Protein AF-A0A7U7B141-F1 (afdb_monomer)

Mean predicted aligned error: 16.84 Å

Secondary structure (DSSP, 8-state):
-PPPGGGGSSSS----HHHHHHTSSSEEEEE-TTSBEEEE-HHHHHHTT--TTTSSTT-BHHHHHHHHHHTTTT-TTSTT--HHHHHHHHHTT--EEEEEE-TTS-EEEEEEEE-TTS-EEEEEEE----S-HHHHHHHHHHHHHHHHHHHHHTTSS--HHHHHHHHHHHHHHHHHHHHTT-STTT--HHHHHHHHHHHTTTTGGGGGS-HHHHT-SS---HHHHHHHHHHHHHHHHHHHHHHHHSTT-HHHHHHHHHHHHTT--TTS--SSS---GGGS-HHHHHHHHHHHHHHHHS-BTTBPPPPHHHHHHHHHHTBTTTB-HHHHHHHHHHHHHHHHS-PPPP-GGG--S-HHHHHHHHHHHHHHHHHTSHHHHT-HHHHHHHHHHHHHHHHHHHHHHHHHHHHHT-TTHHHHHHHHHHHHHHHHHHHHHHHTT-TT-HHHHHHHHHHHHHHIIIIIGGGG--

pLDDT: mean 72.58, std 17.96, range [24.34, 98.56]

Solvent-accessible surface area (backbone atoms only — not comparable to full-atom values): 25305 Å² total; per-residue (Å²): 140,82,82,67,85,74,76,76,69,83,79,80,88,68,92,40,75,47,62,72,39,50,60,35,93,40,22,35,39,32,28,38,64,84,47,23,24,64,43,64,16,65,47,32,32,60,77,66,72,48,55,61,96,62,67,38,72,71,29,53,46,66,60,56,54,50,52,39,57,77,54,57,17,68,46,89,89,54,70,86,66,48,75,63,62,78,40,42,41,65,77,69,54,40,73,44,77,48,67,35,40,45,87,88,70,50,46,29,44,36,39,33,40,57,41,94,89,52,18,36,38,38,42,34,37,73,67,68,98,61,100,53,82,61,59,63,52,49,52,51,53,50,45,52,50,52,52,48,23,35,58,20,30,67,68,44,96,54,55,68,64,53,41,52,52,29,14,51,47,28,40,51,31,54,48,43,29,50,76,70,58,45,58,72,90,72,58,50,74,65,50,64,75,25,48,23,70,15,48,37,37,33,59,37,6,42,68,78,50,54,67,74,69,66,63,46,87,75,85,72,53,73,68,56,44,55,57,60,55,44,22,23,56,46,16,17,54,54,26,47,55,51,18,73,77,39,71,92,39,62,38,34,52,51,16,16,48,19,8,36,36,33,60,35,14,28,64,27,82,29,37,84,81,34,40,42,54,87,69,44,54,66,65,9,54,43,40,34,52,26,44,53,49,48,65,39,54,39,75,47,101,89,42,79,43,43,53,69,67,59,46,50,54,50,54,63,74,30,42,63,40,54,33,48,51,69,56,46,54,22,41,53,51,50,55,48,52,58,68,73,38,92,55,77,72,88,51,80,88,58,52,56,86,40,77,69,58,41,50,45,51,51,51,51,38,54,48,36,38,47,40,53,30,77,78,35,36,78,32,66,70,54,43,53,49,46,50,52,51,45,56,46,48,49,57,52,45,51,55,54,50,53,52,50,31,62,73,74,62,46,92,57,40,74,61,52,55,48,56,54,50,53,50,55,53,50,54,50,50,52,52,54,50,54,74,76,66,53,84,79,47,37,64,59,50,23,50,49,54,42,52,48,54,53,46,40,42,62,66,54,51,48,72,76,49,129

Sequence (466 aa):
MRGSPLDRFKNTSALSIAEAFDSLDQAVLILDPNGKISFASARYRRLFDLKERVCHAGADYANIIRIFSERDMFGQDVADASLGEWMTPVRNRQKVCRQLRLPDGRMLEEVGAPLPNGGYVFSCAEVKALPAPSIQLRNAKRATVLALADLAEFRDTDTGEHVMRVARLTQEITRALDNARAFPHEIDQDFRAQIGFASILHDVGKVAIGDDLLRKPGLLDEVERLAMQEHAAAGAAILTKAHSLAPDSDYLRIAAEIARYHHERYDGTGYPEGLRMNKIPLSARIVAVADVFDALTSDRSYKRAWSEEEAINYLAQQAGRQFDPQVISATMQVLEERRQTPIIRWSQAMSVGHPVLDRDHQTLIGLVNQMSLPANRCDRTVLEFVLDELLGYTSAHFTREEEHLRRIGFDGAERHEAIHRDLVDELRAIRANFHEGNDHLGDKVAQFVADWLRNHILLEDMKYVV

Radius of gyration: 23.56 Å; Cα contacts (8 Å, |Δi|>4): 636; chains: 1; bounding box: 62×56×60 Å

Structure (mmCIF, N/CA/C/O backbone):
data_AF-A0A7U7B141-F1
#
_entry.id   AF-A0A7U7B141-F1
#
loop_
_atom_site.group_PDB
_atom_site.id
_atom_site.type_symbol
_atom_site.label_atom_id
_atom_site.label_alt_id
_atom_site.label_comp_id
_atom_site.label_asym_id
_atom_site.label_entity_id
_atom_site.label_seq_id
_atom_site.pdbx_PDB_ins_code
_atom_site.Cartn_x
_atom_site.Cartn_y
_atom_site.Cartn_z
_atom_site.occupancy
_atom_site.B_iso_or_equiv
_atom_site.auth_seq_id
_atom_site.auth_comp_id
_atom_site.auth_asym_id
_atom_site.auth_atom_id
_atom_site.pdbx_PDB_model_num
ATOM 1 N N . MET A 1 1 ? -17.119 -24.101 -39.491 1.00 33.41 1 MET A N 1
ATOM 2 C CA . MET A 1 1 ? -16.824 -24.464 -38.090 1.00 33.41 1 MET A CA 1
ATOM 3 C C . MET A 1 1 ? -16.145 -23.268 -37.441 1.00 33.41 1 MET A C 1
ATOM 5 O O . MET A 1 1 ? -15.009 -22.975 -37.781 1.00 33.41 1 MET A O 1
ATOM 9 N N . ARG A 1 2 ? -16.889 -22.488 -36.649 1.00 27.05 2 ARG A N 1
ATOM 10 C CA . ARG A 1 2 ? -16.388 -21.301 -35.939 1.00 27.05 2 ARG A CA 1
ATOM 11 C C . ARG A 1 2 ? -16.180 -21.708 -34.479 1.00 27.05 2 ARG A C 1
ATOM 13 O O . ARG A 1 2 ? -17.138 -22.151 -33.855 1.00 27.05 2 ARG A O 1
ATOM 20 N N . GLY A 1 3 ? -14.941 -21.630 -33.992 1.00 27.67 3 GLY A N 1
ATOM 21 C CA . GLY A 1 3 ? -14.598 -21.870 -32.586 1.00 27.67 3 GLY A CA 1
ATOM 22 C C . GLY A 1 3 ? -15.248 -20.831 -31.670 1.00 27.67 3 GLY A C 1
ATOM 23 O O . GLY A 1 3 ? -15.520 -19.709 -32.103 1.00 27.67 3 GLY A O 1
ATOM 24 N N . SER A 1 4 ? -15.556 -21.231 -30.436 1.00 24.34 4 SER A N 1
ATOM 25 C CA . SER A 1 4 ? -16.329 -20.414 -29.500 1.00 24.34 4 SER A CA 1
ATOM 26 C C . SER A 1 4 ? -15.507 -19.229 -28.949 1.00 24.34 4 SER A C 1
ATOM 28 O O . SER A 1 4 ? -14.291 -19.354 -28.792 1.00 24.34 4 SER A O 1
ATOM 30 N N . PRO A 1 5 ? -16.142 -18.094 -28.596 1.00 25.06 5 PRO A N 1
ATOM 31 C CA . PRO A 1 5 ? -15.471 -16.928 -28.005 1.00 25.06 5 PRO A CA 1
ATOM 32 C C . PRO A 1 5 ? -14.771 -17.188 -26.655 1.00 25.06 5 PRO A C 1
ATOM 34 O O . PRO A 1 5 ? -13.994 -16.348 -26.208 1.00 25.06 5 PRO A O 1
ATOM 37 N N . LEU A 1 6 ? -15.020 -18.338 -26.015 1.00 24.84 6 LEU A N 1
ATOM 38 C CA . LEU A 1 6 ? -14.467 -18.710 -24.706 1.00 24.84 6 LEU A CA 1
ATOM 39 C C . LEU A 1 6 ? -13.015 -19.220 -24.761 1.00 24.84 6 LEU A C 1
ATOM 41 O O . LEU A 1 6 ? -12.346 -19.240 -23.732 1.00 24.84 6 LEU A O 1
ATOM 45 N N . ASP A 1 7 ? -12.483 -19.554 -25.941 1.00 25.91 7 ASP A N 1
ATOM 46 C CA . ASP A 1 7 ? -11.090 -20.020 -26.071 1.00 25.91 7 ASP A CA 1
ATOM 47 C C . ASP A 1 7 ? -10.053 -18.881 -26.136 1.00 25.91 7 ASP A C 1
ATOM 49 O O . ASP A 1 7 ? -8.851 -19.140 -26.119 1.00 25.91 7 ASP A O 1
ATOM 53 N N . ARG A 1 8 ? -10.478 -17.606 -26.156 1.00 25.78 8 ARG A N 1
ATOM 54 C CA . ARG A 1 8 ? -9.564 -16.442 -26.144 1.00 25.78 8 ARG A CA 1
ATOM 55 C C . ARG A 1 8 ? -9.148 -15.963 -24.748 1.00 25.78 8 ARG A C 1
ATOM 57 O O . ARG A 1 8 ? -8.286 -15.098 -24.655 1.00 25.78 8 ARG A O 1
ATOM 64 N N . PHE A 1 9 ? -9.707 -16.526 -23.677 1.00 24.67 9 PHE A N 1
ATOM 65 C CA . PHE A 1 9 ? -9.508 -16.025 -22.307 1.00 24.67 9 PHE A CA 1
ATOM 66 C C . PHE A 1 9 ? -8.543 -16.850 -21.444 1.00 24.67 9 PHE A C 1
ATOM 68 O O . PHE A 1 9 ? -8.419 -16.597 -20.251 1.00 24.67 9 PHE A O 1
ATOM 75 N N . LYS A 1 10 ? -7.818 -17.816 -22.019 1.00 24.67 10 LYS A N 1
ATOM 76 C CA . LYS A 1 10 ? -6.904 -18.681 -21.249 1.00 24.67 10 LYS A CA 1
ATOM 77 C C . LYS A 1 10 ? -5.484 -18.134 -21.041 1.00 24.67 10 LYS A C 1
ATOM 79 O O . LYS A 1 10 ? -4.700 -18.820 -20.404 1.00 24.67 10 LYS A O 1
ATOM 84 N N . ASN A 1 11 ? -5.147 -16.935 -21.529 1.00 25.91 11 ASN A N 1
ATOM 85 C CA . ASN A 1 11 ? -3.754 -16.455 -21.531 1.00 25.91 11 ASN A CA 1
ATOM 86 C C . ASN A 1 11 ? -3.519 -15.025 -21.001 1.00 25.91 11 ASN A C 1
ATOM 88 O O . ASN A 1 11 ? -2.458 -14.465 -21.256 1.00 25.91 11 ASN A O 1
ATOM 92 N N . THR A 1 12 ? -4.451 -14.427 -20.252 1.00 25.75 12 THR A N 1
ATOM 93 C CA . THR A 1 12 ? -4.342 -13.003 -19.852 1.00 25.75 12 THR A CA 1
ATOM 94 C C . THR A 1 12 ? -4.143 -12.736 -18.355 1.00 25.75 12 THR A C 1
ATOM 96 O O . THR A 1 12 ? -4.228 -11.589 -17.938 1.00 25.75 12 THR A O 1
ATOM 99 N N . SER A 1 13 ? -3.843 -13.743 -17.532 1.00 29.58 13 SER A N 1
ATOM 100 C CA . SER A 1 13 ? -3.757 -13.587 -16.065 1.00 29.58 13 SER A CA 1
ATOM 101 C C . SER A 1 13 ? -2.408 -14.009 -15.466 1.00 29.58 13 SER A C 1
ATOM 103 O O . SER A 1 13 ? -2.353 -14.580 -14.380 1.00 29.58 13 SER A O 1
ATOM 105 N N . ALA A 1 14 ? -1.315 -13.751 -16.185 1.00 29.00 14 ALA A N 1
ATOM 106 C CA . ALA A 1 14 ? 0.057 -14.002 -15.738 1.00 29.00 14 ALA A CA 1
ATOM 107 C C . ALA A 1 14 ? 0.938 -12.741 -15.855 1.00 29.00 14 ALA A C 1
ATOM 109 O O . ALA A 1 14 ? 2.106 -12.846 -16.215 1.00 29.00 14 ALA A O 1
ATOM 110 N N . LEU A 1 15 ? 0.386 -11.553 -15.563 1.00 33.75 15 LEU A N 1
ATOM 111 C CA . LEU A 1 15 ? 1.189 -10.393 -15.139 1.00 33.75 15 LEU A CA 1
ATOM 112 C C . LEU A 1 15 ? 1.755 -10.773 -13.773 1.00 33.75 15 LEU A C 1
ATOM 114 O O . LEU A 1 15 ? 1.068 -10.754 -12.752 1.00 33.75 15 LEU A O 1
ATOM 118 N N . SER A 1 16 ? 2.901 -11.432 -13.852 1.00 36.38 16 SER A N 1
ATOM 119 C CA . SER A 1 16 ? 3.316 -12.423 -12.880 1.00 36.38 16 SER A CA 1
ATOM 120 C C . SER A 1 16 ? 4.045 -11.739 -11.744 1.00 36.38 16 SER A C 1
ATOM 122 O O . SER A 1 16 ? 4.805 -10.805 -11.960 1.00 36.38 16 SER A O 1
ATOM 124 N N . ILE A 1 17 ? 3.899 -12.298 -10.554 1.00 32.25 17 ILE A N 1
ATOM 125 C CA . IL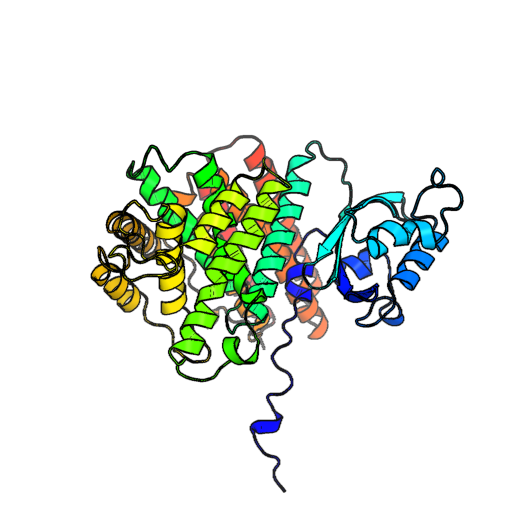E A 1 17 ? 4.772 -12.157 -9.384 1.00 32.25 17 ILE A CA 1
ATOM 126 C C . ILE A 1 17 ? 6.256 -11.857 -9.746 1.00 32.25 17 ILE A C 1
ATOM 128 O O . ILE A 1 17 ? 6.918 -11.112 -9.031 1.00 32.25 17 ILE A O 1
ATOM 132 N N . ALA A 1 18 ? 6.774 -12.351 -10.883 1.00 34.19 18 ALA A N 1
ATOM 133 C CA . ALA A 1 18 ? 8.088 -11.992 -11.430 1.00 34.19 18 ALA A CA 1
ATOM 134 C C . ALA A 1 18 ? 8.349 -10.490 -11.594 1.00 34.19 18 ALA A C 1
ATOM 136 O O . ALA A 1 18 ? 9.428 -10.031 -11.235 1.00 34.19 18 ALA A O 1
ATOM 137 N N . GLU A 1 19 ? 7.376 -9.732 -12.088 1.00 37.53 19 GLU A N 1
ATOM 138 C CA . GLU A 1 19 ? 7.526 -8.320 -12.445 1.00 37.53 19 GLU A CA 1
ATOM 139 C C . GLU A 1 19 ? 7.568 -7.417 -11.203 1.00 37.53 19 GLU A C 1
ATOM 141 O O . GLU A 1 19 ? 8.355 -6.472 -11.161 1.00 37.53 19 GLU A O 1
ATOM 146 N N . ALA A 1 20 ? 6.802 -7.757 -10.159 1.00 34.22 20 ALA A N 1
ATOM 147 C CA . ALA A 1 20 ? 6.834 -7.078 -8.861 1.00 34.22 20 ALA A CA 1
ATOM 148 C C . ALA A 1 20 ? 8.126 -7.364 -8.075 1.00 34.22 20 ALA A C 1
ATOM 150 O O . ALA A 1 20 ? 8.596 -6.520 -7.322 1.00 34.22 20 ALA A O 1
ATOM 151 N N . PHE A 1 21 ? 8.735 -8.540 -8.262 1.00 37.94 21 PHE A N 1
ATOM 152 C CA . PHE A 1 21 ? 10.033 -8.865 -7.662 1.00 37.94 21 PHE A CA 1
ATOM 153 C C . PHE A 1 21 ? 11.228 -8.329 -8.461 1.00 37.94 21 PHE A C 1
ATOM 155 O O . PHE A 1 21 ? 12.285 -8.092 -7.878 1.00 37.94 21 PHE A O 1
ATOM 162 N N . ASP A 1 22 ? 11.094 -8.141 -9.775 1.00 39.22 22 ASP A N 1
ATOM 163 C CA . ASP A 1 22 ? 12.159 -7.594 -10.625 1.00 39.22 22 ASP A CA 1
ATOM 164 C C . ASP A 1 22 ? 12.323 -6.070 -10.499 1.00 39.22 22 ASP A C 1
ATOM 166 O O . ASP A 1 22 ? 13.382 -5.551 -10.859 1.00 39.22 22 ASP A O 1
ATOM 170 N N . SER A 1 23 ? 11.330 -5.367 -9.943 1.00 37.19 23 SER A N 1
ATOM 171 C CA . SER A 1 23 ? 11.425 -3.949 -9.561 1.00 37.19 23 SER A CA 1
ATOM 172 C C . SER A 1 23 ? 12.150 -3.726 -8.225 1.00 37.19 23 SER A C 1
ATOM 174 O O . SER A 1 23 ? 12.494 -2.594 -7.885 1.00 37.19 23 SER A O 1
ATOM 176 N N . LEU A 1 24 ? 12.418 -4.795 -7.467 1.00 42.41 24 LEU A N 1
ATOM 177 C CA . LEU A 1 24 ? 13.124 -4.731 -6.194 1.00 42.41 24 LEU A CA 1
ATOM 178 C C . LEU A 1 24 ? 14.635 -4.766 -6.431 1.00 42.41 24 LEU A C 1
ATOM 180 O O . LEU A 1 24 ? 15.155 -5.510 -7.265 1.00 42.41 24 LEU A O 1
ATOM 184 N N . ASP A 1 25 ? 15.387 -4.041 -5.605 1.00 51.34 25 ASP A N 1
ATOM 185 C CA . ASP A 1 25 ? 16.855 -4.081 -5.638 1.00 51.34 25 ASP A CA 1
ATOM 186 C C . ASP A 1 25 ? 17.442 -5.416 -5.119 1.00 51.34 25 ASP A C 1
ATOM 188 O O . ASP A 1 25 ? 18.664 -5.585 -5.023 1.00 51.34 25 ASP A O 1
ATOM 192 N N . GLN A 1 26 ? 16.578 -6.392 -4.822 1.00 55.06 26 GLN A N 1
ATOM 193 C CA . GLN A 1 26 ? 16.907 -7.706 -4.284 1.00 55.06 26 GLN A CA 1
ATOM 194 C C . GLN A 1 26 ? 16.569 -8.832 -5.263 1.00 55.06 26 GLN A C 1
ATOM 196 O O . GLN A 1 26 ? 15.548 -8.828 -5.942 1.00 55.06 26 GLN A O 1
ATOM 201 N N . ALA A 1 27 ? 17.438 -9.833 -5.317 1.00 69.00 27 ALA A N 1
ATOM 202 C CA . ALA A 1 27 ? 17.195 -11.082 -6.020 1.00 69.00 27 ALA A CA 1
ATOM 203 C C . ALA A 1 27 ? 16.403 -12.034 -5.113 1.00 69.00 27 ALA A C 1
ATOM 205 O O . ALA A 1 27 ? 16.831 -12.288 -3.994 1.00 69.00 27 ALA A O 1
ATOM 206 N N . VAL A 1 28 ? 15.283 -12.591 -5.585 1.00 63.81 28 VAL A N 1
ATOM 207 C CA . VAL A 1 28 ? 14.409 -13.455 -4.772 1.00 63.81 28 VAL A CA 1
ATOM 208 C C . VAL A 1 28 ? 14.277 -14.844 -5.390 1.00 63.81 28 VAL A C 1
ATOM 210 O O . VAL A 1 28 ? 14.094 -14.981 -6.601 1.00 63.81 28 VAL A O 1
ATOM 213 N N . LEU A 1 29 ? 14.332 -15.871 -4.541 1.00 73.31 29 LEU A N 1
ATOM 214 C CA . LEU A 1 29 ? 14.075 -17.269 -4.883 1.00 73.31 29 LEU A CA 1
ATOM 215 C C . LEU A 1 29 ? 13.090 -17.865 -3.876 1.00 73.31 29 LEU A C 1
ATOM 217 O O . LEU A 1 29 ? 13.271 -17.728 -2.671 1.00 73.31 29 LEU A O 1
ATOM 221 N N . ILE A 1 30 ? 12.069 -18.564 -4.357 1.00 63.16 30 ILE A N 1
ATOM 222 C CA . ILE A 1 30 ? 11.085 -19.263 -3.533 1.00 63.16 30 ILE A CA 1
ATOM 223 C C . ILE A 1 30 ? 11.099 -20.744 -3.892 1.00 63.16 30 ILE A C 1
ATOM 225 O O . ILE A 1 30 ? 11.140 -21.127 -5.064 1.00 63.16 30 ILE A O 1
ATOM 229 N N . LEU A 1 31 ? 11.050 -21.570 -2.856 1.00 63.78 31 LEU A N 1
ATOM 230 C CA . LEU A 1 31 ? 10.976 -23.016 -2.910 1.00 63.78 31 LEU A CA 1
ATOM 231 C C . LEU A 1 31 ? 9.620 -23.501 -2.397 1.00 63.78 31 LEU A C 1
ATOM 233 O O . LEU A 1 31 ? 9.043 -22.926 -1.471 1.00 63.78 31 LEU A O 1
ATOM 237 N N . ASP A 1 32 ? 9.141 -24.592 -2.975 1.00 68.06 32 ASP A N 1
ATOM 238 C CA . ASP A 1 32 ? 8.029 -25.382 -2.468 1.00 68.06 32 ASP A CA 1
ATOM 239 C C . ASP A 1 32 ? 8.464 -26.247 -1.259 1.00 68.06 32 ASP A C 1
ATOM 241 O O . ASP A 1 32 ? 9.654 -26.310 -0.923 1.00 68.06 32 ASP A O 1
ATOM 245 N N . PRO A 1 33 ? 7.527 -26.937 -0.581 1.00 71.75 33 PRO A N 1
ATOM 246 C CA . PRO A 1 33 ? 7.847 -27.780 0.575 1.00 71.75 33 PRO A CA 1
ATOM 247 C C . PRO A 1 33 ? 8.788 -28.956 0.287 1.00 71.75 33 PRO A C 1
ATOM 249 O O . PRO A 1 33 ? 9.356 -29.528 1.215 1.00 71.75 33 PRO A O 1
ATOM 252 N N . ASN A 1 34 ? 8.955 -29.325 -0.983 1.00 79.06 34 ASN A N 1
ATOM 253 C CA . ASN A 1 34 ? 9.838 -30.400 -1.421 1.00 79.06 34 ASN A CA 1
ATOM 254 C C . ASN A 1 34 ? 11.227 -29.879 -1.826 1.00 79.06 34 ASN A C 1
ATOM 256 O O . ASN A 1 34 ? 12.051 -30.658 -2.302 1.00 79.06 34 ASN A O 1
ATOM 260 N N . GLY A 1 35 ? 11.494 -28.578 -1.660 1.00 74.06 35 GLY A N 1
ATOM 261 C CA . GLY A 1 35 ? 12.754 -27.950 -2.055 1.00 74.06 35 GLY A CA 1
ATOM 262 C C . GLY A 1 35 ? 12.882 -27.714 -3.562 1.00 74.06 35 GLY A C 1
ATOM 263 O O . GLY A 1 35 ? 13.989 -27.475 -4.048 1.00 74.06 35 GLY A O 1
ATOM 264 N N . LYS A 1 36 ? 11.777 -27.772 -4.312 1.00 80.88 36 LYS A N 1
ATOM 265 C CA . LYS A 1 36 ? 11.753 -27.397 -5.728 1.00 80.88 36 LYS A CA 1
ATOM 266 C C . LYS A 1 36 ? 11.494 -25.911 -5.868 1.00 80.88 36 LYS A C 1
ATOM 268 O O . LYS A 1 36 ? 10.737 -25.334 -5.102 1.00 80.88 36 LYS A O 1
ATOM 273 N N . ILE A 1 37 ? 12.081 -25.291 -6.877 1.00 77.81 37 ILE A N 1
ATOM 274 C CA . ILE A 1 37 ? 11.894 -23.874 -7.166 1.00 77.81 37 ILE A CA 1
ATOM 275 C C . ILE A 1 37 ? 10.435 -23.651 -7.559 1.00 77.81 37 ILE A C 1
ATOM 277 O O . ILE A 1 37 ? 9.969 -24.203 -8.551 1.00 77.81 37 ILE A O 1
ATOM 281 N N . SER A 1 38 ? 9.706 -22.849 -6.794 1.00 57.53 38 SER A N 1
ATOM 282 C CA . SER A 1 38 ? 8.369 -22.388 -7.170 1.00 57.53 38 SER A CA 1
ATOM 283 C C . SER A 1 38 ? 8.442 -21.064 -7.926 1.00 57.53 38 SER A C 1
ATOM 285 O O . SER A 1 38 ? 7.662 -20.840 -8.847 1.00 57.53 38 SER A O 1
ATOM 287 N N . PHE A 1 39 ? 9.418 -20.217 -7.591 1.00 68.69 39 PHE A N 1
ATOM 288 C CA . PHE A 1 39 ? 9.620 -18.923 -8.226 1.00 68.69 39 PHE A CA 1
ATOM 289 C C . PHE A 1 39 ? 11.078 -18.460 -8.114 1.00 68.69 39 PHE A C 1
ATOM 291 O O . PHE A 1 39 ? 11.730 -18.697 -7.105 1.00 68.69 39 PHE A O 1
ATOM 298 N N . ALA A 1 40 ? 11.580 -17.767 -9.134 1.00 63.47 40 ALA A N 1
ATOM 299 C CA . ALA A 1 40 ? 12.850 -17.046 -9.089 1.00 63.47 40 ALA A CA 1
ATOM 300 C C . ALA A 1 40 ? 12.706 -15.751 -9.893 1.00 63.47 40 ALA A C 1
ATOM 302 O O . ALA A 1 40 ? 12.226 -15.800 -11.033 1.00 63.47 40 ALA A O 1
ATOM 303 N N . SER A 1 41 ? 13.131 -14.619 -9.330 1.00 65.19 41 SER A N 1
ATOM 304 C CA . SER A 1 41 ? 13.119 -13.346 -10.058 1.00 65.19 41 SER A CA 1
ATOM 305 C C . SER A 1 41 ? 14.144 -13.362 -11.198 1.00 65.19 41 SER A C 1
ATOM 307 O O . SER A 1 41 ? 15.154 -14.080 -11.139 1.00 65.19 41 SER A O 1
ATOM 309 N N . ALA A 1 42 ? 13.923 -12.587 -12.265 1.00 72.69 42 ALA A N 1
ATOM 310 C CA . ALA A 1 42 ? 14.920 -12.453 -13.326 1.00 72.69 42 ALA A CA 1
ATOM 311 C C . ALA A 1 42 ? 16.215 -11.843 -12.779 1.00 72.69 42 ALA A C 1
ATOM 313 O O . ALA A 1 42 ? 17.306 -12.206 -13.225 1.00 72.69 42 ALA A O 1
ATOM 314 N N . ARG A 1 43 ? 16.128 -10.972 -11.766 1.00 70.81 43 ARG A N 1
ATOM 315 C CA . ARG A 1 43 ? 17.300 -10.493 -11.021 1.00 70.81 43 ARG A CA 1
ATOM 316 C C . ARG A 1 43 ? 18.064 -11.629 -10.339 1.00 70.81 43 ARG A C 1
ATOM 318 O O . ARG A 1 43 ? 19.280 -11.654 -10.476 1.00 70.81 43 ARG A O 1
ATOM 325 N N . TYR A 1 44 ? 17.402 -12.593 -9.690 1.00 78.25 44 TYR A N 1
ATOM 326 C CA . TYR A 1 44 ? 18.081 -13.763 -9.107 1.00 78.25 44 TYR A CA 1
ATOM 327 C C . TYR A 1 44 ? 18.822 -14.577 -10.171 1.00 78.25 44 TYR A C 1
ATOM 329 O O . TYR A 1 44 ? 20.003 -14.883 -10.012 1.00 78.25 44 TYR A O 1
ATOM 337 N N . ARG A 1 45 ? 18.179 -14.854 -11.313 1.00 84.12 45 ARG A N 1
ATOM 338 C CA . ARG A 1 45 ? 18.828 -15.575 -12.422 1.00 84.12 45 ARG A CA 1
ATOM 339 C C . ARG A 1 45 ? 20.031 -14.822 -12.989 1.00 84.12 45 ARG A C 1
ATOM 341 O O . ARG A 1 45 ? 21.066 -15.439 -13.214 1.00 84.12 45 ARG A O 1
ATOM 348 N N . ARG A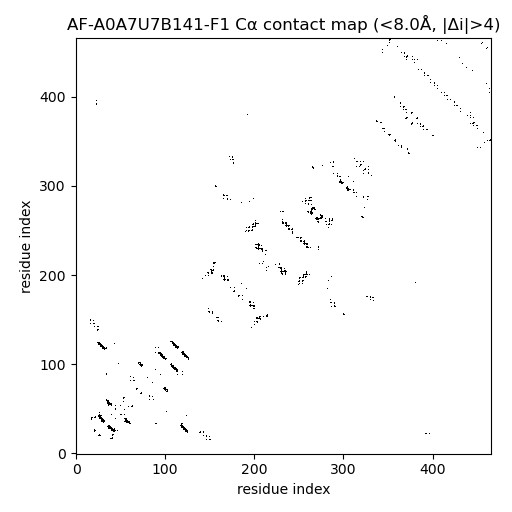 1 46 ? 19.911 -13.506 -13.192 1.00 81.69 46 ARG A N 1
ATOM 349 C CA . ARG A 1 46 ? 20.998 -12.652 -13.702 1.00 81.69 46 ARG A CA 1
ATOM 350 C C . ARG A 1 46 ? 22.148 -12.526 -12.707 1.00 81.69 46 ARG A C 1
ATOM 352 O O . ARG A 1 46 ? 23.298 -12.649 -13.107 1.00 81.69 46 ARG A O 1
ATOM 359 N N . LEU A 1 47 ? 21.842 -12.319 -11.425 1.00 78.75 47 LEU A N 1
ATOM 360 C CA . LEU A 1 47 ? 22.838 -12.133 -10.367 1.00 78.75 47 LEU A CA 1
ATOM 361 C C . LEU A 1 47 ? 23.774 -13.337 -10.254 1.00 78.75 47 LEU A C 1
ATOM 363 O O . LEU A 1 47 ? 24.976 -13.175 -10.078 1.00 78.75 47 LEU A O 1
ATOM 367 N N . PHE A 1 48 ? 23.211 -14.533 -10.402 1.00 83.31 48 PHE A N 1
ATOM 368 C CA . PHE A 1 48 ? 23.938 -15.789 -10.312 1.00 83.31 48 PHE A CA 1
ATOM 369 C C . PHE A 1 48 ? 24.289 -16.397 -11.676 1.00 83.31 48 PHE A C 1
ATOM 371 O O . PHE A 1 48 ? 24.730 -17.541 -11.713 1.00 83.31 48 PHE A O 1
ATOM 378 N N . ASP A 1 49 ? 24.089 -15.690 -12.794 1.00 85.88 49 ASP A N 1
ATOM 379 C CA . ASP A 1 49 ? 24.287 -16.208 -14.160 1.00 85.88 49 ASP A CA 1
ATOM 380 C C . ASP A 1 49 ? 23.743 -17.646 -14.341 1.00 85.88 49 ASP A C 1
ATOM 382 O O . ASP A 1 49 ? 24.450 -18.598 -14.703 1.00 85.88 49 ASP A O 1
ATOM 386 N N . LEU A 1 50 ? 22.475 -17.835 -13.957 1.00 85.81 50 LEU A N 1
ATOM 387 C CA . LEU A 1 50 ? 21.778 -19.118 -14.005 1.00 85.81 50 LEU A CA 1
ATOM 388 C C . LEU A 1 50 ? 20.935 -19.204 -15.275 1.00 85.81 50 LEU A C 1
ATOM 390 O O . LEU A 1 50 ? 19.991 -18.441 -15.477 1.00 85.81 50 LEU A O 1
ATOM 394 N N . LYS A 1 51 ? 21.234 -20.201 -16.111 1.00 84.12 51 LYS A N 1
ATOM 395 C CA . LYS A 1 51 ? 20.440 -20.499 -17.310 1.00 84.12 51 LYS A CA 1
ATOM 396 C C . LYS A 1 51 ? 19.035 -20.960 -16.922 1.00 84.12 51 LYS A C 1
ATOM 398 O O . LYS A 1 51 ? 18.868 -21.695 -15.950 1.00 84.12 51 LYS A O 1
ATOM 403 N N . GLU A 1 52 ? 18.044 -20.634 -17.746 1.00 73.88 52 GLU A N 1
ATOM 404 C CA . GLU A 1 52 ? 16.640 -20.996 -17.505 1.00 73.88 52 GLU A CA 1
ATOM 405 C C . GLU A 1 52 ? 16.434 -22.507 -17.326 1.00 73.88 52 GLU A C 1
ATOM 407 O O . GLU A 1 52 ? 15.718 -22.925 -16.428 1.00 73.88 52 GLU A O 1
ATOM 412 N N . ARG A 1 53 ? 17.188 -23.339 -18.059 1.00 79.06 53 ARG A N 1
ATOM 413 C CA . ARG A 1 53 ? 17.211 -24.809 -17.895 1.00 79.06 53 ARG A CA 1
ATOM 414 C C . ARG A 1 53 ? 17.609 -25.309 -16.493 1.00 79.06 53 ARG A C 1
ATOM 416 O O . ARG A 1 53 ? 17.457 -26.489 -16.212 1.00 79.06 53 ARG A O 1
ATOM 423 N N . VAL A 1 54 ? 18.215 -24.453 -15.671 1.00 78.56 54 VAL A N 1
ATOM 424 C CA . VAL A 1 54 ? 18.666 -24.758 -14.304 1.00 78.56 54 VAL A CA 1
ATOM 425 C C . VAL A 1 54 ? 17.735 -24.120 -13.276 1.00 78.56 54 VAL A C 1
ATOM 427 O O . VAL A 1 54 ? 17.418 -24.743 -12.268 1.00 78.56 54 VAL A O 1
ATOM 430 N N . CYS A 1 55 ? 17.306 -22.881 -13.522 1.00 83.44 55 CYS A N 1
ATOM 431 C CA . CYS A 1 55 ? 16.508 -22.083 -12.596 1.00 83.44 55 CYS A CA 1
ATOM 432 C C . CYS A 1 55 ? 15.122 -21.793 -13.192 1.00 83.44 55 CYS A C 1
ATOM 434 O O . CYS A 1 55 ? 14.829 -20.677 -13.632 1.00 83.44 55 CYS A O 1
ATOM 436 N N . HIS A 1 56 ? 14.269 -22.817 -13.208 1.00 77.19 56 HIS A N 1
ATOM 437 C CA . HIS A 1 56 ? 12.871 -22.744 -13.637 1.00 77.19 56 HIS A CA 1
ATOM 438 C C . HIS A 1 56 ? 11.944 -23.343 -12.575 1.00 77.19 56 HIS A C 1
ATOM 440 O O . HIS A 1 56 ? 12.380 -24.103 -11.708 1.00 77.19 56 HIS A O 1
ATOM 446 N N . ALA A 1 57 ? 10.648 -23.041 -12.666 1.00 66.88 57 ALA A N 1
ATOM 447 C CA . ALA A 1 57 ? 9.652 -23.641 -11.786 1.00 66.88 57 ALA A CA 1
ATOM 448 C C . ALA A 1 57 ? 9.696 -25.182 -11.878 1.00 66.88 57 ALA A C 1
ATOM 450 O O . ALA A 1 57 ? 9.732 -25.751 -12.971 1.00 66.88 57 ALA A O 1
ATOM 451 N N . GLY A 1 58 ? 9.737 -25.859 -10.734 1.00 67.88 58 GLY A N 1
ATOM 452 C CA . GLY A 1 58 ? 9.851 -27.312 -10.604 1.00 67.88 58 GLY A CA 1
ATOM 453 C C . GLY A 1 58 ? 11.280 -27.872 -10.609 1.00 67.88 58 GLY A C 1
ATOM 454 O O . GLY A 1 58 ? 11.437 -29.067 -10.345 1.00 67.88 58 GLY A O 1
ATOM 455 N N . ALA A 1 59 ? 12.311 -27.060 -10.877 1.00 82.56 59 ALA A N 1
ATOM 456 C CA . ALA A 1 59 ? 13.706 -27.495 -10.779 1.00 82.56 59 ALA A CA 1
ATOM 457 C C . ALA A 1 59 ? 14.133 -27.698 -9.316 1.00 82.56 59 ALA A C 1
ATOM 459 O O . ALA A 1 59 ? 13.632 -27.033 -8.414 1.00 82.56 59 ALA A O 1
ATOM 460 N N . ASP A 1 60 ? 15.065 -28.620 -9.072 1.00 88.19 60 ASP A N 1
ATOM 461 C CA . ASP A 1 60 ? 15.575 -28.902 -7.727 1.00 88.19 60 ASP A CA 1
ATOM 462 C C . ASP A 1 60 ? 16.584 -27.828 -7.288 1.00 88.19 60 ASP A C 1
ATOM 464 O O . ASP A 1 60 ? 17.576 -27.582 -7.985 1.00 88.19 60 ASP A O 1
ATOM 468 N N . TYR A 1 61 ? 16.357 -27.214 -6.123 1.00 88.25 61 TYR A N 1
ATOM 469 C CA . TYR A 1 61 ? 17.267 -26.218 -5.554 1.00 88.25 61 TYR A CA 1
ATOM 470 C C . TYR A 1 61 ? 18.684 -26.762 -5.332 1.00 88.25 61 TYR A C 1
ATOM 472 O O . TYR A 1 61 ? 19.658 -26.016 -5.453 1.00 88.25 61 TYR A O 1
ATOM 480 N N . ALA A 1 62 ? 18.835 -28.070 -5.096 1.00 85.62 62 ALA A N 1
ATOM 481 C CA . ALA A 1 62 ? 20.139 -28.714 -4.974 1.00 85.62 62 ALA A CA 1
ATOM 482 C C . ALA A 1 62 ? 21.035 -28.466 -6.199 1.00 85.62 62 ALA A C 1
ATOM 484 O O . ALA A 1 62 ? 22.255 -28.391 -6.062 1.00 85.62 62 ALA A O 1
ATOM 485 N N . ASN A 1 63 ? 20.460 -28.288 -7.393 1.00 86.56 63 ASN A N 1
ATOM 486 C CA . ASN A 1 63 ? 21.234 -27.987 -8.598 1.00 86.56 63 ASN A CA 1
ATOM 487 C C . ASN A 1 63 ? 21.855 -26.584 -8.557 1.00 86.56 63 ASN A C 1
ATOM 489 O O . ASN A 1 63 ? 22.976 -26.410 -9.028 1.00 86.56 63 ASN A O 1
ATOM 493 N N . ILE A 1 64 ? 21.171 -25.604 -7.958 1.00 88.00 64 ILE A N 1
ATOM 494 C CA . ILE A 1 64 ? 21.718 -24.254 -7.755 1.00 88.00 64 ILE A CA 1
ATOM 495 C C . ILE A 1 64 ? 22.862 -24.305 -6.739 1.00 88.00 64 ILE A C 1
ATOM 497 O O . ILE A 1 64 ? 23.932 -23.760 -6.997 1.00 88.00 64 ILE A O 1
ATOM 501 N N . ILE A 1 65 ? 22.683 -25.035 -5.634 1.00 86.12 65 ILE A N 1
ATOM 502 C CA . ILE A 1 65 ? 23.727 -25.200 -4.612 1.00 86.12 65 ILE A CA 1
ATOM 503 C C . ILE A 1 65 ? 24.986 -25.871 -5.179 1.00 86.12 65 ILE A C 1
ATOM 505 O O . ILE A 1 65 ? 26.092 -25.445 -4.855 1.00 86.12 65 ILE A O 1
ATOM 509 N N . ARG A 1 66 ? 24.847 -26.871 -6.065 1.00 84.50 66 ARG A N 1
ATOM 510 C CA . ARG A 1 66 ? 26.002 -27.465 -6.769 1.00 84.50 66 ARG A CA 1
ATOM 511 C C . ARG A 1 66 ? 26.759 -26.433 -7.593 1.00 84.50 66 ARG A C 1
ATOM 513 O O . ARG A 1 66 ? 27.976 -26.377 -7.500 1.00 84.50 66 ARG A O 1
ATOM 520 N N . ILE A 1 67 ? 26.048 -25.591 -8.340 1.00 85.88 67 ILE A N 1
ATOM 521 C CA . ILE A 1 67 ? 26.672 -24.541 -9.156 1.00 85.88 67 ILE A CA 1
ATOM 522 C C . ILE A 1 67 ? 27.395 -23.521 -8.276 1.00 85.88 67 ILE A C 1
ATOM 524 O O . ILE A 1 67 ? 28.491 -23.092 -8.621 1.00 85.88 67 ILE A O 1
ATOM 528 N N . PHE A 1 68 ? 26.813 -23.140 -7.138 1.00 87.69 68 PHE A N 1
ATOM 529 C CA . PHE A 1 68 ? 27.471 -22.229 -6.198 1.00 87.69 68 PHE A CA 1
ATOM 530 C C . PHE A 1 68 ? 28.752 -22.851 -5.627 1.00 87.69 68 PHE A C 1
ATOM 532 O O . PHE A 1 68 ? 29.770 -22.168 -5.542 1.00 87.69 68 PHE A O 1
ATOM 539 N N . SER A 1 69 ? 28.727 -24.153 -5.327 1.00 82.81 69 SER A N 1
ATOM 540 C CA . SER A 1 69 ? 29.907 -24.909 -4.896 1.00 82.81 69 SER A CA 1
ATOM 541 C C . SER A 1 69 ? 30.982 -24.986 -5.985 1.00 82.81 69 SER A C 1
ATOM 543 O O . SER A 1 69 ? 32.142 -24.713 -5.706 1.00 82.81 69 SER A O 1
ATOM 545 N N . GLU A 1 70 ? 30.613 -25.318 -7.227 1.00 83.50 70 GLU A N 1
ATOM 546 C CA . GLU A 1 70 ? 31.535 -25.394 -8.377 1.00 83.50 70 GLU A CA 1
ATOM 547 C C . GLU A 1 70 ? 32.192 -24.044 -8.698 1.00 83.50 70 GLU A C 1
ATOM 549 O O . GLU A 1 70 ? 33.286 -23.998 -9.257 1.00 83.50 70 GLU A O 1
ATOM 554 N N . ARG A 1 71 ? 31.520 -22.942 -8.349 1.00 85.44 71 ARG A N 1
ATOM 555 C CA . ARG A 1 71 ? 31.986 -21.566 -8.549 1.00 85.44 71 ARG A CA 1
ATOM 556 C C . ARG A 1 71 ? 32.681 -20.966 -7.319 1.00 85.44 71 ARG A C 1
ATOM 558 O O . ARG A 1 71 ? 32.927 -19.764 -7.319 1.00 85.44 71 ARG A O 1
ATOM 565 N N . ASP A 1 72 ? 32.967 -21.774 -6.296 1.00 80.00 72 ASP A N 1
ATOM 566 C CA . ASP A 1 72 ? 33.618 -21.365 -5.040 1.00 80.00 72 ASP A CA 1
ATOM 567 C C . ASP A 1 72 ? 32.919 -20.179 -4.338 1.00 80.00 72 ASP A C 1
ATOM 569 O O . ASP A 1 72 ? 33.533 -19.317 -3.708 1.00 80.00 72 ASP A O 1
ATOM 573 N N . MET A 1 73 ? 31.588 -20.108 -4.452 1.00 81.69 73 MET A N 1
ATOM 574 C CA . MET A 1 73 ? 30.820 -18.953 -3.973 1.00 81.69 73 MET A CA 1
ATOM 575 C C . MET A 1 73 ? 30.627 -18.913 -2.455 1.00 81.69 73 MET A C 1
ATOM 577 O O . MET A 1 73 ? 30.144 -17.919 -1.909 1.00 81.69 73 MET A O 1
ATOM 581 N N . PHE A 1 74 ? 30.984 -19.997 -1.774 1.00 74.00 74 PHE A N 1
ATOM 582 C CA . PHE A 1 74 ? 30.846 -20.160 -0.330 1.00 74.00 74 PHE A CA 1
ATOM 583 C C . PHE A 1 74 ? 32.069 -19.660 0.455 1.00 74.00 74 PHE A C 1
ATOM 585 O O . PHE A 1 74 ? 31.967 -19.468 1.664 1.00 74.00 74 PHE A O 1
ATOM 592 N N . GLY A 1 75 ? 33.179 -19.366 -0.234 1.00 64.56 75 GLY A N 1
ATOM 593 C CA . GLY A 1 75 ? 34.411 -18.842 0.354 1.00 64.56 75 GLY A CA 1
ATOM 594 C C . GLY A 1 75 ? 35.347 -19.924 0.907 1.00 64.56 75 GLY A C 1
ATOM 595 O O . GLY A 1 75 ? 34.910 -20.957 1.406 1.00 64.56 75 GLY A O 1
ATOM 596 N N . GLN A 1 76 ? 36.655 -19.645 0.861 1.00 52.31 76 GLN A N 1
ATOM 597 C CA . GLN A 1 76 ? 37.728 -20.593 1.208 1.00 52.31 76 GLN A CA 1
ATOM 598 C C . GLN A 1 76 ? 37.781 -21.006 2.693 1.00 52.31 76 GLN A C 1
ATOM 600 O O . GLN A 1 76 ? 38.404 -22.015 3.013 1.00 52.31 76 GLN A O 1
ATOM 605 N N . ASP A 1 77 ? 37.113 -20.270 3.589 1.00 47.12 77 ASP A N 1
ATOM 606 C CA . ASP A 1 77 ? 37.024 -20.599 5.022 1.00 47.12 77 ASP A CA 1
ATOM 607 C C . ASP A 1 77 ? 35.905 -21.610 5.344 1.00 47.12 77 ASP A C 1
ATOM 609 O O . ASP A 1 77 ? 35.801 -22.095 6.472 1.00 47.12 77 ASP A O 1
ATOM 613 N N . VAL A 1 78 ? 35.071 -21.961 4.359 1.00 49.25 78 VAL A N 1
ATOM 614 C CA . VAL A 1 78 ? 34.049 -23.005 4.481 1.00 49.25 78 VAL A CA 1
ATOM 615 C C . VAL A 1 78 ? 34.614 -24.294 3.880 1.00 49.25 78 VAL A C 1
ATOM 617 O O . VAL A 1 78 ? 34.294 -24.674 2.757 1.00 49.25 78 VAL A O 1
ATOM 620 N N . ALA A 1 79 ? 35.517 -24.942 4.619 1.00 39.91 79 ALA A N 1
ATOM 621 C CA . ALA A 1 79 ? 36.139 -26.205 4.224 1.00 39.91 79 ALA A CA 1
ATOM 622 C C . ALA A 1 79 ? 35.080 -27.252 3.841 1.00 39.91 79 ALA A C 1
ATOM 624 O O . ALA A 1 79 ? 34.257 -27.591 4.685 1.00 39.91 79 ALA A O 1
ATOM 625 N N . ASP A 1 80 ? 35.109 -27.742 2.593 1.00 48.03 80 ASP A N 1
ATOM 626 C CA . ASP A 1 80 ? 34.365 -28.907 2.076 1.00 48.03 80 ASP A CA 1
ATOM 627 C C . ASP A 1 80 ? 32.964 -29.127 2.685 1.00 48.03 80 ASP A C 1
ATOM 629 O O . ASP A 1 80 ? 32.560 -30.255 2.986 1.00 48.03 80 ASP A O 1
ATOM 633 N N . ALA A 1 81 ? 32.190 -28.053 2.872 1.00 53.06 81 ALA A N 1
ATOM 634 C CA . ALA A 1 81 ? 30.836 -28.180 3.385 1.00 53.06 81 ALA A CA 1
ATOM 635 C C . ALA A 1 81 ? 29.997 -28.896 2.328 1.00 53.06 81 ALA A C 1
ATOM 637 O O . ALA A 1 81 ? 29.661 -28.339 1.278 1.00 53.06 81 ALA A O 1
ATOM 638 N N . SER A 1 82 ? 29.686 -30.167 2.588 1.00 59.38 82 SER A N 1
ATOM 639 C CA . SER A 1 82 ? 28.917 -30.989 1.660 1.00 59.38 82 SER A CA 1
ATOM 640 C C . SER A 1 82 ? 27.590 -30.302 1.318 1.00 59.38 82 SER A C 1
ATOM 642 O O . SER A 1 82 ? 27.004 -29.596 2.139 1.00 59.38 82 SER A O 1
ATOM 644 N N . LEU A 1 83 ? 27.051 -30.558 0.124 1.00 65.94 83 LEU A N 1
ATOM 645 C CA . LEU A 1 83 ? 25.718 -30.093 -0.293 1.00 65.94 83 LEU A CA 1
ATOM 646 C C . LEU A 1 83 ? 24.630 -30.341 0.778 1.00 65.94 83 LEU A C 1
ATOM 648 O O . LEU A 1 83 ? 23.659 -29.594 0.872 1.00 65.94 83 LEU A O 1
ATOM 652 N N . GLY A 1 84 ? 24.815 -31.368 1.616 1.00 66.44 84 GLY A N 1
ATOM 653 C CA . GLY A 1 84 ? 23.980 -31.637 2.781 1.00 66.44 84 GLY A CA 1
ATOM 654 C C . GLY A 1 84 ? 23.977 -30.508 3.813 1.00 66.44 84 GLY A C 1
ATOM 655 O O . GLY A 1 84 ? 22.900 -30.111 4.239 1.00 66.44 84 GLY A O 1
ATOM 656 N N . GLU A 1 85 ? 25.131 -29.950 4.174 1.00 72.56 85 GLU A N 1
ATOM 657 C CA . GLU A 1 85 ? 25.259 -28.891 5.186 1.00 72.56 85 GLU A CA 1
ATOM 658 C C . GLU A 1 85 ? 24.589 -27.589 4.745 1.00 72.56 85 GLU A C 1
ATOM 660 O O . GLU A 1 85 ? 23.824 -27.000 5.508 1.00 72.56 85 GLU A O 1
ATOM 665 N N . TRP A 1 86 ? 24.765 -27.201 3.480 1.00 73.56 86 TRP A N 1
ATOM 666 C CA . TRP A 1 86 ? 24.132 -26.007 2.906 1.00 73.56 86 TRP A CA 1
ATOM 667 C C . TRP A 1 86 ? 22.611 -26.123 2.782 1.00 73.56 86 TRP A C 1
ATOM 669 O O . TRP A 1 86 ? 21.901 -25.113 2.827 1.00 73.56 86 TRP A O 1
ATOM 679 N N . MET A 1 87 ? 22.109 -27.351 2.644 1.00 77.94 87 MET A N 1
ATOM 680 C CA . MET A 1 87 ? 20.681 -27.649 2.593 1.00 77.94 87 MET A CA 1
ATOM 681 C C . MET A 1 87 ? 20.065 -27.918 3.970 1.00 77.94 87 MET A C 1
ATOM 683 O O . MET A 1 87 ? 18.840 -27.868 4.086 1.00 77.94 87 MET A O 1
ATOM 687 N N . THR A 1 88 ? 20.864 -28.193 5.007 1.00 78.62 88 THR A N 1
ATOM 688 C CA . THR A 1 88 ? 20.378 -28.516 6.360 1.00 78.62 88 THR A CA 1
ATOM 689 C C . THR A 1 88 ? 19.428 -27.451 6.908 1.00 78.62 88 THR A C 1
ATOM 691 O O . THR A 1 88 ? 18.337 -27.829 7.334 1.00 78.62 88 THR A O 1
ATOM 694 N N . PRO A 1 89 ? 19.731 -26.139 6.840 1.00 71.75 89 PRO A N 1
ATOM 695 C CA . PRO A 1 89 ? 18.801 -25.124 7.327 1.00 71.75 89 PRO A CA 1
ATOM 696 C C . PRO A 1 89 ? 17.476 -25.108 6.559 1.00 71.75 89 PRO A C 1
ATOM 698 O O . PRO A 1 89 ? 16.421 -24.951 7.163 1.00 71.75 89 PRO A O 1
ATOM 701 N N . VAL A 1 90 ? 17.504 -25.343 5.244 1.00 76.88 90 VAL A N 1
ATOM 702 C CA . VAL A 1 90 ? 16.295 -25.394 4.405 1.00 76.88 90 VAL A CA 1
ATOM 703 C C . VAL A 1 90 ? 15.442 -26.606 4.771 1.00 76.88 90 VAL A C 1
ATOM 705 O O . VAL A 1 90 ? 14.249 -26.468 5.031 1.00 76.88 90 VAL A O 1
ATOM 708 N N . ARG A 1 91 ? 16.067 -27.787 4.874 1.00 79.94 91 ARG A N 1
ATOM 709 C CA . ARG A 1 91 ? 15.412 -29.046 5.270 1.00 79.94 91 ARG A CA 1
ATOM 710 C C . ARG A 1 91 ? 14.824 -28.968 6.676 1.00 79.94 91 ARG A C 1
ATOM 712 O O . ARG A 1 91 ? 13.709 -29.425 6.902 1.00 79.94 91 ARG A O 1
ATOM 719 N N . ASN A 1 92 ? 15.553 -28.345 7.598 1.00 77.12 92 ASN A N 1
ATOM 720 C CA . ASN A 1 92 ? 15.138 -28.161 8.986 1.00 77.12 92 ASN A CA 1
ATOM 721 C C . ASN A 1 92 ? 14.262 -26.919 9.189 1.00 77.12 92 ASN A C 1
ATOM 723 O O . ASN A 1 92 ? 13.872 -26.633 10.320 1.00 77.12 92 ASN A O 1
ATOM 727 N N . ARG A 1 93 ? 13.950 -26.178 8.115 1.00 67.12 93 ARG A N 1
ATOM 728 C CA . ARG A 1 93 ? 13.119 -24.966 8.136 1.00 67.12 93 ARG A CA 1
ATOM 729 C C . ARG A 1 93 ? 13.623 -23.912 9.130 1.00 67.12 93 ARG A C 1
ATOM 731 O O . ARG A 1 93 ? 12.843 -23.262 9.823 1.00 67.12 93 ARG A O 1
ATOM 738 N N . GLN A 1 94 ? 14.935 -23.747 9.204 1.00 60.72 94 GLN A N 1
ATOM 739 C CA . GLN A 1 94 ? 15.619 -22.758 10.031 1.00 60.72 94 GLN A CA 1
ATOM 740 C C . GLN A 1 94 ? 15.882 -21.490 9.226 1.00 60.72 94 GLN A C 1
ATOM 742 O O . GLN A 1 94 ? 16.042 -21.564 8.017 1.00 60.72 94 GLN A O 1
ATOM 747 N N . LYS A 1 95 ? 15.943 -20.328 9.884 1.00 51.19 95 LYS A N 1
ATOM 748 C CA . LYS A 1 95 ? 16.363 -19.084 9.224 1.00 51.19 95 LYS A CA 1
ATOM 749 C C . LYS A 1 95 ? 17.842 -19.161 8.846 1.00 51.19 95 LYS A C 1
ATOM 751 O O . LYS A 1 95 ? 18.639 -19.740 9.581 1.00 51.19 95 LYS A O 1
ATOM 756 N N . VAL A 1 96 ? 18.200 -18.524 7.738 1.00 56.00 96 VAL A N 1
ATOM 757 C CA . VAL A 1 96 ? 19.574 -18.438 7.237 1.00 56.00 96 VAL A CA 1
ATOM 758 C C . VAL A 1 96 ? 19.944 -16.976 7.044 1.00 56.00 96 VAL A C 1
ATOM 760 O O . VAL A 1 96 ? 19.150 -16.205 6.518 1.00 56.00 96 VAL A O 1
ATOM 763 N N . CYS A 1 97 ? 21.151 -16.606 7.450 1.00 58.31 97 CYS A N 1
ATOM 764 C CA . CYS A 1 97 ? 21.816 -15.384 7.019 1.00 58.31 97 CYS A CA 1
ATOM 765 C C . CYS A 1 97 ? 23.264 -1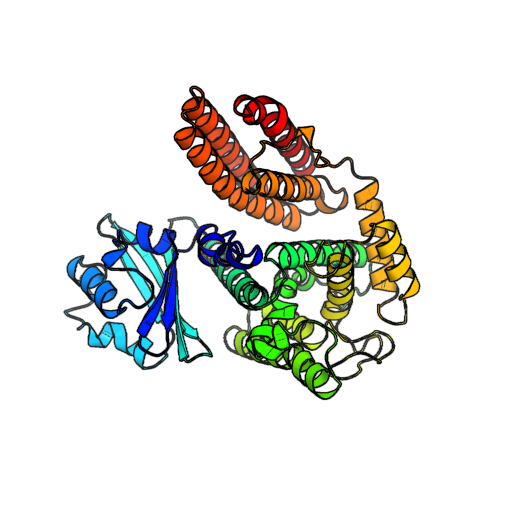5.754 6.724 1.00 58.31 97 CYS A C 1
ATOM 767 O O . CYS A 1 97 ? 23.931 -16.343 7.578 1.00 58.31 97 CYS A O 1
ATOM 769 N N . ARG A 1 98 ? 23.720 -15.498 5.501 1.00 68.56 98 ARG A N 1
ATOM 770 C CA . ARG A 1 98 ? 25.061 -15.875 5.057 1.00 68.56 98 ARG A CA 1
ATOM 771 C C . ARG A 1 98 ? 25.543 -14.963 3.949 1.00 68.56 98 ARG A C 1
ATOM 773 O O . ARG A 1 98 ? 24.746 -14.335 3.260 1.00 68.56 98 ARG A O 1
ATOM 780 N N . GLN A 1 99 ? 26.854 -14.917 3.774 1.00 73.06 99 GLN A N 1
ATOM 781 C CA . GLN A 1 99 ? 27.467 -14.171 2.689 1.00 73.06 99 GLN A CA 1
ATOM 782 C C . GLN A 1 99 ? 27.883 -15.115 1.565 1.00 73.06 99 GLN A C 1
ATOM 784 O O . GLN A 1 99 ? 28.374 -16.212 1.822 1.00 73.06 99 GLN A O 1
ATOM 789 N N . LEU A 1 100 ? 27.674 -14.679 0.327 1.00 77.31 100 LEU A N 1
ATOM 790 C CA . LEU A 1 100 ? 28.123 -15.367 -0.879 1.00 77.31 100 LEU A CA 1
ATOM 791 C C . LEU A 1 100 ? 29.113 -14.466 -1.608 1.00 77.31 100 LEU A C 1
ATOM 793 O O . LEU A 1 100 ? 28.885 -13.262 -1.735 1.00 77.31 100 LEU A O 1
ATOM 797 N N . ARG A 1 101 ? 30.199 -15.042 -2.114 1.00 82.38 101 ARG A N 1
ATOM 798 C CA . ARG A 1 101 ? 31.153 -14.333 -2.965 1.00 82.38 101 ARG A CA 1
ATOM 799 C C . ARG A 1 101 ? 30.886 -14.701 -4.417 1.00 82.38 101 ARG A C 1
ATOM 801 O O . ARG A 1 101 ? 30.960 -15.866 -4.784 1.00 82.38 101 ARG A O 1
ATOM 808 N N . LEU A 1 102 ? 30.556 -13.724 -5.250 1.00 82.88 102 LEU A N 1
ATOM 809 C CA . LEU A 1 102 ? 30.423 -13.947 -6.685 1.00 82.88 102 LEU A CA 1
ATOM 810 C C . LEU A 1 102 ? 31.808 -14.141 -7.334 1.00 82.88 102 LEU A C 1
ATOM 812 O O . LEU A 1 102 ? 32.794 -13.595 -6.831 1.00 82.88 102 LEU A O 1
ATOM 816 N N . PRO A 1 103 ? 31.905 -14.858 -8.474 1.00 79.38 103 PRO A N 1
ATOM 817 C CA . PRO A 1 103 ? 33.174 -15.058 -9.187 1.00 79.38 103 PRO A CA 1
ATOM 818 C C . PRO A 1 103 ? 33.872 -13.762 -9.624 1.00 79.38 103 PRO A C 1
ATOM 820 O O . PRO A 1 103 ? 35.083 -13.741 -9.813 1.00 79.38 103 PRO A O 1
ATOM 823 N N . ASP A 1 104 ? 33.110 -12.678 -9.780 1.00 79.81 104 ASP A N 1
ATOM 824 C CA . ASP A 1 104 ? 33.613 -11.342 -10.113 1.00 79.81 104 ASP A CA 1
ATOM 825 C C . ASP A 1 104 ? 34.127 -10.552 -8.890 1.00 79.81 104 ASP A C 1
ATOM 827 O O . ASP A 1 104 ? 34.557 -9.408 -9.026 1.00 79.81 104 ASP A O 1
ATOM 831 N N . GLY A 1 105 ? 34.108 -11.158 -7.698 1.00 75.69 105 GLY A N 1
ATOM 832 C CA . GLY A 1 105 ? 34.603 -10.578 -6.450 1.00 75.69 105 GLY A CA 1
ATOM 833 C C . GLY A 1 105 ? 33.563 -9.792 -5.649 1.00 75.69 105 GLY A C 1
ATOM 834 O O . GLY A 1 105 ? 33.869 -9.368 -4.533 1.00 75.69 105 GLY A O 1
ATOM 835 N N . ARG A 1 106 ? 32.336 -9.617 -6.158 1.00 81.38 106 ARG A N 1
ATOM 836 C CA . ARG A 1 106 ? 31.255 -8.968 -5.403 1.00 81.38 106 ARG A CA 1
ATOM 837 C C . ARG A 1 106 ? 30.809 -9.833 -4.225 1.00 81.38 106 ARG A C 1
ATOM 839 O O . ARG A 1 106 ? 30.736 -11.057 -4.325 1.00 81.38 106 ARG A O 1
ATOM 846 N N . MET A 1 107 ? 30.470 -9.187 -3.112 1.00 75.31 107 MET A N 1
ATOM 847 C CA . MET A 1 107 ? 29.913 -9.850 -1.932 1.00 75.31 107 MET A CA 1
ATOM 848 C C . MET A 1 107 ? 28.400 -9.668 -1.908 1.00 75.31 107 MET A C 1
ATOM 850 O O . MET A 1 107 ? 27.900 -8.557 -2.076 1.00 75.31 107 MET A O 1
ATOM 854 N N . LEU A 1 108 ? 27.673 -10.753 -1.680 1.00 74.69 108 LEU A N 1
ATOM 855 C CA . LEU A 1 108 ? 26.230 -10.760 -1.501 1.00 74.69 108 LEU A CA 1
ATOM 856 C C . LEU A 1 108 ? 25.892 -11.173 -0.076 1.00 74.69 108 LEU A C 1
ATOM 858 O O . LEU A 1 108 ? 26.538 -12.055 0.484 1.00 74.69 108 LEU A O 1
ATOM 862 N N . GLU A 1 109 ? 24.840 -10.588 0.476 1.00 69.75 109 GLU A N 1
ATOM 863 C CA . GLU A 1 109 ? 24.164 -11.106 1.658 1.00 69.75 109 GLU A CA 1
ATOM 864 C C . GLU A 1 109 ? 22.920 -11.875 1.206 1.00 69.75 109 GLU A C 1
ATOM 866 O O . GLU A 1 109 ? 22.077 -11.338 0.486 1.00 69.75 109 GLU A O 1
ATOM 871 N N . GLU A 1 110 ? 22.825 -13.144 1.598 1.00 70.44 110 GLU A N 1
ATOM 872 C CA . GLU A 1 110 ? 21.666 -14.001 1.379 1.00 70.44 110 GLU A CA 1
ATOM 873 C C . GLU A 1 110 ? 20.969 -14.271 2.712 1.00 70.44 110 GLU A C 1
ATOM 875 O O . GLU A 1 110 ? 21.548 -14.827 3.651 1.00 70.44 110 GLU A O 1
ATOM 880 N N . VAL A 1 111 ? 19.689 -13.917 2.766 1.00 55.59 111 VAL A N 1
ATOM 881 C CA . VAL A 1 111 ? 18.807 -14.175 3.900 1.00 55.59 111 VAL A CA 1
ATOM 882 C C . VAL A 1 111 ? 17.728 -15.153 3.463 1.00 55.59 111 VAL A C 1
ATOM 884 O O . VAL A 1 111 ? 17.113 -14.984 2.414 1.00 55.59 111 VAL A O 1
ATOM 887 N N . GLY A 1 112 ? 17.485 -16.178 4.274 1.00 54.09 112 GLY A N 1
ATOM 888 C CA . GLY A 1 112 ? 16.504 -17.219 4.008 1.00 54.09 112 GLY A CA 1
ATOM 889 C C . GLY A 1 112 ? 15.549 -17.447 5.175 1.00 54.09 112 GLY A C 1
ATOM 890 O O . GLY A 1 112 ? 15.961 -17.393 6.337 1.00 54.09 112 GLY A O 1
ATOM 891 N N . ALA A 1 113 ? 14.283 -17.739 4.882 1.00 49.00 113 ALA A N 1
ATOM 892 C CA . ALA A 1 113 ? 13.279 -18.052 5.895 1.00 49.00 113 ALA A CA 1
ATOM 893 C C . ALA A 1 113 ? 12.237 -19.078 5.406 1.00 49.00 113 ALA A C 1
ATOM 895 O O . ALA A 1 113 ? 11.884 -19.092 4.225 1.00 49.00 113 ALA A O 1
ATOM 896 N N . PRO A 1 114 ? 11.689 -19.915 6.308 1.00 46.28 114 PRO A N 1
ATOM 897 C CA . PRO A 1 114 ? 10.607 -20.837 5.972 1.00 46.28 114 PRO A CA 1
ATOM 898 C C . PRO A 1 114 ? 9.278 -20.101 5.745 1.00 46.28 114 PRO A C 1
ATOM 900 O O . PRO A 1 114 ? 8.938 -19.168 6.473 1.00 46.28 114 PRO A O 1
ATOM 903 N N . LEU A 1 115 ? 8.484 -20.583 4.790 1.00 43.56 115 LEU A N 1
ATOM 904 C CA . LEU A 1 115 ? 7.137 -20.094 4.495 1.00 43.56 115 LEU A CA 1
ATOM 905 C C . LEU A 1 115 ? 6.058 -20.908 5.239 1.00 43.56 115 LEU A C 1
ATOM 907 O O . LEU A 1 115 ? 6.273 -22.092 5.538 1.00 43.56 115 LEU A O 1
ATOM 911 N N . PRO A 1 116 ? 4.875 -20.323 5.526 1.00 39.03 116 PRO A N 1
ATOM 912 C CA . PRO A 1 116 ? 3.780 -21.015 6.215 1.00 39.03 116 PRO A CA 1
ATOM 913 C C . PRO A 1 116 ? 3.295 -22.279 5.495 1.00 39.03 116 PRO A C 1
ATOM 915 O O . PRO A 1 116 ? 3.022 -23.286 6.142 1.00 39.03 116 PRO A O 1
ATOM 918 N N . ASN A 1 117 ? 3.277 -22.259 4.159 1.00 46.38 117 ASN A N 1
ATOM 919 C CA . ASN A 1 117 ? 2.839 -23.372 3.310 1.00 46.38 117 ASN A CA 1
ATOM 920 C C . ASN A 1 117 ? 3.808 -24.571 3.279 1.00 46.38 117 ASN A C 1
ATOM 922 O O . ASN A 1 117 ? 3.548 -25.542 2.577 1.00 46.38 117 ASN A O 1
ATOM 926 N N . GLY A 1 118 ? 4.931 -24.511 4.000 1.00 48.75 118 GLY A N 1
ATOM 927 C CA . GLY A 1 118 ? 5.963 -25.547 3.968 1.00 48.75 118 GLY A CA 1
ATOM 928 C C . GLY A 1 118 ? 7.171 -25.204 3.105 1.00 48.75 118 GLY A C 1
ATOM 929 O O . GLY A 1 118 ? 8.208 -25.829 3.290 1.00 48.75 118 GLY A O 1
ATOM 930 N N . GLY A 1 119 ? 7.048 -24.211 2.221 1.00 56.66 119 GLY A N 1
ATOM 931 C CA . GLY A 1 119 ? 8.114 -23.745 1.344 1.00 56.66 119 GLY A CA 1
ATOM 932 C C . GLY A 1 119 ? 9.178 -22.910 2.052 1.00 56.66 119 GLY A C 1
ATOM 933 O O . GLY A 1 119 ? 9.228 -22.823 3.282 1.00 56.66 119 GLY A O 1
ATOM 934 N N . TYR A 1 120 ? 10.035 -22.267 1.267 1.00 58.03 120 TYR A N 1
ATOM 935 C CA . TYR A 1 120 ? 11.175 -21.508 1.776 1.00 58.03 120 TYR A CA 1
ATOM 936 C C . TYR A 1 120 ? 11.496 -20.340 0.841 1.00 58.03 120 TYR A C 1
ATOM 938 O O . TYR A 1 120 ? 11.434 -20.510 -0.369 1.00 58.03 120 TYR A O 1
ATOM 946 N N . VAL A 1 121 ? 11.831 -19.163 1.362 1.00 58.97 121 VAL A N 1
ATOM 947 C CA . VAL A 1 121 ? 12.195 -17.987 0.554 1.00 58.97 121 VAL A CA 1
ATOM 948 C C . VAL A 1 121 ? 13.625 -17.561 0.846 1.00 58.97 121 VAL A C 1
ATOM 950 O O . VAL A 1 121 ? 14.056 -17.595 1.996 1.00 58.97 121 VAL A O 1
ATOM 953 N N . PHE A 1 122 ? 14.336 -17.150 -0.197 1.00 65.19 122 PHE A N 1
ATOM 954 C CA . PHE A 1 122 ? 15.637 -16.504 -0.153 1.00 65.19 122 PHE A CA 1
ATOM 955 C C . PHE A 1 122 ? 15.545 -15.113 -0.769 1.00 65.19 122 PHE A C 1
ATOM 957 O O . PHE A 1 122 ? 14.914 -14.930 -1.811 1.00 65.19 122 PHE A O 1
ATOM 964 N N . SER A 1 123 ? 16.218 -14.158 -0.140 1.00 61.25 123 SER A N 1
ATOM 965 C CA . SER A 1 123 ? 16.493 -12.836 -0.687 1.00 61.25 123 SER A CA 1
ATOM 966 C C . SER A 1 123 ? 17.999 -12.594 -0.678 1.00 61.25 123 SER A C 1
ATOM 968 O O . SER A 1 123 ? 18.659 -12.833 0.333 1.00 61.25 123 SER A O 1
ATOM 970 N N . CYS A 1 124 ? 18.536 -12.131 -1.804 1.00 68.00 124 CYS A N 1
ATOM 971 C CA . CYS A 1 124 ? 19.944 -11.810 -1.987 1.00 68.00 124 CYS A CA 1
ATOM 972 C C . CYS A 1 124 ? 20.105 -10.337 -2.371 1.00 68.00 124 CYS A C 1
ATOM 974 O O . CYS A 1 124 ? 19.445 -9.851 -3.295 1.00 68.00 124 CYS A O 1
ATOM 976 N N . ALA A 1 125 ? 21.032 -9.641 -1.719 1.00 63.25 125 ALA A N 1
ATOM 977 C CA . ALA A 1 125 ? 21.400 -8.271 -2.062 1.00 63.25 125 ALA A CA 1
ATOM 978 C C . ALA A 1 125 ? 22.919 -8.097 -2.109 1.00 63.25 125 ALA A C 1
ATOM 980 O O . ALA A 1 125 ? 23.654 -8.739 -1.364 1.00 63.25 125 ALA A O 1
ATOM 981 N N . GLU A 1 126 ? 23.390 -7.222 -2.997 1.00 70.00 126 GLU A N 1
ATOM 982 C CA . GLU A 1 126 ? 24.811 -6.899 -3.119 1.00 70.00 126 GLU A CA 1
ATOM 983 C C . GLU A 1 126 ? 25.261 -5.948 -2.008 1.00 70.00 126 GLU A C 1
ATOM 985 O O . GLU A 1 126 ? 24.642 -4.908 -1.769 1.00 70.00 126 GLU A O 1
ATOM 990 N N . VAL A 1 127 ? 26.367 -6.289 -1.348 1.00 63.84 127 VAL A N 1
ATOM 991 C CA . VAL A 1 127 ? 26.981 -5.483 -0.292 1.00 63.84 127 VAL A CA 1
ATOM 992 C C . VAL A 1 127 ? 27.751 -4.333 -0.946 1.00 63.84 127 VAL A C 1
ATOM 994 O O . VAL A 1 127 ? 28.935 -4.450 -1.257 1.00 63.84 127 VAL A O 1
ATOM 997 N N . LYS A 1 128 ? 27.080 -3.200 -1.186 1.00 54.72 128 LYS A N 1
ATOM 998 C CA . LYS A 1 128 ? 27.743 -1.972 -1.659 1.00 54.72 128 LYS A CA 1
ATOM 999 C C . LYS A 1 128 ? 28.400 -1.247 -0.485 1.00 54.72 128 LYS A C 1
ATOM 1001 O O . LYS A 1 128 ? 27.739 -0.987 0.520 1.00 54.72 128 LYS A O 1
ATOM 1006 N N . ALA A 1 129 ? 29.674 -0.880 -0.637 1.00 43.66 129 ALA A N 1
ATOM 1007 C CA . ALA A 1 129 ? 30.425 -0.067 0.318 1.00 43.66 129 ALA A CA 1
ATOM 1008 C C . ALA A 1 129 ? 29.873 1.372 0.368 1.00 43.66 129 ALA A C 1
ATOM 1010 O O . ALA A 1 129 ? 30.377 2.277 -0.288 1.00 43.66 129 ALA A O 1
ATOM 1011 N N . LEU A 1 130 ? 28.806 1.576 1.136 1.00 35.81 130 LEU A N 1
ATOM 1012 C CA . LEU A 1 130 ? 28.284 2.880 1.540 1.00 35.81 130 LEU A CA 1
ATOM 1013 C C . LEU A 1 130 ? 28.052 2.843 3.057 1.00 35.81 130 LEU A C 1
ATOM 1015 O O . LEU A 1 130 ? 27.610 1.813 3.578 1.00 35.81 130 LEU A O 1
ATOM 1019 N N . PRO A 1 131 ? 28.313 3.932 3.797 1.00 42.12 131 PRO A N 1
ATOM 1020 C CA . PRO A 1 131 ? 28.019 3.973 5.217 1.00 42.12 131 PRO A CA 1
ATOM 1021 C C . PRO A 1 131 ? 26.510 4.175 5.407 1.00 42.12 131 PRO A C 1
ATOM 1023 O O . PRO A 1 131 ? 26.034 5.300 5.424 1.00 42.12 131 PRO A O 1
ATOM 1026 N N . ALA A 1 132 ? 25.757 3.079 5.512 1.00 37.19 132 ALA A N 1
ATOM 1027 C CA . ALA A 1 132 ? 24.603 2.919 6.404 1.00 37.19 132 ALA A CA 1
ATOM 1028 C C . ALA A 1 132 ? 23.945 1.546 6.145 1.00 37.19 132 ALA A C 1
ATOM 1030 O O . ALA A 1 132 ? 23.116 1.428 5.238 1.00 37.19 132 ALA A O 1
ATOM 1031 N N . PRO A 1 133 ? 24.210 0.530 6.988 1.00 43.34 133 PRO A N 1
ATOM 1032 C CA . PRO A 1 133 ? 23.488 -0.753 7.002 1.00 43.34 133 PRO A CA 1
ATOM 1033 C C . PRO A 1 133 ? 21.948 -0.631 7.059 1.00 43.34 133 PRO A C 1
ATOM 1035 O O . PRO A 1 133 ? 21.225 -1.605 6.876 1.00 43.34 133 PRO A O 1
ATOM 1038 N N . SER A 1 134 ? 21.417 0.568 7.319 1.00 49.34 134 SER A N 1
ATOM 1039 C CA . SER A 1 134 ? 20.001 0.829 7.552 1.00 49.34 134 SER A CA 1
ATOM 1040 C C . SER A 1 134 ? 19.171 1.068 6.282 1.00 49.34 134 SER A C 1
ATOM 1042 O O . SER A 1 134 ? 18.008 0.681 6.272 1.00 49.34 134 SER A O 1
ATOM 1044 N N . ILE A 1 135 ? 19.714 1.644 5.198 1.00 38.44 135 ILE A N 1
ATOM 1045 C CA . ILE A 1 135 ? 18.927 1.923 3.972 1.00 38.44 135 ILE A CA 1
ATOM 1046 C C . ILE A 1 135 ? 18.672 0.638 3.176 1.00 38.44 135 ILE A C 1
ATOM 1048 O O . ILE A 1 135 ? 17.537 0.359 2.801 1.00 38.44 135 ILE A O 1
ATOM 1052 N N . GLN A 1 136 ? 19.709 -0.176 2.969 1.00 43.34 136 GLN A N 1
ATOM 1053 C CA . GLN A 1 136 ? 19.603 -1.444 2.236 1.00 43.34 136 GLN A CA 1
ATOM 1054 C C . GLN A 1 136 ? 18.656 -2.416 2.951 1.00 43.34 136 GLN A C 1
ATOM 1056 O O . GLN A 1 136 ? 17.767 -2.986 2.322 1.00 43.34 136 GLN A O 1
ATOM 1061 N N . LEU A 1 137 ? 18.764 -2.522 4.280 1.00 51.06 137 LEU A N 1
ATOM 1062 C CA . LEU A 1 137 ? 17.850 -3.314 5.100 1.00 51.06 137 LEU A CA 1
ATOM 1063 C C . LEU A 1 137 ? 16.411 -2.769 5.072 1.00 51.06 137 LEU A C 1
ATOM 1065 O O . LEU A 1 137 ? 15.461 -3.550 5.060 1.00 51.06 137 LEU A O 1
ATOM 1069 N N . ARG A 1 138 ? 16.217 -1.443 5.050 1.00 49.78 138 ARG A N 1
ATOM 1070 C CA . ARG A 1 138 ? 14.881 -0.839 4.898 1.00 49.78 138 ARG A CA 1
ATOM 1071 C C . ARG A 1 138 ? 14.264 -1.177 3.544 1.00 49.78 138 ARG A C 1
ATOM 1073 O O . ARG A 1 138 ? 13.114 -1.606 3.505 1.00 49.78 138 ARG A O 1
ATOM 1080 N N . ASN A 1 139 ? 15.026 -1.057 2.462 1.00 44.69 139 ASN A N 1
ATOM 1081 C CA . ASN A 1 139 ? 14.553 -1.377 1.116 1.00 44.69 139 ASN A CA 1
ATOM 1082 C C . ASN A 1 139 ? 14.263 -2.875 0.964 1.00 44.69 139 ASN A C 1
ATOM 1084 O O . ASN A 1 139 ? 13.252 -3.237 0.379 1.00 44.69 139 ASN A O 1
ATOM 1088 N N . ALA A 1 140 ? 15.077 -3.740 1.575 1.00 49.19 140 ALA A N 1
ATOM 1089 C CA . ALA A 1 140 ? 14.854 -5.184 1.648 1.00 49.19 140 ALA A CA 1
ATOM 1090 C C . ALA A 1 140 ? 13.544 -5.564 2.347 1.00 49.19 140 ALA A C 1
ATOM 1092 O O . ALA A 1 140 ? 12.759 -6.390 1.875 1.00 49.19 140 ALA A O 1
ATOM 1093 N N . LYS A 1 141 ? 13.297 -4.932 3.498 1.00 54.38 141 LYS A N 1
ATOM 1094 C CA . LYS A 1 141 ? 12.060 -5.107 4.260 1.00 54.38 141 LYS A CA 1
ATOM 1095 C C . LYS A 1 141 ? 10.857 -4.622 3.452 1.00 54.38 141 LYS A C 1
ATOM 1097 O O . LYS A 1 141 ? 9.870 -5.344 3.371 1.00 54.38 141 LYS A O 1
ATOM 1102 N N . ARG A 1 142 ? 10.962 -3.453 2.808 1.00 52.00 142 ARG A N 1
ATOM 1103 C CA . ARG A 1 142 ? 9.923 -2.897 1.921 1.00 52.00 142 ARG A CA 1
ATOM 1104 C C . ARG A 1 142 ? 9.594 -3.821 0.762 1.00 52.00 142 ARG A C 1
ATOM 1106 O O . ARG A 1 142 ? 8.439 -4.188 0.593 1.00 52.00 142 ARG A O 1
ATOM 1113 N N . ALA A 1 143 ? 10.624 -4.261 0.055 1.00 45.94 143 ALA A N 1
ATOM 1114 C CA . ALA A 1 143 ? 10.545 -5.226 -1.025 1.00 45.94 143 ALA A CA 1
ATOM 1115 C C . ALA A 1 143 ? 9.786 -6.496 -0.608 1.00 45.94 143 ALA A C 1
ATOM 1117 O O . ALA A 1 143 ? 8.830 -6.905 -1.259 1.00 45.94 143 ALA A O 1
ATOM 1118 N N . THR A 1 144 ? 10.172 -7.085 0.524 1.00 53.53 144 THR A N 1
ATOM 1119 C CA . THR A 1 144 ? 9.549 -8.314 1.037 1.00 53.53 144 THR A CA 1
ATOM 1120 C C . THR A 1 144 ? 8.082 -8.104 1.410 1.00 53.53 144 THR A C 1
ATOM 1122 O O . THR A 1 144 ? 7.247 -8.956 1.129 1.00 53.53 144 THR A O 1
ATOM 1125 N N . VAL A 1 145 ? 7.756 -6.974 2.037 1.00 56.12 145 VAL A N 1
ATOM 1126 C CA . VAL A 1 145 ? 6.382 -6.637 2.433 1.00 56.12 145 VAL A CA 1
ATOM 1127 C C . VAL A 1 145 ? 5.485 -6.413 1.221 1.00 56.12 145 VAL A C 1
ATOM 1129 O O . VAL A 1 145 ? 4.401 -6.986 1.182 1.00 56.12 145 VAL A O 1
ATOM 1132 N N . LEU A 1 146 ? 5.948 -5.647 0.229 1.00 49.28 146 LEU A N 1
ATOM 1133 C CA . LEU A 1 146 ? 5.220 -5.421 -1.022 1.00 49.28 146 LEU A CA 1
ATOM 1134 C C . LEU A 1 146 ? 4.932 -6.741 -1.730 1.00 49.28 146 LEU A C 1
ATOM 1136 O O . LEU A 1 146 ? 3.798 -7.021 -2.085 1.00 49.28 146 LEU A O 1
ATOM 1140 N N . ALA A 1 147 ? 5.934 -7.607 -1.828 1.00 48.84 147 ALA A N 1
ATOM 1141 C CA . ALA A 1 147 ? 5.769 -8.925 -2.416 1.00 48.84 147 ALA A CA 1
ATOM 1142 C C . ALA A 1 147 ? 4.797 -9.843 -1.657 1.00 48.84 147 ALA A C 1
ATOM 1144 O O . ALA A 1 147 ? 4.102 -10.647 -2.273 1.00 48.84 147 ALA A O 1
ATOM 1145 N N . LEU A 1 148 ? 4.762 -9.770 -0.324 1.00 60.38 148 LEU A N 1
ATOM 1146 C CA . LEU A 1 148 ? 3.810 -10.539 0.480 1.00 60.38 148 LEU A CA 1
ATOM 1147 C C . LEU A 1 148 ? 2.380 -10.014 0.323 1.00 60.38 148 LEU A C 1
ATOM 1149 O O . LEU A 1 148 ? 1.453 -10.820 0.281 1.00 60.38 148 LEU A O 1
ATOM 1153 N N . ALA A 1 149 ? 2.213 -8.695 0.223 1.00 53.03 149 ALA A N 1
ATOM 1154 C CA . ALA A 1 149 ? 0.924 -8.069 -0.049 1.00 53.03 149 ALA A CA 1
ATOM 1155 C C . ALA A 1 149 ? 0.434 -8.402 -1.462 1.00 53.03 149 ALA A C 1
ATOM 1157 O O . ALA A 1 149 ? -0.661 -8.934 -1.614 1.00 53.03 149 ALA A O 1
ATOM 1158 N N . ASP A 1 150 ? 1.285 -8.239 -2.474 1.00 52.66 150 ASP A N 1
ATOM 1159 C CA . ASP A 1 150 ? 0.977 -8.616 -3.855 1.00 52.66 150 ASP A CA 1
ATOM 1160 C C . ASP A 1 150 ? 0.649 -10.107 -3.983 1.00 52.66 150 ASP A C 1
ATOM 1162 O O . ASP A 1 150 ? -0.231 -10.480 -4.750 1.00 52.66 150 ASP A O 1
ATOM 1166 N N . LEU A 1 151 ? 1.312 -10.988 -3.224 1.00 57.66 151 LEU A N 1
ATOM 1167 C CA . LEU A 1 151 ? 0.985 -12.417 -3.211 1.00 57.66 151 LEU A CA 1
ATOM 1168 C C . LEU A 1 151 ? -0.414 -12.694 -2.637 1.00 57.66 151 LEU A C 1
ATOM 1170 O O . LEU A 1 151 ? -1.080 -13.629 -3.090 1.00 57.66 151 LEU A O 1
ATOM 1174 N N . ALA A 1 152 ? -0.839 -11.926 -1.632 1.00 58.56 152 ALA A N 1
ATOM 1175 C CA . ALA A 1 152 ? -2.181 -12.030 -1.072 1.00 58.56 152 ALA A CA 1
ATOM 1176 C C . ALA A 1 152 ? -3.233 -11.531 -2.075 1.00 58.56 152 ALA A C 1
ATOM 1178 O O . ALA A 1 152 ? -4.222 -12.229 -2.304 1.00 58.56 152 ALA A O 1
ATOM 1179 N N . GLU A 1 153 ? -2.960 -10.406 -2.740 1.00 60.81 153 GLU A N 1
ATOM 1180 C CA . GLU A 1 153 ? -3.855 -9.788 -3.726 1.00 60.81 153 GLU A CA 1
ATOM 1181 C C . GLU A 1 153 ? -3.904 -10.532 -5.066 1.00 60.81 153 GLU A C 1
ATOM 1183 O O . GLU A 1 153 ? -4.963 -10.630 -5.666 1.00 60.81 153 GLU A O 1
ATOM 1188 N N . PHE A 1 154 ? -2.819 -11.176 -5.515 1.00 53.91 154 PHE A N 1
ATOM 1189 C CA . PHE A 1 154 ? -2.799 -11.963 -6.763 1.00 53.91 154 PHE A CA 1
ATOM 1190 C C . PHE A 1 154 ? -3.806 -13.130 -6.760 1.00 53.91 154 PHE A C 1
ATOM 1192 O O . PHE A 1 154 ? -4.172 -13.681 -7.807 1.00 53.91 154 PHE A O 1
ATOM 1199 N N . ARG A 1 155 ? -4.245 -13.564 -5.574 1.00 57.81 155 ARG A N 1
ATOM 1200 C CA . ARG A 1 155 ? -5.310 -14.566 -5.447 1.00 57.81 155 ARG A CA 1
ATOM 1201 C C . ARG A 1 155 ? -6.709 -13.951 -5.579 1.00 57.81 155 ARG A C 1
ATOM 1203 O O . ARG A 1 155 ? -7.625 -14.681 -5.966 1.00 57.81 155 ARG A O 1
ATOM 1210 N N . ASP A 1 156 ? -6.836 -12.649 -5.349 1.00 57.50 156 ASP A N 1
ATOM 1211 C CA . ASP A 1 156 ? -8.019 -11.812 -5.549 1.00 57.50 156 ASP A CA 1
ATOM 1212 C C . ASP A 1 156 ? -8.003 -11.138 -6.946 1.00 57.50 156 ASP A C 1
ATOM 1214 O O . ASP A 1 156 ? -7.127 -11.366 -7.781 1.00 57.50 156 ASP A O 1
ATOM 1218 N N . THR A 1 157 ? -9.039 -10.361 -7.248 1.00 50.72 157 THR A N 1
ATOM 1219 C CA . THR A 1 157 ? -9.183 -9.546 -8.462 1.00 50.72 157 THR A CA 1
ATOM 1220 C C . THR A 1 157 ? -8.507 -8.176 -8.369 1.00 50.72 157 THR A C 1
ATOM 1222 O O . THR A 1 157 ? -8.498 -7.449 -9.366 1.00 50.72 157 THR A O 1
ATOM 1225 N N . ASP A 1 158 ? -7.947 -7.835 -7.208 1.00 50.44 158 ASP A N 1
ATOM 1226 C CA . ASP A 1 158 ? -7.298 -6.557 -6.928 1.00 50.44 158 ASP A CA 1
ATOM 1227 C C . ASP A 1 158 ? -5.790 -6.620 -7.281 1.00 50.44 158 ASP A C 1
ATOM 1229 O O . ASP A 1 158 ? -5.135 -7.659 -7.193 1.00 50.44 158 ASP A O 1
ATOM 1233 N N . THR A 1 159 ? -5.235 -5.520 -7.803 1.00 51.12 159 THR A N 1
ATOM 1234 C CA . THR A 1 159 ? -3.846 -5.448 -8.302 1.00 51.12 159 THR A CA 1
ATOM 1235 C C . THR A 1 159 ? -2.912 -4.815 -7.266 1.00 51.12 159 THR A C 1
ATOM 1237 O O . THR A 1 159 ? -3.361 -4.033 -6.434 1.00 51.12 159 THR A O 1
ATOM 1240 N N . GLY A 1 160 ? -1.592 -5.034 -7.362 1.00 52.47 160 GLY A N 1
ATOM 1241 C CA . GLY A 1 160 ? -0.595 -4.365 -6.498 1.00 52.47 160 GLY A CA 1
ATOM 1242 C C . GLY A 1 160 ? -0.632 -2.824 -6.535 1.00 52.47 160 GLY A C 1
ATOM 1243 O O . GLY A 1 160 ? -0.107 -2.142 -5.657 1.00 52.47 160 GLY A O 1
ATOM 1244 N N . GLU A 1 161 ? -1.321 -2.232 -7.514 1.00 58.41 161 GLU A N 1
ATOM 1245 C CA . GLU A 1 161 ? -1.580 -0.791 -7.543 1.00 58.41 161 GLU A CA 1
ATOM 1246 C C . GLU A 1 161 ? -2.558 -0.342 -6.444 1.00 58.41 161 GLU A C 1
ATOM 1248 O O . GLU A 1 161 ? -2.417 0.767 -5.929 1.00 58.41 161 GLU A O 1
ATOM 1253 N N . HIS A 1 162 ? -3.526 -1.184 -6.063 1.00 75.88 162 HIS A N 1
ATOM 1254 C CA . HIS A 1 162 ? -4.517 -0.889 -5.022 1.00 75.88 162 HIS A CA 1
ATOM 1255 C C . HIS A 1 162 ? -3.850 -0.636 -3.668 1.00 75.88 162 HIS A C 1
ATOM 1257 O O . HIS A 1 162 ? -4.022 0.438 -3.087 1.00 75.88 162 HIS A O 1
ATOM 1263 N N . VAL A 1 163 ? -3.009 -1.568 -3.207 1.00 69.25 163 VAL A N 1
ATOM 1264 C CA . VAL A 1 163 ? -2.336 -1.451 -1.902 1.00 69.25 163 VAL A CA 1
ATOM 1265 C C . VAL A 1 163 ? -1.471 -0.193 -1.819 1.00 69.25 163 VAL A C 1
ATOM 1267 O O . VAL A 1 163 ? -1.408 0.459 -0.775 1.00 69.25 163 VAL A O 1
ATOM 1270 N N . MET A 1 164 ? -0.876 0.223 -2.941 1.00 62.09 164 MET A N 1
ATOM 1271 C CA . MET A 1 164 ? -0.114 1.466 -3.015 1.00 62.09 164 MET A CA 1
ATOM 1272 C C . MET A 1 164 ? -1.012 2.703 -2.969 1.00 62.09 164 MET A C 1
ATOM 1274 O O . MET A 1 164 ? -0.673 3.666 -2.284 1.00 62.09 164 MET A O 1
ATOM 1278 N N . ARG A 1 165 ? -2.165 2.714 -3.649 1.00 71.19 165 ARG A N 1
ATOM 1279 C CA . ARG A 1 165 ? -3.112 3.841 -3.564 1.00 71.19 165 ARG A CA 1
ATOM 1280 C C . ARG A 1 165 ? -3.685 3.994 -2.152 1.00 71.19 165 ARG A C 1
ATOM 1282 O O . ARG A 1 165 ? -3.706 5.117 -1.639 1.00 71.19 165 ARG A O 1
ATOM 1289 N N . VAL A 1 166 ? -4.037 2.885 -1.496 1.00 79.38 166 VAL A N 1
ATOM 1290 C CA . VAL A 1 166 ? -4.489 2.861 -0.093 1.00 79.38 166 VAL A CA 1
ATOM 1291 C C . VAL A 1 166 ? -3.407 3.391 0.842 1.00 79.38 166 VAL A C 1
ATOM 1293 O O . VAL A 1 166 ? -3.688 4.270 1.659 1.00 79.38 166 VAL A O 1
ATOM 1296 N N . ALA A 1 167 ? -2.160 2.937 0.691 1.00 73.81 167 ALA A N 1
ATOM 1297 C CA . ALA A 1 167 ? -1.041 3.402 1.509 1.00 73.81 167 ALA A CA 1
ATOM 1298 C C . ALA A 1 167 ? -0.823 4.910 1.422 1.00 73.81 167 ALA A C 1
ATOM 1300 O O . ALA A 1 167 ? -0.631 5.581 2.440 1.00 73.81 167 ALA A O 1
ATOM 1301 N N . ARG A 1 168 ? -0.901 5.457 0.211 1.00 66.00 168 ARG A N 1
ATOM 1302 C CA . ARG A 1 168 ? -0.693 6.886 -0.031 1.00 66.00 168 ARG A CA 1
ATOM 1303 C C . ARG A 1 168 ? -1.831 7.729 0.536 1.00 66.00 168 ARG A C 1
ATOM 1305 O O . ARG A 1 168 ? -1.579 8.695 1.250 1.00 66.00 168 ARG A O 1
ATOM 1312 N N . LEU A 1 169 ? -3.082 7.340 0.285 1.00 79.25 169 LEU A N 1
ATOM 1313 C CA . LEU A 1 169 ? -4.234 8.046 0.849 1.00 79.25 169 LEU A CA 1
ATOM 1314 C C . LEU A 1 169 ? -4.242 7.972 2.385 1.00 79.25 169 LEU A C 1
ATOM 1316 O O . LEU A 1 169 ? -4.504 8.974 3.045 1.00 79.25 169 LEU A O 1
ATOM 1320 N N . THR A 1 170 ? -3.865 6.825 2.954 1.00 85.62 170 THR A N 1
ATOM 1321 C CA . THR A 1 170 ? -3.693 6.645 4.403 1.00 85.62 170 THR A CA 1
ATOM 1322 C C . THR A 1 170 ? -2.702 7.661 4.978 1.00 85.62 170 THR A C 1
ATOM 1324 O O . THR A 1 170 ? -3.034 8.345 5.944 1.00 85.62 170 THR A O 1
ATOM 1327 N N . GLN A 1 171 ? -1.519 7.822 4.369 1.00 79.12 171 GLN A N 1
ATOM 1328 C CA . GLN A 1 171 ? -0.516 8.802 4.816 1.00 79.12 171 GLN A CA 1
ATOM 1329 C C . GLN A 1 171 ? -1.040 10.239 4.773 1.00 79.12 171 GLN A C 1
ATOM 1331 O O . GLN A 1 171 ? -0.841 11.006 5.718 1.00 79.12 171 GLN A O 1
ATOM 1336 N N . GLU A 1 172 ? -1.721 10.608 3.690 1.00 78.88 172 GLU A N 1
ATOM 1337 C CA . GLU A 1 172 ? -2.262 11.956 3.531 1.00 78.88 172 GLU A CA 1
ATOM 1338 C C . GLU A 1 172 ? -3.337 12.264 4.578 1.00 78.88 172 GLU A C 1
ATOM 1340 O O . GLU A 1 172 ? -3.303 13.335 5.189 1.00 78.88 172 GLU A O 1
ATOM 1345 N N . ILE A 1 173 ? -4.234 11.308 4.850 1.00 91.75 173 ILE A N 1
ATOM 1346 C CA . ILE A 1 173 ? -5.253 11.433 5.899 1.00 91.75 173 ILE A CA 1
ATOM 1347 C C . ILE A 1 173 ? -4.591 11.562 7.275 1.00 91.75 173 ILE A C 1
ATOM 1349 O O . ILE A 1 173 ? -4.951 12.457 8.041 1.00 91.75 173 ILE A O 1
ATOM 1353 N N . THR A 1 174 ? -3.603 10.716 7.598 1.00 90.88 174 THR A N 1
ATOM 1354 C CA . THR A 1 174 ? -2.872 10.798 8.874 1.00 90.88 174 THR A CA 1
ATOM 1355 C C . THR A 1 174 ? -2.240 12.168 9.072 1.00 90.88 174 THR A C 1
ATOM 1357 O O . THR A 1 174 ? -2.328 12.734 10.160 1.00 90.88 174 THR A O 1
ATOM 1360 N N . ARG A 1 175 ? -1.630 12.737 8.031 1.00 80.94 175 ARG A N 1
ATOM 1361 C CA . ARG A 1 175 ? -1.028 14.065 8.136 1.00 80.94 175 ARG A CA 1
ATOM 1362 C C . ARG A 1 175 ? -2.070 15.165 8.296 1.00 80.94 175 ARG A C 1
ATOM 1364 O O . ARG A 1 175 ? -1.852 16.081 9.082 1.00 80.94 175 ARG A O 1
ATOM 1371 N N . ALA A 1 176 ? -3.186 15.104 7.575 1.00 86.38 176 ALA A N 1
ATOM 1372 C CA . ALA A 1 176 ? -4.261 16.078 7.755 1.00 86.38 176 ALA A CA 1
ATOM 1373 C C . ALA A 1 176 ? -4.797 16.058 9.199 1.00 86.38 176 ALA A C 1
ATOM 1375 O O . ALA A 1 176 ? -5.005 17.118 9.791 1.00 86.38 176 ALA A O 1
ATOM 1376 N N . LEU A 1 177 ? -4.919 14.869 9.803 1.00 92.81 177 LEU A N 1
ATOM 1377 C CA . LEU A 1 177 ? -5.255 14.716 11.222 1.00 92.81 177 LEU A CA 1
ATOM 1378 C C . LEU A 1 177 ? -4.196 15.343 12.142 1.00 92.81 177 LEU A C 1
ATOM 1380 O O . LEU A 1 177 ? -4.553 16.108 13.036 1.00 92.81 177 LEU A O 1
ATOM 1384 N N . ASP A 1 178 ? -2.912 15.074 11.901 1.00 89.31 178 ASP A N 1
ATOM 1385 C CA . ASP A 1 178 ? -1.806 15.637 12.690 1.00 89.31 178 ASP A CA 1
ATOM 1386 C C . ASP A 1 178 ? -1.753 17.172 12.613 1.00 89.31 178 ASP A C 1
ATOM 1388 O O . ASP A 1 178 ? -1.690 17.865 13.629 1.00 89.31 178 ASP A O 1
ATOM 1392 N N . ASN A 1 179 ? -1.883 17.729 11.406 1.00 85.44 179 ASN A N 1
ATOM 1393 C CA . ASN A 1 179 ? -1.919 19.175 11.172 1.00 85.44 179 ASN A CA 1
ATOM 1394 C C . ASN A 1 179 ? -3.099 19.842 11.893 1.00 85.44 179 ASN A C 1
ATOM 1396 O O . ASN A 1 179 ? -2.966 20.947 12.423 1.00 85.44 179 ASN A O 1
ATOM 1400 N N . ALA A 1 180 ? -4.243 19.157 11.954 1.00 90.12 180 ALA A N 1
ATOM 1401 C CA . ALA A 1 180 ? -5.409 19.584 12.720 1.00 90.12 180 ALA A CA 1
ATOM 1402 C C . ALA A 1 180 ? -5.252 19.375 14.240 1.00 90.12 180 ALA A C 1
ATOM 1404 O O . ALA A 1 180 ? -6.155 19.724 15.002 1.00 90.12 180 ALA A O 1
ATOM 1405 N N . ARG A 1 181 ? -4.119 18.819 14.698 1.00 91.56 181 ARG A N 1
ATOM 1406 C CA . ARG A 1 181 ? -3.860 18.384 16.080 1.00 91.56 181 ARG A CA 1
ATOM 1407 C C . ARG A 1 181 ? -4.915 17.406 16.601 1.00 91.56 181 ARG A C 1
ATOM 1409 O O . ARG A 1 181 ? -5.203 17.374 17.800 1.00 91.56 181 ARG A O 1
ATOM 1416 N N . ALA A 1 182 ? -5.504 16.620 15.704 1.00 91.38 182 ALA A N 1
ATOM 1417 C CA . ALA A 1 182 ? -6.392 15.529 16.063 1.00 91.38 182 ALA A CA 1
ATOM 1418 C C . ALA A 1 182 ? -5.555 14.351 16.581 1.00 91.38 182 ALA A C 1
ATOM 1420 O O . ALA A 1 182 ? -4.514 14.025 16.023 1.00 91.38 182 ALA A O 1
ATOM 1421 N N . PHE A 1 183 ? -6.020 13.705 17.651 1.00 94.69 183 PHE A N 1
ATOM 1422 C CA . PHE A 1 183 ? -5.365 12.536 18.256 1.00 94.69 183 PHE A CA 1
ATOM 1423 C C . PHE A 1 183 ? -3.867 12.729 18.610 1.00 94.69 183 PHE A C 1
ATOM 1425 O O . PHE A 1 183 ? -3.047 11.864 18.299 1.00 94.69 183 PHE A O 1
ATOM 1432 N N . PRO A 1 184 ? -3.483 13.803 19.332 1.00 90.12 184 PRO A N 1
ATOM 1433 C CA . PRO A 1 184 ? -2.074 14.145 19.590 1.00 90.12 184 PRO A CA 1
ATOM 1434 C C . PRO A 1 184 ? -1.317 13.120 20.455 1.00 90.12 184 PRO A C 1
ATOM 1436 O O . PRO A 1 184 ? -0.104 13.210 20.601 1.00 90.12 184 PRO A O 1
ATOM 1439 N N . HIS A 1 185 ? -2.032 12.174 21.070 1.00 90.69 185 HIS A N 1
ATOM 1440 C CA . HIS A 1 185 ? -1.457 11.081 21.858 1.00 90.69 185 HIS A CA 1
ATOM 1441 C C . HIS A 1 185 ? -1.360 9.758 21.086 1.00 90.69 185 HIS A C 1
ATOM 1443 O O . HIS A 1 185 ? -0.756 8.819 21.592 1.00 90.69 185 HIS A O 1
ATOM 1449 N N . GLU A 1 186 ? -1.978 9.665 19.905 1.00 91.44 186 GLU A N 1
ATOM 1450 C CA . GLU A 1 186 ? -1.956 8.468 19.050 1.00 91.44 186 GLU A CA 1
ATOM 1451 C C . GLU A 1 186 ? -1.098 8.692 17.795 1.00 91.44 186 GLU A C 1
ATOM 1453 O O . GLU A 1 186 ? -0.494 7.748 17.294 1.00 91.44 186 GLU A O 1
ATOM 1458 N N . ILE A 1 187 ? -1.030 9.932 17.291 1.00 90.00 187 ILE A N 1
ATOM 1459 C CA . ILE A 1 187 ? -0.225 10.300 16.123 1.00 90.00 187 ILE A CA 1
ATOM 1460 C C . ILE A 1 187 ? 1.108 10.888 16.590 1.00 90.00 187 ILE A C 1
ATOM 1462 O O . ILE A 1 187 ? 1.241 12.092 16.798 1.00 90.00 187 ILE A O 1
ATOM 1466 N N . ASP A 1 188 ? 2.108 10.029 16.751 1.00 84.44 188 ASP A N 1
ATOM 1467 C CA . ASP A 1 188 ? 3.495 10.436 16.972 1.00 84.44 188 ASP A CA 1
ATOM 1468 C C . ASP A 1 188 ? 4.322 10.386 15.669 1.00 84.44 188 ASP A C 1
ATOM 1470 O O . ASP A 1 188 ? 3.806 10.205 14.560 1.00 84.44 188 ASP A O 1
ATOM 1474 N N . GLN A 1 189 ? 5.629 10.637 15.770 1.00 71.88 189 GLN A N 1
ATOM 1475 C CA . GLN A 1 189 ? 6.526 10.610 14.613 1.00 71.88 189 GLN A CA 1
ATOM 1476 C C . GLN A 1 189 ? 6.632 9.210 13.986 1.00 71.88 189 GLN A C 1
ATOM 1478 O O . GLN A 1 189 ? 6.647 9.099 12.758 1.00 71.88 189 GLN A O 1
ATOM 1483 N N . ASP A 1 190 ? 6.662 8.159 14.803 1.00 72.12 190 ASP A N 1
ATOM 1484 C CA . ASP A 1 190 ? 6.843 6.786 14.336 1.00 72.12 190 ASP A CA 1
ATOM 1485 C C . ASP A 1 190 ? 5.573 6.256 13.666 1.00 72.12 190 ASP A C 1
ATOM 1487 O O . ASP A 1 190 ? 5.637 5.678 12.578 1.00 72.12 190 ASP A O 1
ATOM 1491 N N . PHE A 1 191 ? 4.404 6.544 14.239 1.00 82.56 191 PHE A N 1
ATOM 1492 C CA . PHE A 1 191 ? 3.107 6.240 13.648 1.00 82.56 191 PHE A CA 1
ATOM 1493 C C . PHE A 1 191 ? 2.973 6.858 12.253 1.00 82.56 191 PHE A C 1
ATOM 1495 O O . PHE A 1 191 ? 2.639 6.155 11.295 1.00 82.56 191 PHE A O 1
ATOM 1502 N N . ARG A 1 192 ? 3.305 8.150 12.106 1.00 76.12 192 ARG A N 1
ATOM 1503 C CA . ARG A 1 192 ? 3.279 8.848 10.807 1.00 76.12 192 ARG A CA 1
ATOM 1504 C C . ARG A 1 192 ? 4.215 8.214 9.787 1.00 76.12 192 ARG A C 1
ATOM 1506 O O . ARG A 1 192 ? 3.823 8.014 8.639 1.00 76.12 192 ARG A O 1
ATOM 1513 N N . ALA A 1 193 ? 5.433 7.875 10.205 1.00 64.31 193 ALA A N 1
ATOM 1514 C CA . ALA A 1 193 ? 6.435 7.293 9.320 1.00 64.31 193 ALA A CA 1
ATOM 151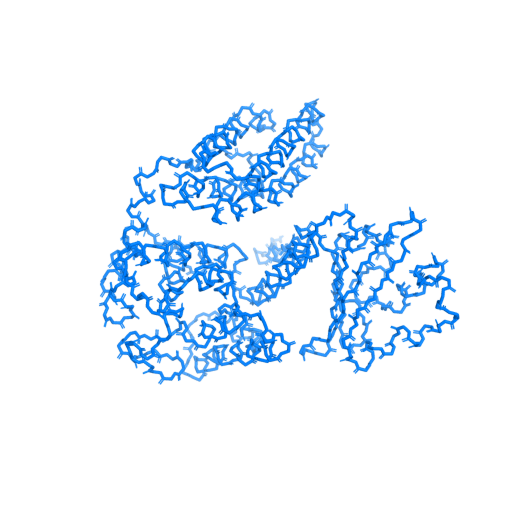5 C C . ALA A 1 193 ? 6.056 5.886 8.824 1.00 64.31 193 ALA A C 1
ATOM 1517 O O . ALA A 1 193 ? 6.535 5.451 7.774 1.00 64.31 193 ALA A O 1
ATOM 1518 N N . GLN A 1 194 ? 5.215 5.161 9.567 1.00 76.69 194 GLN A N 1
ATOM 1519 C CA . GLN A 1 194 ? 5.002 3.730 9.354 1.00 76.69 194 GLN A CA 1
ATOM 1520 C C . GLN A 1 194 ? 3.600 3.359 8.872 1.00 76.69 194 GLN A C 1
ATOM 1522 O O . GLN A 1 194 ? 3.473 2.355 8.174 1.00 76.69 194 GLN A O 1
ATOM 1527 N N . ILE A 1 195 ? 2.558 4.137 9.189 1.00 84.12 195 ILE A N 1
ATOM 1528 C CA . ILE A 1 195 ? 1.162 3.747 8.927 1.00 84.12 195 ILE A CA 1
ATOM 1529 C C . ILE A 1 195 ? 0.870 3.461 7.449 1.00 84.12 195 ILE A C 1
ATOM 1531 O O . ILE A 1 195 ? 0.210 2.471 7.142 1.00 84.12 195 ILE A O 1
ATOM 1535 N N . GLY A 1 196 ? 1.410 4.263 6.527 1.00 75.88 196 GLY A N 1
ATOM 1536 C CA . GLY A 1 196 ? 1.254 4.014 5.091 1.00 75.88 196 GLY A CA 1
ATOM 1537 C C . GLY A 1 196 ? 1.805 2.651 4.693 1.00 75.88 196 GLY A C 1
ATOM 1538 O O . GLY A 1 196 ? 1.106 1.836 4.102 1.00 75.88 196 GLY A O 1
ATOM 1539 N N . PHE A 1 197 ? 3.038 2.361 5.105 1.00 70.12 197 PHE A N 1
ATOM 1540 C CA . PHE A 1 197 ? 3.684 1.084 4.822 1.00 70.12 197 PHE A CA 1
ATOM 1541 C C . PHE A 1 197 ? 2.990 -0.096 5.519 1.00 70.12 197 PHE A C 1
ATOM 1543 O O . PHE A 1 197 ? 2.866 -1.170 4.941 1.00 70.12 197 PHE A O 1
ATOM 1550 N N . ALA A 1 198 ? 2.487 0.105 6.737 1.00 81.88 198 ALA A N 1
ATOM 1551 C CA . ALA A 1 198 ? 1.722 -0.896 7.469 1.00 81.88 198 ALA A CA 1
ATOM 1552 C C . ALA A 1 198 ? 0.383 -1.232 6.785 1.00 81.88 198 ALA A C 1
ATOM 1554 O O . ALA A 1 198 ? -0.022 -2.392 6.775 1.00 81.88 198 ALA A O 1
ATOM 1555 N N . SER A 1 199 ? -0.282 -0.242 6.178 1.00 85.69 199 SER A N 1
ATOM 1556 C CA . SER A 1 199 ? -1.580 -0.428 5.511 1.00 85.69 199 SER A CA 1
ATOM 1557 C C . SER A 1 199 ? -1.531 -1.322 4.270 1.00 85.69 199 SER A C 1
ATOM 1559 O O . SER A 1 199 ? -2.533 -1.936 3.921 1.00 85.69 199 SER A O 1
ATOM 1561 N N . ILE A 1 200 ? -0.355 -1.475 3.654 1.00 77.56 200 ILE A N 1
ATOM 1562 C CA . ILE A 1 200 ? -0.132 -2.382 2.517 1.00 77.56 200 ILE A CA 1
ATOM 1563 C C . ILE A 1 200 ? -0.494 -3.829 2.885 1.00 77.56 200 ILE A C 1
ATOM 1565 O O . ILE A 1 200 ? -0.904 -4.610 2.038 1.00 77.56 200 ILE A O 1
ATOM 1569 N N . LEU A 1 201 ? -0.368 -4.185 4.165 1.00 84.31 201 LEU A N 1
ATOM 1570 C CA . LEU A 1 201 ? -0.586 -5.535 4.674 1.00 84.31 201 LEU A CA 1
ATOM 1571 C C . LEU A 1 201 ? -2.009 -5.767 5.207 1.00 84.31 201 LEU A C 1
ATOM 1573 O O . LEU A 1 201 ? -2.230 -6.800 5.840 1.00 84.31 201 LEU A O 1
ATOM 1577 N N . HIS A 1 202 ? -2.954 -4.841 4.997 1.00 91.12 202 HIS A N 1
ATOM 1578 C CA . HIS A 1 202 ? -4.308 -4.949 5.560 1.00 91.12 202 HIS A CA 1
ATOM 1579 C C . HIS A 1 202 ? -5.004 -6.263 5.164 1.00 91.12 202 HIS A C 1
ATOM 1581 O O . HIS A 1 202 ? -5.559 -6.938 6.029 1.00 91.12 202 HIS A O 1
ATOM 1587 N N . ASP A 1 203 ? -4.838 -6.687 3.910 1.00 89.56 203 ASP A N 1
ATOM 1588 C CA . ASP A 1 203 ? -5.470 -7.883 3.349 1.00 89.56 203 ASP A CA 1
ATOM 1589 C C . ASP A 1 203 ? -4.539 -9.100 3.219 1.00 89.56 203 ASP A C 1
ATOM 1591 O O . ASP A 1 203 ? -4.900 -10.132 2.646 1.00 89.56 203 ASP A O 1
ATOM 1595 N N . VAL A 1 204 ? -3.357 -9.070 3.856 1.00 84.75 204 VAL A N 1
ATOM 1596 C CA . VAL A 1 204 ? -2.387 -10.186 3.800 1.00 84.75 204 VAL A CA 1
ATOM 1597 C C . VAL A 1 204 ? -2.983 -11.522 4.264 1.00 84.75 204 VAL A C 1
ATOM 1599 O O . VAL A 1 204 ? -2.517 -12.594 3.883 1.00 84.75 204 VAL A O 1
ATOM 1602 N N . GLY A 1 205 ? -4.032 -11.481 5.088 1.00 85.62 205 GLY A N 1
ATOM 1603 C CA . GLY A 1 205 ? -4.734 -12.658 5.580 1.00 85.62 205 GLY A CA 1
ATOM 1604 C C . GLY A 1 205 ? -5.560 -13.409 4.534 1.00 85.62 205 GLY A C 1
ATOM 1605 O O . GLY A 1 205 ? -5.891 -14.571 4.778 1.00 85.62 205 GLY A O 1
ATOM 1606 N N . LYS A 1 206 ? -5.835 -12.822 3.356 1.00 85.38 206 LYS A N 1
ATOM 1607 C CA . LYS A 1 206 ? -6.534 -13.503 2.246 1.00 85.38 206 LYS A CA 1
ATOM 1608 C C . LYS A 1 206 ? -5.822 -14.785 1.810 1.00 85.38 206 LYS A C 1
ATOM 1610 O O . LYS A 1 206 ? -6.456 -15.713 1.314 1.00 85.38 206 LYS A O 1
ATOM 1615 N N . VAL A 1 207 ? -4.520 -14.912 2.095 1.00 79.31 207 VAL A N 1
ATOM 1616 C CA . VAL A 1 207 ? -3.752 -16.151 1.880 1.00 79.31 207 VAL A CA 1
ATOM 1617 C C . VAL A 1 207 ? -4.338 -17.372 2.600 1.00 79.31 207 VAL A C 1
ATOM 1619 O O . VAL A 1 207 ? -4.113 -18.498 2.155 1.00 79.31 207 VAL A O 1
ATOM 1622 N N . ALA A 1 208 ? -5.083 -17.172 3.690 1.00 80.25 208 ALA A N 1
ATOM 1623 C CA . ALA A 1 208 ? -5.738 -18.237 4.444 1.00 80.25 208 ALA A CA 1
ATOM 1624 C C . ALA A 1 208 ? -7.120 -18.624 3.886 1.00 80.25 208 ALA A C 1
ATOM 1626 O O . ALA A 1 208 ? -7.683 -19.632 4.310 1.00 80.25 208 ALA A O 1
ATOM 1627 N N . ILE A 1 209 ? -7.660 -17.856 2.936 1.00 82.88 209 ILE A N 1
ATOM 1628 C CA . ILE A 1 209 ? -8.967 -18.103 2.325 1.00 82.88 209 ILE A CA 1
ATOM 1629 C C . ILE A 1 209 ? -8.809 -19.066 1.139 1.00 82.88 209 ILE A C 1
ATOM 1631 O O . ILE A 1 209 ? -7.842 -18.993 0.373 1.00 82.88 209 ILE A O 1
ATOM 1635 N N . GLY A 1 210 ? -9.737 -20.016 0.995 1.00 81.62 210 GLY A N 1
ATOM 1636 C CA . GLY A 1 210 ? -9.748 -20.963 -0.126 1.00 81.62 210 GLY A CA 1
ATOM 1637 C C . GLY A 1 210 ? -10.093 -20.279 -1.453 1.00 81.62 210 GLY A C 1
ATOM 1638 O O . GLY A 1 210 ? -10.947 -19.397 -1.479 1.00 81.62 210 GLY A O 1
ATOM 1639 N N . ASP A 1 211 ? -9.466 -20.702 -2.558 1.00 78.75 211 ASP A N 1
ATOM 1640 C CA . ASP A 1 211 ? -9.654 -20.077 -3.883 1.00 78.75 211 ASP A CA 1
ATOM 1641 C C . ASP A 1 211 ? -11.117 -20.089 -4.350 1.00 78.75 211 ASP A C 1
ATOM 1643 O O . ASP A 1 211 ? -11.577 -19.102 -4.922 1.00 78.75 211 ASP A O 1
ATOM 1647 N N . ASP A 1 212 ? -11.854 -21.170 -4.074 1.00 82.19 212 ASP A N 1
ATOM 1648 C CA . ASP A 1 212 ? -13.265 -21.308 -4.460 1.00 82.19 212 ASP A CA 1
ATOM 1649 C C . ASP A 1 212 ? -14.149 -20.237 -3.812 1.00 82.19 212 ASP A C 1
ATOM 1651 O O . ASP A 1 212 ? -15.099 -19.763 -4.432 1.00 82.19 212 ASP A O 1
ATOM 1655 N N . LEU A 1 213 ? -13.821 -19.843 -2.577 1.00 84.88 213 LEU A N 1
ATOM 1656 C CA . LEU A 1 213 ? -14.519 -18.790 -1.847 1.00 84.88 213 LEU A CA 1
ATOM 1657 C C . LEU A 1 213 ? -14.019 -17.404 -2.268 1.00 84.88 213 LEU A C 1
ATOM 1659 O O . LEU A 1 213 ? -14.827 -16.512 -2.515 1.00 84.88 213 LEU A O 1
ATOM 1663 N N . LEU A 1 214 ? -12.698 -17.234 -2.386 1.00 81.19 214 LEU A N 1
ATOM 1664 C CA . LEU A 1 214 ? -12.072 -15.958 -2.735 1.00 81.19 214 LEU A CA 1
ATOM 1665 C C . LEU A 1 214 ? -12.477 -15.474 -4.134 1.00 81.19 214 LEU A C 1
ATOM 1667 O O . LEU A 1 214 ? -12.687 -14.287 -4.347 1.00 81.19 214 LEU A O 1
ATOM 1671 N N . ARG A 1 215 ? -12.634 -16.403 -5.083 1.00 80.62 215 ARG A N 1
ATOM 1672 C CA . ARG A 1 215 ? -12.967 -16.114 -6.488 1.00 80.62 215 ARG A CA 1
ATOM 1673 C C . ARG A 1 215 ? -14.422 -16.411 -6.832 1.00 80.62 215 ARG A C 1
ATOM 1675 O O . ARG A 1 215 ? -14.763 -16.500 -8.016 1.00 80.62 215 ARG A O 1
ATOM 1682 N N . LYS A 1 216 ? -15.282 -16.605 -5.827 1.00 81.38 216 LYS A N 1
ATOM 1683 C CA . LYS A 1 216 ? -16.679 -16.970 -6.058 1.00 81.38 216 LYS A CA 1
ATOM 1684 C C . LYS A 1 216 ? -17.395 -15.858 -6.843 1.00 81.38 216 LYS A C 1
ATOM 1686 O O . LYS A 1 216 ? -17.461 -14.725 -6.369 1.00 81.38 216 LYS A O 1
ATOM 1691 N N . PRO A 1 217 ? -17.994 -16.155 -8.011 1.00 75.31 217 PRO A N 1
ATOM 1692 C CA . PRO A 1 217 ? -18.814 -15.179 -8.711 1.00 75.31 217 PRO A CA 1
ATOM 1693 C C . PRO A 1 217 ? -20.168 -15.017 -8.004 1.00 75.31 217 PRO A C 1
ATOM 1695 O O . PRO A 1 217 ? -20.913 -15.983 -7.839 1.00 75.31 217 PRO A O 1
ATOM 1698 N N . GLY A 1 218 ? -20.518 -13.782 -7.641 1.00 79.06 218 GLY A N 1
ATOM 1699 C CA . GLY A 1 218 ? -21.813 -13.438 -7.045 1.00 79.06 218 GLY A CA 1
ATOM 1700 C C . GLY A 1 218 ? -21.758 -13.198 -5.536 1.00 79.06 218 GLY A C 1
ATOM 1701 O O . GLY A 1 218 ? -20.701 -12.947 -4.969 1.00 79.06 218 GLY A O 1
ATOM 1702 N N . LEU A 1 219 ? -22.926 -13.207 -4.889 1.00 85.25 219 LEU A N 1
ATOM 1703 C CA . LEU A 1 219 ? -23.031 -12.949 -3.452 1.00 85.25 219 LEU A CA 1
ATOM 1704 C C . LEU A 1 219 ? -22.563 -14.164 -2.642 1.00 85.25 219 LEU A C 1
ATOM 1706 O O . LEU A 1 219 ? -22.885 -15.306 -2.980 1.00 85.25 219 LEU A O 1
ATOM 1710 N N . LEU A 1 220 ? -21.848 -13.888 -1.552 1.00 88.81 220 LEU A N 1
ATOM 1711 C CA . LEU A 1 220 ? -21.539 -14.875 -0.523 1.00 88.81 220 LEU A CA 1
ATOM 1712 C C . LEU A 1 220 ? -22.787 -15.129 0.330 1.00 88.81 220 LEU A C 1
ATOM 1714 O O . LEU A 1 220 ? -23.495 -14.183 0.694 1.00 88.81 220 LEU A O 1
ATOM 1718 N N . ASP A 1 221 ? -23.051 -16.389 0.658 1.00 92.62 221 ASP A N 1
ATOM 1719 C CA . ASP A 1 221 ? -24.018 -16.735 1.694 1.00 92.62 221 ASP A CA 1
ATOM 1720 C C . ASP A 1 221 ? -23.475 -16.408 3.099 1.00 92.62 221 ASP A C 1
ATOM 1722 O O . ASP A 1 221 ? -22.374 -15.880 3.264 1.00 92.62 221 ASP A O 1
ATOM 1726 N N . GLU A 1 222 ? -24.266 -16.659 4.142 1.00 92.12 222 GLU A N 1
ATOM 1727 C CA . GLU A 1 222 ? -23.869 -16.310 5.507 1.00 92.12 222 GLU A CA 1
ATOM 1728 C C . GLU A 1 222 ? -22.621 -17.069 5.983 1.00 92.12 222 GLU A C 1
ATOM 1730 O O . GLU A 1 222 ? -21.755 -16.466 6.618 1.00 92.12 222 GLU A O 1
ATOM 1735 N N . VAL A 1 223 ? -22.505 -18.357 5.653 1.00 92.56 223 VAL A N 1
ATOM 1736 C CA . VAL A 1 223 ? -21.381 -19.210 6.065 1.00 92.56 223 VAL A CA 1
ATOM 1737 C C . VAL A 1 223 ? -20.120 -18.811 5.310 1.00 92.56 223 VAL A C 1
ATOM 1739 O O . VAL A 1 223 ? -19.056 -18.658 5.903 1.00 92.56 223 VAL A O 1
ATOM 1742 N N . GLU A 1 224 ? -20.250 -18.584 4.010 1.00 92.56 224 GLU A N 1
ATOM 1743 C CA . GLU A 1 224 ? -19.186 -18.100 3.139 1.00 92.56 224 GLU A CA 1
ATOM 1744 C C . GLU A 1 224 ? -18.699 -16.712 3.551 1.00 92.56 224 GLU A C 1
ATOM 1746 O O . GLU A 1 224 ? -17.497 -16.459 3.580 1.00 92.56 224 GLU A O 1
ATOM 1751 N N . ARG A 1 225 ? -19.615 -15.814 3.926 1.00 91.38 225 ARG A N 1
ATOM 1752 C CA . ARG A 1 225 ? -19.267 -14.485 4.433 1.00 91.38 225 ARG A CA 1
ATOM 1753 C C . ARG A 1 225 ? -18.493 -14.586 5.745 1.00 91.38 225 ARG A C 1
ATOM 1755 O O . ARG A 1 225 ? -17.492 -13.895 5.886 1.00 91.38 225 ARG A O 1
ATOM 1762 N N . LEU A 1 226 ? -18.920 -15.437 6.681 1.00 91.56 226 LEU A N 1
ATOM 1763 C CA . LEU A 1 226 ? -18.176 -15.675 7.924 1.00 91.56 226 LEU A CA 1
ATOM 1764 C C . LEU A 1 226 ? -16.779 -16.236 7.631 1.00 91.56 226 LEU A C 1
ATOM 1766 O O . LEU A 1 226 ? -15.799 -15.740 8.173 1.00 91.56 226 LEU A O 1
ATOM 1770 N N . ALA A 1 227 ? -16.670 -17.199 6.715 1.00 91.56 227 ALA A N 1
ATOM 1771 C CA . ALA A 1 227 ? -15.382 -17.747 6.303 1.00 91.56 227 ALA A CA 1
ATOM 1772 C C . ALA A 1 227 ? -14.480 -16.696 5.631 1.00 91.56 227 ALA A C 1
ATOM 1774 O O . ALA A 1 227 ? -13.283 -16.671 5.893 1.00 91.56 227 ALA A O 1
ATOM 1775 N N . MET A 1 228 ? -15.033 -15.798 4.809 1.00 91.50 228 MET A N 1
ATOM 1776 C CA . MET A 1 228 ? -14.281 -14.697 4.197 1.00 91.50 228 MET A CA 1
ATOM 1777 C C . MET A 1 228 ? -13.751 -13.715 5.252 1.00 91.50 228 MET A C 1
ATOM 1779 O O . MET A 1 228 ? -12.624 -13.239 5.141 1.00 91.50 228 MET A O 1
ATOM 1783 N N . GLN A 1 229 ? -14.531 -13.426 6.298 1.00 94.19 229 GLN A N 1
ATOM 1784 C CA . GLN A 1 229 ? -14.145 -12.510 7.383 1.00 94.19 229 GLN A CA 1
ATOM 1785 C C . GLN A 1 229 ? -12.933 -12.993 8.190 1.00 94.19 229 GLN A C 1
ATOM 1787 O O . GLN A 1 229 ? -12.244 -12.178 8.805 1.00 94.19 229 GLN A O 1
ATOM 1792 N N . GLU A 1 230 ? -12.621 -14.290 8.145 1.00 92.19 230 GLU A N 1
ATOM 1793 C CA . GLU A 1 230 ? -11.453 -14.861 8.820 1.00 92.19 230 GLU A CA 1
ATOM 1794 C C . GLU A 1 230 ? -10.116 -14.323 8.287 1.00 92.19 230 GLU A C 1
ATOM 1796 O O . GLU A 1 230 ? -9.107 -14.426 8.989 1.00 92.19 230 GLU A O 1
ATOM 1801 N N . HIS A 1 231 ? -10.073 -13.693 7.103 1.00 92.75 231 HIS A N 1
ATOM 1802 C CA . HIS A 1 231 ? -8.838 -13.075 6.606 1.00 92.75 231 HIS A CA 1
ATOM 1803 C C . HIS A 1 231 ? -8.305 -12.031 7.602 1.00 92.75 231 HIS A C 1
ATOM 1805 O O . HIS A 1 231 ? -7.102 -11.986 7.848 1.00 92.75 231 HIS A O 1
ATOM 1811 N N . ALA A 1 232 ? -9.181 -11.265 8.259 1.00 94.19 232 ALA A N 1
ATOM 1812 C CA . ALA A 1 232 ? -8.772 -10.261 9.235 1.00 94.19 232 ALA A CA 1
ATOM 1813 C C . ALA A 1 232 ? -8.066 -10.911 10.440 1.00 94.19 232 ALA A C 1
ATOM 1815 O O . ALA A 1 232 ? -7.022 -10.451 10.909 1.00 94.19 232 ALA A O 1
ATOM 1816 N N . ALA A 1 233 ? -8.595 -12.042 10.920 1.00 91.38 233 ALA A N 1
ATOM 1817 C CA . ALA A 1 233 ? -7.986 -12.838 11.985 1.00 91.38 233 ALA A CA 1
ATOM 1818 C C . ALA A 1 233 ? -6.647 -13.452 11.566 1.00 91.38 233 ALA A C 1
ATOM 1820 O O . ALA A 1 233 ? -5.657 -13.362 12.298 1.00 91.38 233 ALA A O 1
ATOM 1821 N N . ALA A 1 234 ? -6.613 -14.060 10.381 1.00 87.69 234 ALA A N 1
ATOM 1822 C CA . ALA A 1 234 ? -5.433 -14.720 9.850 1.00 87.69 234 ALA A CA 1
ATOM 1823 C C . ALA A 1 234 ? -4.289 -13.726 9.605 1.00 87.69 234 ALA A C 1
ATOM 1825 O O . ALA A 1 234 ? -3.156 -13.980 10.018 1.00 87.69 234 ALA A O 1
ATOM 1826 N N . GLY A 1 235 ? -4.588 -12.577 8.992 1.00 88.00 235 GLY A N 1
ATOM 1827 C CA . GLY A 1 235 ? -3.626 -11.510 8.730 1.00 88.00 235 GLY A CA 1
ATOM 1828 C C . GLY A 1 235 ? -3.023 -10.970 10.022 1.00 88.00 235 GLY A C 1
ATOM 1829 O O . GLY A 1 235 ? -1.800 -10.946 10.173 1.00 88.00 235 GLY A O 1
ATOM 1830 N N . ALA A 1 236 ? -3.869 -10.656 11.006 1.00 92.25 236 ALA A N 1
ATOM 1831 C CA . ALA A 1 236 ? -3.421 -10.228 12.327 1.00 92.25 236 ALA A CA 1
ATOM 1832 C C . ALA A 1 236 ? -2.488 -11.256 12.986 1.00 92.25 236 ALA A C 1
ATOM 1834 O O . ALA A 1 236 ? -1.400 -10.903 13.434 1.00 92.25 236 ALA A O 1
ATOM 1835 N N . ALA A 1 237 ? -2.857 -12.541 12.984 1.00 83.31 237 ALA A N 1
ATOM 1836 C CA . ALA A 1 237 ? -2.042 -13.600 13.577 1.00 83.31 237 ALA A CA 1
ATOM 1837 C C . ALA A 1 237 ? -0.666 -13.743 12.898 1.00 83.31 237 ALA A C 1
ATOM 1839 O O . ALA A 1 237 ? 0.352 -13.905 13.581 1.00 83.31 237 ALA A O 1
ATOM 1840 N N . ILE A 1 238 ? -0.617 -13.655 11.563 1.00 82.31 238 ILE A N 1
ATOM 1841 C CA . ILE A 1 238 ? 0.631 -13.673 10.786 1.00 82.31 238 ILE A CA 1
ATOM 1842 C C . ILE A 1 238 ? 1.526 -12.501 11.201 1.00 82.31 238 ILE A C 1
ATOM 1844 O O . ILE A 1 238 ? 2.707 -12.697 11.503 1.00 82.31 238 ILE A O 1
ATOM 1848 N N . LEU A 1 239 ? 0.962 -11.296 11.256 1.00 85.06 239 LEU A N 1
ATOM 1849 C CA . LEU A 1 239 ? 1.701 -10.062 11.510 1.00 85.06 239 LEU A CA 1
ATOM 1850 C C . LEU A 1 239 ? 2.140 -9.933 12.971 1.00 85.06 239 LEU A C 1
ATOM 1852 O O . LEU A 1 239 ? 3.285 -9.568 13.226 1.00 85.06 239 LEU A O 1
ATOM 1856 N N . THR A 1 240 ? 1.311 -10.334 13.937 1.00 83.69 240 THR A N 1
ATOM 1857 C CA . THR A 1 240 ? 1.700 -10.411 15.354 1.00 83.69 240 THR A CA 1
ATOM 1858 C C . THR A 1 240 ? 2.853 -11.390 15.554 1.00 83.69 240 THR A C 1
ATOM 1860 O O . THR A 1 240 ? 3.817 -11.090 16.262 1.00 83.69 240 THR A O 1
ATOM 1863 N N . LYS A 1 241 ? 2.812 -12.553 14.891 1.00 74.25 241 LYS A N 1
ATOM 1864 C CA . LYS A 1 241 ? 3.919 -13.512 14.935 1.00 74.25 241 LYS A CA 1
ATOM 1865 C C . LYS A 1 241 ? 5.182 -12.930 14.301 1.00 74.25 241 LYS A C 1
ATOM 1867 O O . LYS A 1 241 ? 6.261 -13.083 14.871 1.00 74.25 241 LYS A O 1
ATOM 1872 N N . ALA A 1 242 ? 5.064 -12.239 13.169 1.00 72.25 242 ALA A N 1
ATOM 1873 C CA . ALA A 1 242 ? 6.191 -11.555 12.539 1.00 72.25 242 ALA A CA 1
ATOM 1874 C C . ALA A 1 242 ? 6.793 -10.489 13.471 1.00 72.25 242 ALA A C 1
ATOM 1876 O O . ALA A 1 242 ? 8.008 -10.470 13.661 1.00 72.25 242 ALA A O 1
ATOM 1877 N N . HIS A 1 243 ? 5.951 -9.680 14.118 1.00 75.75 243 HIS A N 1
ATOM 1878 C CA . HIS A 1 243 ? 6.369 -8.676 15.093 1.00 75.75 243 HIS A CA 1
ATOM 1879 C C . HIS A 1 243 ? 7.092 -9.308 16.290 1.00 75.75 243 HIS A C 1
ATOM 1881 O O . HIS A 1 243 ? 8.159 -8.842 16.665 1.00 75.75 243 HIS A O 1
ATOM 1887 N N . SER A 1 244 ? 6.617 -10.440 16.826 1.00 69.19 244 SER A N 1
ATOM 1888 C CA . SER A 1 244 ? 7.314 -11.130 17.930 1.00 69.19 244 SER A CA 1
ATOM 1889 C C . SER A 1 244 ? 8.730 -11.609 17.575 1.00 69.19 244 SER A C 1
ATOM 1891 O O . SER A 1 244 ? 9.569 -11.783 18.455 1.00 69.19 244 SER A O 1
ATOM 1893 N N . LEU A 1 245 ? 9.007 -11.821 16.284 1.00 64.25 245 LEU A N 1
ATOM 1894 C CA . LEU A 1 245 ? 10.321 -12.225 15.779 1.00 64.25 245 LEU A CA 1
ATOM 1895 C C . LEU A 1 245 ? 11.221 -11.025 15.451 1.00 64.25 245 LEU A C 1
ATOM 1897 O O . LEU A 1 245 ? 12.407 -11.222 15.191 1.00 64.25 245 LEU A O 1
ATOM 1901 N N . ALA A 1 246 ? 10.655 -9.819 15.416 1.00 63.25 246 ALA A N 1
ATOM 1902 C CA . ALA A 1 246 ? 11.326 -8.559 15.128 1.00 63.25 246 ALA A CA 1
ATOM 1903 C C . ALA A 1 246 ? 10.661 -7.423 15.939 1.00 63.25 246 ALA A C 1
ATOM 1905 O O . ALA A 1 246 ? 10.007 -6.559 15.347 1.00 63.25 246 ALA A O 1
ATOM 1906 N N . PRO A 1 247 ? 10.790 -7.434 17.281 1.00 61.81 247 PRO A N 1
ATOM 1907 C CA . PRO A 1 247 ? 10.038 -6.540 18.167 1.00 61.81 247 PRO A CA 1
ATOM 1908 C C . PRO A 1 247 ? 10.343 -5.057 17.928 1.00 61.81 247 PRO A C 1
ATOM 1910 O O . PRO A 1 247 ? 9.458 -4.230 18.087 1.00 61.81 247 PRO A O 1
ATOM 1913 N N . ASP A 1 248 ? 11.537 -4.727 17.427 1.00 61.34 248 ASP A N 1
ATOM 1914 C CA . ASP A 1 248 ? 11.926 -3.352 17.071 1.00 61.34 248 ASP A CA 1
ATOM 1915 C C . ASP A 1 248 ? 11.257 -2.839 15.774 1.00 61.34 248 ASP A C 1
ATOM 1917 O O . ASP A 1 248 ? 11.599 -1.777 15.257 1.00 61.34 248 ASP A O 1
ATOM 1921 N N . SER A 1 249 ? 10.361 -3.623 15.162 1.00 62.91 249 SER A N 1
ATOM 1922 C CA . SER A 1 249 ? 9.628 -3.250 13.947 1.00 62.91 249 SER A CA 1
ATOM 1923 C C . SER A 1 249 ? 8.197 -2.841 14.287 1.00 62.91 249 SER A C 1
ATOM 1925 O O . SER A 1 249 ? 7.267 -3.642 14.146 1.00 62.91 249 SER A O 1
ATOM 1927 N N . ASP A 1 250 ? 8.021 -1.583 14.689 1.00 71.44 250 ASP A N 1
ATOM 1928 C CA . ASP A 1 250 ? 6.718 -1.014 15.068 1.00 71.44 250 ASP A CA 1
ATOM 1929 C C . ASP A 1 250 ? 5.672 -1.079 13.944 1.00 71.44 250 ASP A C 1
ATOM 1931 O O . ASP A 1 250 ? 4.480 -1.256 14.209 1.00 71.44 250 ASP A O 1
ATOM 1935 N N . TYR A 1 251 ? 6.103 -1.075 12.677 1.00 77.94 251 TYR A N 1
ATOM 1936 C CA . TYR A 1 251 ? 5.174 -1.124 11.547 1.00 77.94 251 TYR A CA 1
ATOM 1937 C C . TYR A 1 251 ? 4.399 -2.448 11.505 1.00 77.94 251 TYR A C 1
ATOM 1939 O O . TYR A 1 251 ? 3.261 -2.463 11.053 1.00 77.94 251 TYR A O 1
ATOM 1947 N N . LEU A 1 252 ? 4.982 -3.556 11.991 1.00 80.06 252 LEU A N 1
ATOM 1948 C CA . LEU A 1 252 ? 4.309 -4.861 12.032 1.00 80.06 252 LEU A CA 1
ATOM 1949 C C . LEU A 1 252 ? 3.218 -4.903 13.101 1.00 80.06 252 LEU A C 1
ATOM 1951 O O . LEU A 1 252 ? 2.202 -5.567 12.906 1.00 80.06 252 LEU A O 1
ATOM 1955 N N . ARG A 1 253 ? 3.407 -4.179 14.209 1.00 89.06 253 ARG A N 1
ATOM 1956 C CA . ARG A 1 253 ? 2.368 -4.004 15.227 1.00 89.06 253 ARG A CA 1
ATOM 1957 C C . ARG A 1 253 ? 1.196 -3.214 14.647 1.00 89.06 253 ARG A C 1
ATOM 1959 O O . ARG A 1 253 ? 0.063 -3.677 14.730 1.00 89.06 253 ARG A O 1
ATOM 1966 N N . ILE A 1 254 ? 1.480 -2.078 14.005 1.00 91.69 254 ILE A N 1
ATOM 1967 C CA . ILE A 1 254 ? 0.461 -1.247 13.343 1.00 91.69 254 ILE A CA 1
ATOM 1968 C C . ILE A 1 254 ? -0.249 -2.049 12.239 1.00 91.69 254 ILE A C 1
ATOM 1970 O O . ILE A 1 254 ? -1.471 -2.022 12.144 1.00 91.69 254 ILE A O 1
ATOM 1974 N N . ALA A 1 255 ? 0.493 -2.817 11.440 1.00 88.75 255 ALA A N 1
ATOM 1975 C CA . ALA A 1 255 ? -0.071 -3.650 10.381 1.00 88.75 255 ALA A CA 1
ATOM 1976 C C . ALA A 1 255 ? -0.994 -4.742 10.941 1.00 88.75 255 ALA A C 1
ATOM 1978 O O . ALA A 1 255 ? -2.049 -4.994 10.369 1.00 88.75 255 ALA A O 1
ATOM 1979 N N . ALA A 1 256 ? -0.633 -5.370 12.067 1.00 92.94 256 ALA A N 1
ATOM 1980 C CA . ALA A 1 256 ? -1.482 -6.365 12.719 1.00 92.94 256 ALA A CA 1
ATOM 1981 C C . ALA A 1 256 ? -2.807 -5.760 13.208 1.00 92.94 256 ALA A C 1
ATOM 1983 O O . ALA A 1 256 ? -3.853 -6.386 13.050 1.00 92.94 256 ALA A O 1
ATOM 1984 N N . GLU A 1 257 ? -2.777 -4.540 13.759 1.00 96.25 257 GLU A N 1
ATOM 1985 C CA . GLU A 1 257 ? -3.989 -3.796 14.130 1.00 96.25 257 GLU A CA 1
ATOM 1986 C C . GLU A 1 257 ? -4.859 -3.496 12.905 1.00 96.25 257 GLU A C 1
ATOM 1988 O O . GLU A 1 257 ? -6.063 -3.744 12.930 1.00 96.25 257 GLU A O 1
ATOM 1993 N N . ILE A 1 258 ? -4.252 -3.000 11.824 1.00 97.62 258 ILE A N 1
ATOM 1994 C CA . ILE A 1 258 ? -4.959 -2.700 10.575 1.00 97.62 258 ILE A CA 1
ATOM 1995 C C . ILE A 1 258 ? -5.606 -3.972 10.021 1.00 97.62 258 ILE A C 1
ATOM 1997 O O . ILE A 1 258 ? -6.819 -4.002 9.828 1.00 97.62 258 ILE A O 1
ATOM 2001 N N . ALA A 1 259 ? -4.833 -5.042 9.829 1.00 95.25 259 ALA A N 1
ATOM 2002 C CA . ALA A 1 259 ? -5.343 -6.299 9.291 1.00 95.25 259 ALA A CA 1
ATOM 2003 C C . ALA A 1 259 ? -6.502 -6.847 10.131 1.00 95.25 259 ALA A C 1
ATOM 2005 O O . ALA A 1 259 ? -7.504 -7.296 9.585 1.00 95.25 259 ALA A O 1
ATOM 2006 N N . ARG A 1 260 ? -6.412 -6.740 11.463 1.00 97.94 260 ARG A N 1
ATOM 2007 C CA . ARG A 1 260 ? -7.467 -7.214 12.359 1.00 97.94 260 ARG A CA 1
ATOM 2008 C C . ARG A 1 260 ? -8.747 -6.388 12.278 1.00 97.94 260 ARG A C 1
ATOM 2010 O O . ARG A 1 260 ? -9.817 -6.977 12.368 1.00 97.94 260 ARG A O 1
ATOM 2017 N N . TYR A 1 261 ? -8.645 -5.061 12.183 1.00 98.44 261 TYR A N 1
ATOM 2018 C CA . TYR A 1 261 ? -9.763 -4.165 12.506 1.00 98.44 261 TYR A CA 1
ATOM 2019 C C . TYR A 1 261 ? -10.182 -3.205 11.386 1.00 98.44 261 TYR A C 1
ATOM 2021 O O . TYR A 1 261 ? -11.099 -2.418 11.601 1.00 98.44 261 TYR A O 1
ATOM 2029 N N . HIS A 1 262 ? -9.564 -3.220 10.200 1.00 97.44 262 HIS A N 1
ATOM 2030 C CA . HIS A 1 262 ? -9.924 -2.290 9.113 1.00 97.44 262 HIS A CA 1
ATOM 2031 C C . HIS A 1 262 ? -11.365 -2.471 8.584 1.00 97.44 262 HIS A C 1
ATOM 2033 O O . HIS A 1 262 ? -11.896 -1.581 7.925 1.00 97.44 262 HIS A O 1
ATOM 2039 N N . HIS A 1 263 ? -12.031 -3.577 8.929 1.00 97.50 263 HIS A N 1
ATOM 2040 C CA . HIS A 1 263 ? -13.454 -3.812 8.664 1.00 97.50 263 HIS A CA 1
ATOM 2041 C C . HIS A 1 263 ? -14.386 -3.549 9.857 1.00 97.50 263 HIS A C 1
ATOM 2043 O O . HIS A 1 263 ? -15.608 -3.736 9.756 1.00 97.50 263 HIS A O 1
ATOM 2049 N N . GLU A 1 264 ? -13.847 -3.086 10.984 1.00 98.25 264 GLU A N 1
ATOM 2050 C CA . GLU A 1 264 ? -14.673 -2.576 12.068 1.00 98.25 264 GLU A CA 1
ATOM 2051 C C . GLU A 1 264 ? -15.389 -1.302 11.619 1.00 98.25 264 GLU A C 1
ATOM 2053 O O . GLU A 1 264 ? -14.851 -0.462 10.897 1.00 98.25 264 GLU A O 1
ATOM 2058 N N . ARG A 1 265 ? -16.637 -1.148 12.059 1.00 98.31 265 ARG A N 1
ATOM 2059 C CA . ARG A 1 265 ? -17.472 0.010 11.722 1.00 98.31 265 ARG A CA 1
ATOM 2060 C C . ARG A 1 265 ? -17.610 0.880 12.951 1.00 98.31 265 ARG A C 1
ATOM 2062 O O . ARG A 1 265 ? -17.825 0.363 14.041 1.00 98.31 265 ARG A O 1
ATOM 2069 N N . TYR A 1 266 ? -17.545 2.196 12.781 1.00 98.00 266 TYR A N 1
ATOM 2070 C CA . TYR A 1 266 ? -17.587 3.150 13.893 1.00 98.00 266 TYR A CA 1
ATOM 2071 C C . TYR A 1 266 ? -18.806 2.967 14.826 1.00 98.00 266 TYR A C 1
ATOM 2073 O O . TYR A 1 266 ? -18.690 3.142 16.042 1.00 98.00 266 TYR A O 1
ATOM 2081 N N . ASP A 1 267 ? -19.947 2.545 14.272 1.00 97.69 267 ASP A N 1
ATOM 2082 C CA . ASP A 1 267 ? -21.199 2.216 14.971 1.00 97.69 267 ASP A CA 1
ATOM 2083 C C . ASP A 1 267 ? -21.223 0.834 15.667 1.00 97.69 267 ASP A C 1
ATOM 2085 O O . ASP A 1 267 ? -22.162 0.531 16.412 1.00 97.69 267 ASP A O 1
ATOM 2089 N N . GLY A 1 268 ? -20.194 0.006 15.476 1.00 97.44 268 GLY A N 1
ATOM 2090 C CA . GLY A 1 268 ? -20.059 -1.340 16.040 1.00 97.44 268 GLY A CA 1
ATOM 2091 C C . GLY A 1 268 ? -20.804 -2.433 15.296 1.00 97.44 268 GLY A C 1
ATOM 2092 O O . GLY A 1 268 ? -21.072 -3.478 15.881 1.00 97.44 268 GLY A O 1
ATOM 2093 N N . THR A 1 269 ? -21.193 -2.193 14.044 1.00 96.50 269 THR A N 1
ATOM 2094 C CA . THR A 1 269 ? -21.811 -3.211 13.176 1.00 96.50 269 THR A CA 1
ATOM 2095 C C . THR A 1 269 ? -20.801 -3.928 12.272 1.00 96.50 269 THR A C 1
ATOM 2097 O O . THR A 1 269 ? -21.196 -4.681 11.383 1.00 96.50 269 THR A O 1
ATOM 2100 N N . GLY A 1 270 ? -19.505 -3.657 12.464 1.00 95.94 270 GLY A N 1
ATOM 2101 C CA . GLY A 1 270 ? -18.406 -4.275 11.726 1.00 95.94 270 GLY A CA 1
ATOM 2102 C C . GLY A 1 270 ? -17.981 -5.627 12.290 1.00 95.94 270 GLY A C 1
ATOM 2103 O O . GLY A 1 270 ? -18.676 -6.227 13.109 1.00 95.94 270 GLY A O 1
ATOM 2104 N N . TYR A 1 271 ? -16.839 -6.105 11.809 1.00 96.31 271 TYR A N 1
ATOM 2105 C CA . TYR A 1 271 ? -16.221 -7.366 12.213 1.00 96.31 271 TYR A CA 1
ATOM 2106 C C . TYR A 1 271 ? -14.703 -7.165 12.351 1.00 96.31 271 TYR A C 1
ATOM 2108 O O . TYR A 1 271 ? -14.174 -6.211 11.773 1.00 96.31 271 TYR A O 1
ATOM 2116 N N . PRO A 1 272 ? -13.980 -8.050 13.064 1.00 94.31 272 PRO A N 1
ATOM 2117 C CA . PRO A 1 272 ? -14.414 -9.316 13.672 1.00 94.31 272 PRO A CA 1
ATOM 2118 C C . PRO A 1 272 ? -15.054 -9.213 15.065 1.00 94.31 272 PRO A C 1
ATOM 2120 O O . PRO A 1 272 ? -15.688 -10.168 15.503 1.00 94.31 272 PRO A O 1
ATOM 2123 N N . GLU A 1 273 ? -14.896 -8.101 15.776 1.00 95.06 273 GLU A N 1
ATOM 2124 C CA . GLU A 1 273 ? -15.237 -7.981 17.201 1.00 95.06 273 GLU A CA 1
ATOM 2125 C C . GLU A 1 273 ? -16.384 -6.997 17.476 1.00 95.06 273 GLU A C 1
ATOM 2127 O O . GLU A 1 273 ? -16.912 -6.961 18.591 1.00 95.06 273 GLU A O 1
ATOM 2132 N N . GLY A 1 274 ? -16.817 -6.228 16.473 1.00 96.44 274 GLY A N 1
ATOM 2133 C CA . GLY A 1 274 ? -17.912 -5.265 16.615 1.00 96.44 274 GLY A CA 1
ATOM 2134 C C . GLY A 1 274 ? -17.513 -4.080 17.495 1.00 96.44 274 GLY A C 1
ATOM 2135 O O . GLY A 1 274 ? -18.322 -3.555 18.271 1.00 96.44 274 GLY A O 1
ATOM 2136 N N . LEU A 1 275 ? -16.241 -3.684 17.411 1.00 97.50 275 LEU A N 1
ATOM 2137 C CA . LEU A 1 275 ? -15.678 -2.581 18.178 1.00 97.50 275 LEU A CA 1
ATOM 2138 C C . LEU A 1 275 ? -16.366 -1.265 17.803 1.00 97.50 275 LEU A C 1
ATOM 2140 O O . LEU A 1 275 ? -16.732 -1.026 16.658 1.00 97.50 275 LEU A O 1
ATOM 2144 N N . ARG A 1 276 ? -16.541 -0.384 18.793 1.00 97.12 276 ARG A N 1
ATOM 2145 C CA . ARG A 1 276 ? -17.245 0.897 18.631 1.00 97.12 276 ARG A CA 1
ATOM 2146 C C . ARG A 1 276 ? -16.318 2.075 18.846 1.00 97.12 276 ARG A C 1
ATOM 2148 O O . ARG A 1 276 ? -15.577 2.108 19.830 1.00 97.12 276 ARG A O 1
ATOM 2155 N N . MET A 1 277 ? -16.459 3.087 17.996 1.00 96.25 277 MET A N 1
ATOM 2156 C CA . MET A 1 277 ? -15.818 4.391 18.152 1.00 96.25 277 MET A CA 1
ATOM 2157 C C . MET A 1 277 ? -14.303 4.275 18.428 1.00 96.25 277 MET A C 1
ATOM 2159 O O . MET A 1 277 ? -13.564 3.691 17.642 1.00 96.25 277 MET A O 1
ATOM 2163 N N . ASN A 1 278 ? -13.842 4.793 19.570 1.00 92.31 278 ASN A N 1
ATOM 2164 C CA . ASN A 1 278 ? -12.442 4.816 19.993 1.00 92.31 278 ASN A CA 1
ATOM 2165 C C . ASN A 1 278 ? -11.886 3.460 20.457 1.00 92.31 278 ASN A C 1
ATOM 2167 O O . ASN A 1 278 ? -10.716 3.384 20.822 1.00 92.31 278 ASN A O 1
ATOM 2171 N N . LYS A 1 279 ? -12.701 2.399 20.488 1.00 97.44 279 LYS A N 1
ATOM 2172 C CA . LYS A 1 279 ? -12.193 1.036 20.688 1.00 97.44 279 LYS A CA 1
ATOM 2173 C C . LYS A 1 279 ? -11.535 0.483 19.431 1.00 97.44 279 LYS A C 1
ATOM 2175 O O . LYS A 1 279 ? -10.704 -0.406 19.551 1.00 97.44 279 LYS A O 1
ATOM 2180 N N . ILE A 1 280 ? -11.871 1.028 18.263 1.00 98.19 280 ILE A N 1
ATOM 2181 C CA . ILE A 1 280 ? -11.206 0.708 17.004 1.00 98.19 280 ILE A CA 1
ATOM 2182 C C . ILE A 1 280 ? -9.871 1.472 16.973 1.00 98.19 280 ILE A C 1
ATOM 2184 O O . ILE A 1 280 ? -9.889 2.704 17.112 1.00 98.19 280 ILE A O 1
ATOM 2188 N N . PRO A 1 281 ? -8.722 0.801 16.776 1.00 97.81 281 PRO A N 1
ATOM 2189 C CA . PRO A 1 281 ? -7.436 1.483 16.651 1.00 97.81 281 PRO A CA 1
ATOM 2190 C C . PRO A 1 281 ? -7.473 2.578 15.581 1.00 97.81 281 PRO A C 1
ATOM 2192 O O . PRO A 1 281 ? -8.104 2.414 14.534 1.00 97.81 281 PRO A O 1
ATOM 2195 N N . LEU A 1 282 ? -6.814 3.714 15.832 1.00 98.19 282 LEU A N 1
ATOM 2196 C CA . LEU A 1 282 ? -6.782 4.826 14.874 1.00 98.19 282 LEU A CA 1
ATOM 2197 C C . LEU A 1 282 ? -6.227 4.397 13.510 1.00 98.19 282 LEU A C 1
ATOM 2199 O O . LEU A 1 282 ? -6.763 4.798 12.481 1.00 98.19 282 LEU A O 1
ATOM 2203 N N . SER A 1 283 ? -5.208 3.537 13.512 1.00 97.50 283 SER A N 1
ATOM 2204 C CA . SER A 1 283 ? -4.624 2.930 12.314 1.00 97.50 283 SER A CA 1
ATOM 2205 C C . SE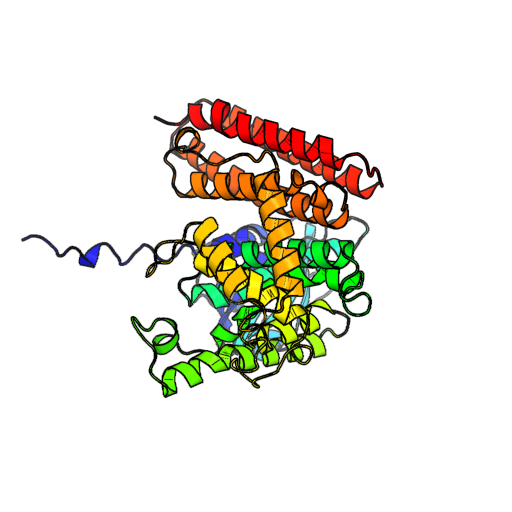R A 1 283 ? -5.689 2.275 11.427 1.00 97.50 283 SER A C 1
ATOM 2207 O O . SER A 1 283 ? -5.810 2.612 10.251 1.00 97.50 283 SER A O 1
ATOM 2209 N N . ALA A 1 284 ? -6.534 1.425 12.010 1.00 98.12 284 ALA A N 1
ATOM 2210 C CA . ALA A 1 284 ? -7.641 0.776 11.316 1.00 98.12 284 ALA A CA 1
ATOM 2211 C C . ALA A 1 284 ? -8.740 1.760 10.881 1.00 98.12 284 ALA A C 1
ATOM 2213 O O . ALA A 1 284 ? -9.235 1.653 9.762 1.00 98.12 284 ALA A O 1
ATOM 2214 N N . ARG A 1 285 ? -9.088 2.758 11.713 1.00 98.56 285 ARG A N 1
ATOM 2215 C CA . ARG A 1 285 ? -10.080 3.795 11.356 1.00 98.56 285 ARG A CA 1
ATOM 2216 C C . ARG A 1 285 ? -9.668 4.597 10.117 1.00 98.56 285 ARG A C 1
ATOM 2218 O O . ARG A 1 285 ? -10.529 4.938 9.311 1.00 98.56 285 ARG A O 1
ATOM 2225 N N . ILE A 1 286 ? -8.376 4.902 9.973 1.00 98.38 286 ILE A N 1
ATOM 2226 C CA . ILE A 1 286 ? -7.829 5.623 8.814 1.00 98.38 286 ILE A CA 1
ATOM 2227 C C . ILE A 1 286 ? -7.849 4.728 7.572 1.00 98.38 286 ILE A C 1
ATOM 2229 O O . ILE A 1 286 ? -8.389 5.129 6.540 1.00 98.38 286 ILE A O 1
ATOM 2233 N N . VAL A 1 287 ? -7.311 3.508 7.680 1.00 97.75 287 VAL A N 1
ATOM 2234 C CA . VAL A 1 287 ? -7.212 2.587 6.537 1.00 97.75 287 VAL A CA 1
ATOM 2235 C C . VAL A 1 287 ? -8.588 2.178 6.016 1.00 97.75 287 VAL A C 1
ATOM 2237 O O . VAL A 1 287 ? -8.768 2.135 4.807 1.00 97.75 287 VAL A O 1
ATOM 2240 N N . ALA A 1 288 ? -9.585 1.991 6.886 1.00 97.88 288 ALA A N 1
ATOM 2241 C CA . ALA A 1 288 ? -10.955 1.674 6.477 1.00 97.88 288 ALA A CA 1
ATOM 2242 C C . ALA A 1 288 ? -11.548 2.711 5.503 1.00 97.88 288 ALA A C 1
ATOM 2244 O O . ALA A 1 288 ? -12.280 2.361 4.579 1.00 97.88 288 ALA A O 1
ATOM 2245 N N . VAL A 1 289 ? -11.248 4.000 5.704 1.00 98.19 289 VAL A N 1
ATOM 2246 C CA . VAL A 1 289 ? -11.703 5.067 4.799 1.00 98.19 289 VAL A CA 1
ATOM 2247 C C . VAL A 1 289 ? -10.926 5.024 3.487 1.00 98.19 289 VAL A C 1
ATOM 2249 O O . VAL A 1 289 ? -11.532 5.129 2.421 1.00 98.19 289 VAL A O 1
ATOM 2252 N N . ALA A 1 290 ? -9.601 4.866 3.563 1.00 94.62 290 ALA A N 1
ATOM 2253 C CA . ALA A 1 290 ? -8.734 4.840 2.391 1.00 94.62 290 ALA A CA 1
ATOM 2254 C C . ALA A 1 290 ? -9.046 3.654 1.463 1.00 94.62 290 ALA A C 1
ATOM 2256 O O . ALA A 1 290 ? -9.176 3.847 0.255 1.00 94.62 290 ALA A O 1
ATOM 2257 N N . ASP A 1 291 ? -9.225 2.465 2.036 1.00 94.25 291 ASP A N 1
ATOM 2258 C CA . ASP A 1 291 ? -9.586 1.239 1.327 1.00 94.25 291 ASP A CA 1
ATOM 2259 C C . ASP A 1 291 ? -10.946 1.368 0.627 1.00 94.25 291 ASP A C 1
ATOM 2261 O O . ASP A 1 291 ? -11.049 1.222 -0.591 1.00 94.25 291 ASP A O 1
ATOM 2265 N N . VAL A 1 292 ? -11.991 1.782 1.356 1.00 94.81 292 VAL A N 1
ATOM 2266 C CA . VAL A 1 292 ? -13.326 1.936 0.757 1.00 94.81 292 VAL A CA 1
ATOM 2267 C C . VAL A 1 292 ? -13.344 3.015 -0.325 1.00 94.81 292 VAL A C 1
ATOM 2269 O O . VAL A 1 292 ? -14.016 2.845 -1.344 1.00 94.81 292 VAL A O 1
ATOM 2272 N N . PHE A 1 293 ? -12.621 4.121 -0.140 1.00 93.75 293 PHE A N 1
ATOM 2273 C CA . PHE A 1 293 ? -12.511 5.143 -1.178 1.00 93.75 293 PHE A CA 1
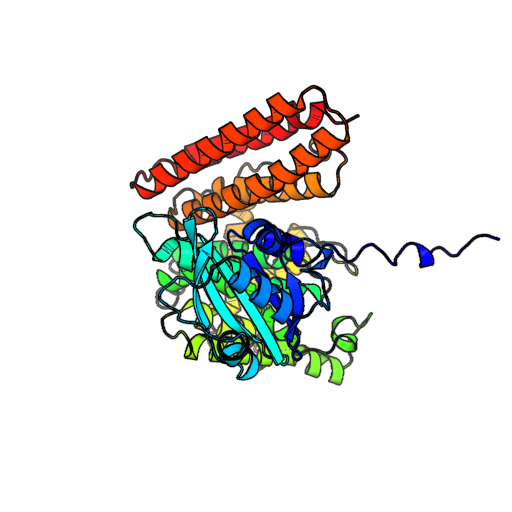ATOM 2274 C C . PHE A 1 293 ? -11.860 4.587 -2.449 1.00 93.75 293 PHE A C 1
ATOM 2276 O O . PHE A 1 293 ? -12.395 4.785 -3.544 1.00 93.75 293 PHE A O 1
ATOM 2283 N N . ASP A 1 294 ? -10.747 3.861 -2.313 1.00 87.00 294 ASP A N 1
ATOM 2284 C CA . ASP A 1 294 ? -10.065 3.247 -3.452 1.00 87.00 294 ASP A CA 1
ATOM 2285 C C . ASP A 1 294 ? -10.958 2.214 -4.148 1.00 87.00 294 ASP A C 1
ATOM 2287 O O . ASP A 1 294 ? -11.107 2.239 -5.369 1.00 87.00 294 ASP A O 1
ATOM 2291 N N . ALA A 1 295 ? -11.641 1.368 -3.374 1.00 86.19 295 ALA A N 1
ATOM 2292 C CA . ALA A 1 295 ? -12.561 0.360 -3.885 1.00 86.19 295 ALA A CA 1
ATOM 2293 C C . ALA A 1 295 ? -13.767 0.957 -4.633 1.00 86.19 295 ALA A C 1
ATOM 2295 O O . ALA A 1 295 ? -14.303 0.325 -5.546 1.00 86.19 295 ALA A O 1
ATOM 2296 N N . LEU A 1 296 ? -14.224 2.157 -4.256 1.00 88.69 296 LEU A N 1
ATOM 2297 C CA . LEU A 1 296 ? -15.313 2.854 -4.948 1.00 88.69 296 LEU A CA 1
ATOM 2298 C C . LEU A 1 296 ? -14.847 3.552 -6.226 1.00 88.69 296 LEU A C 1
ATOM 2300 O O . LEU A 1 296 ? -15.608 3.596 -7.191 1.00 88.69 296 LEU A O 1
ATOM 2304 N N . THR A 1 297 ? -13.630 4.092 -6.232 1.00 83.81 297 THR A N 1
ATOM 2305 C CA . THR A 1 297 ? -13.102 4.927 -7.325 1.00 83.81 297 THR A CA 1
ATOM 2306 C C . THR A 1 297 ? -12.245 4.163 -8.335 1.00 83.81 297 THR A C 1
ATOM 2308 O O . THR A 1 297 ? -11.894 4.715 -9.376 1.00 83.81 297 THR A O 1
ATOM 2311 N N . SER A 1 298 ? -11.954 2.888 -8.073 1.00 73.25 298 SER A N 1
ATOM 2312 C CA . SER A 1 298 ? -11.210 2.008 -8.979 1.00 73.25 298 SER A CA 1
ATOM 2313 C C . SER A 1 298 ? -12.142 1.117 -9.801 1.00 73.25 298 SER A C 1
ATOM 2315 O O . SER A 1 298 ? -13.136 0.594 -9.294 1.00 73.25 298 SER A O 1
ATOM 2317 N N . ASP A 1 299 ? -11.810 0.911 -11.078 1.00 64.06 299 ASP A N 1
ATOM 2318 C CA . ASP A 1 299 ? -12.526 -0.040 -11.932 1.00 64.06 299 ASP A CA 1
ATOM 2319 C C . ASP A 1 299 ? -12.213 -1.473 -11.486 1.00 64.06 299 ASP A C 1
ATOM 2321 O O . ASP A 1 299 ? -11.053 -1.884 -11.444 1.00 64.06 299 ASP A O 1
ATOM 2325 N N . ARG A 1 300 ? -13.254 -2.255 -11.185 1.00 65.75 300 ARG A N 1
ATOM 2326 C CA . ARG A 1 300 ? -13.140 -3.680 -10.853 1.00 65.75 300 ARG A CA 1
ATOM 2327 C C . ARG A 1 300 ? -13.841 -4.523 -11.911 1.00 65.75 300 ARG A C 1
ATOM 2329 O O . ARG A 1 300 ? -14.804 -4.091 -12.544 1.00 65.75 300 ARG A O 1
ATOM 2336 N N . SER A 1 301 ? -13.404 -5.770 -12.074 1.00 51.28 301 SER A N 1
ATOM 2337 C CA . SER A 1 301 ? -13.935 -6.716 -13.076 1.00 51.28 301 SER A CA 1
ATOM 2338 C C . SER A 1 301 ? -15.461 -6.907 -13.015 1.00 51.28 301 SER A C 1
ATOM 2340 O O . SER A 1 301 ? -16.088 -7.224 -14.026 1.00 51.28 301 SER A O 1
ATOM 2342 N N . TYR A 1 302 ? -16.066 -6.667 -11.849 1.00 58.19 302 TYR A N 1
ATOM 2343 C CA . TYR A 1 302 ? -17.500 -6.790 -11.582 1.00 58.19 302 TYR A CA 1
ATOM 2344 C C . TYR A 1 302 ? -18.221 -5.450 -11.339 1.00 58.19 302 TYR A C 1
ATOM 2346 O O . TYR A 1 302 ? -19.442 -5.447 -11.168 1.00 58.19 302 TYR A O 1
ATOM 2354 N N . LYS A 1 303 ? -17.512 -4.311 -11.299 1.00 57.97 303 LYS A N 1
ATOM 2355 C CA . LYS A 1 303 ? -18.095 -3.008 -10.941 1.00 57.97 303 LYS A CA 1
ATOM 2356 C C . LYS A 1 303 ? -17.352 -1.851 -11.611 1.00 57.97 303 LYS A C 1
ATOM 2358 O O . LYS A 1 303 ? -16.147 -1.703 -11.446 1.00 57.97 303 LYS A O 1
ATOM 2363 N N . ARG A 1 304 ? -18.102 -0.996 -12.312 1.00 71.12 304 ARG A N 1
ATOM 2364 C CA . ARG A 1 304 ? -17.582 0.269 -12.849 1.00 71.12 304 ARG A CA 1
ATOM 2365 C C . ARG A 1 304 ? -17.242 1.226 -11.703 1.00 71.12 304 ARG A C 1
ATOM 2367 O O . ARG A 1 304 ? -18.047 1.349 -10.772 1.00 71.12 304 ARG A O 1
ATOM 2374 N N . ALA A 1 305 ? -16.103 1.904 -11.808 1.00 80.19 305 ALA A N 1
ATOM 2375 C CA . ALA A 1 305 ? -15.696 2.953 -10.884 1.00 80.19 305 ALA A CA 1
ATOM 2376 C C . ALA A 1 305 ? -16.794 4.014 -10.737 1.00 80.19 305 ALA A C 1
ATOM 2378 O O . ALA A 1 305 ? -17.432 4.421 -11.716 1.00 80.19 305 ALA A O 1
ATOM 2379 N N . TRP A 1 306 ? -17.018 4.453 -9.503 1.00 84.31 306 TRP A N 1
ATOM 2380 C CA . TRP A 1 306 ? -17.841 5.620 -9.214 1.00 84.31 306 TRP A CA 1
ATOM 2381 C C . TRP A 1 306 ? -17.091 6.886 -9.607 1.00 84.31 306 TRP A C 1
ATOM 2383 O O . TRP A 1 306 ? -15.858 6.918 -9.630 1.00 84.31 306 TRP A O 1
ATOM 2393 N N . SER A 1 307 ? -17.835 7.956 -9.877 1.00 86.62 307 SER A N 1
ATOM 2394 C CA . SER A 1 307 ? -17.217 9.275 -9.906 1.00 86.62 307 SER A CA 1
ATOM 2395 C C . SER A 1 307 ? -16.681 9.632 -8.518 1.00 86.62 307 SER A C 1
ATOM 2397 O O . SER A 1 307 ? -17.206 9.205 -7.485 1.00 86.62 307 SER A O 1
ATOM 2399 N N . GLU A 1 308 ? -15.633 10.452 -8.489 1.00 82.00 308 GLU A N 1
ATOM 2400 C CA . GLU A 1 308 ? -15.059 10.948 -7.237 1.00 82.00 308 GLU A CA 1
ATOM 2401 C C . GLU A 1 308 ? -16.118 11.656 -6.373 1.00 82.00 308 GLU A C 1
ATOM 2403 O O . GLU A 1 308 ? -16.165 11.459 -5.162 1.00 82.00 308 GLU A O 1
ATOM 2408 N N . GLU A 1 309 ? -17.023 12.417 -6.997 1.00 88.12 309 GLU A N 1
ATOM 2409 C CA . GLU A 1 309 ? -18.112 13.121 -6.312 1.00 88.12 309 GLU A CA 1
ATOM 2410 C C . GLU A 1 309 ? -19.101 12.153 -5.641 1.00 88.12 309 GLU A C 1
ATOM 2412 O O . GLU A 1 309 ? -19.486 12.355 -4.488 1.00 88.12 309 GLU A O 1
ATOM 2417 N N . GLU A 1 310 ? -19.477 11.062 -6.315 1.00 91.75 310 GLU A N 1
ATOM 2418 C CA . GLU A 1 310 ? -20.328 10.016 -5.733 1.00 91.75 310 GLU A CA 1
ATOM 2419 C C . GLU A 1 310 ? -19.646 9.329 -4.543 1.00 91.75 310 GLU A C 1
ATOM 2421 O O . GLU A 1 310 ? -20.277 9.134 -3.500 1.00 91.75 310 GLU A O 1
ATOM 2426 N N . ALA A 1 311 ? -18.357 8.996 -4.671 1.00 91.88 311 ALA A N 1
ATOM 2427 C CA . ALA A 1 311 ? -17.585 8.383 -3.594 1.00 91.88 311 ALA A CA 1
ATOM 2428 C C . ALA A 1 311 ? -17.475 9.316 -2.377 1.00 91.88 311 ALA A C 1
ATOM 2430 O O . ALA A 1 311 ? -17.711 8.892 -1.245 1.00 91.88 311 ALA A O 1
ATOM 2431 N N . ILE A 1 312 ? -17.205 10.603 -2.602 1.00 92.44 312 ILE A N 1
ATOM 2432 C CA . ILE A 1 312 ? -17.146 11.635 -1.559 1.00 92.44 312 ILE A CA 1
ATOM 2433 C C . ILE A 1 312 ? -18.482 11.783 -0.839 1.00 92.44 312 ILE A C 1
ATOM 2435 O O . ILE A 1 312 ? -18.530 11.757 0.393 1.00 92.44 312 ILE A O 1
ATOM 2439 N N . ASN A 1 313 ? -19.575 11.888 -1.595 1.00 95.06 313 ASN A N 1
ATOM 2440 C CA . ASN A 1 313 ? -20.915 12.000 -1.031 1.00 95.06 313 ASN A CA 1
ATOM 2441 C C . ASN A 1 313 ? -21.264 10.777 -0.174 1.00 95.06 313 ASN A C 1
ATOM 2443 O O . ASN A 1 313 ? -21.825 10.922 0.914 1.00 95.06 313 ASN A O 1
ATOM 2447 N N . TYR A 1 314 ? -20.890 9.578 -0.621 1.00 96.62 314 TYR A N 1
ATOM 2448 C CA . TYR A 1 314 ? -21.068 8.356 0.156 1.00 96.62 314 TYR A CA 1
ATOM 2449 C C . TYR A 1 314 ? -20.253 8.362 1.452 1.00 96.62 314 TYR A C 1
ATOM 2451 O O . TYR A 1 314 ? -20.814 8.118 2.521 1.00 96.62 314 TYR A O 1
ATOM 2459 N N . LEU A 1 315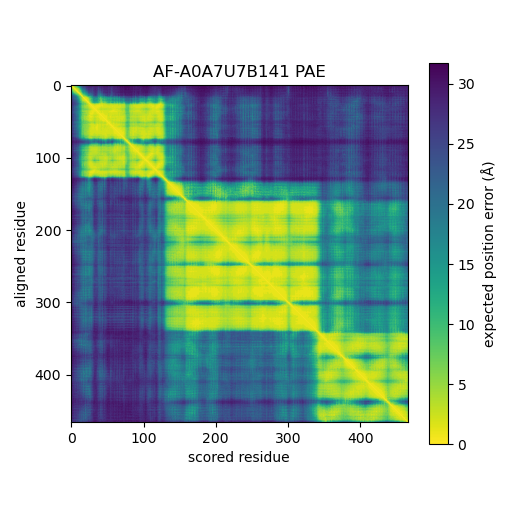 ? -18.957 8.681 1.387 1.00 96.44 315 LEU A N 1
ATOM 2460 C CA . LEU A 1 315 ? -18.102 8.755 2.573 1.00 96.44 315 LEU A CA 1
ATOM 2461 C C . LEU A 1 315 ? -18.653 9.752 3.604 1.00 96.44 315 LEU A C 1
ATOM 2463 O O . LEU A 1 315 ? -18.736 9.427 4.789 1.00 96.44 315 LEU A O 1
ATOM 2467 N N . ALA A 1 316 ? -19.099 10.929 3.152 1.00 95.94 316 ALA A N 1
ATOM 2468 C CA . ALA A 1 316 ? -19.707 11.943 4.009 1.00 95.94 316 ALA A CA 1
ATOM 2469 C C . ALA A 1 316 ? -20.991 11.438 4.695 1.00 95.94 316 ALA A C 1
ATOM 2471 O O . ALA A 1 316 ? -21.172 11.643 5.895 1.00 95.94 316 ALA A O 1
ATOM 2472 N N . GLN A 1 317 ? -21.859 10.722 3.972 1.00 97.56 317 GLN A N 1
ATOM 2473 C CA . GLN A 1 317 ? -23.086 10.128 4.527 1.00 97.56 317 GLN A CA 1
ATOM 2474 C C . GLN A 1 317 ? -22.818 8.997 5.533 1.00 97.56 317 GLN A C 1
ATOM 2476 O O . GLN A 1 317 ? -23.668 8.706 6.377 1.00 97.56 317 GLN A O 1
ATOM 2481 N N . GLN A 1 318 ? -21.664 8.335 5.438 1.00 97.75 318 GLN A N 1
ATOM 2482 C CA . GLN A 1 318 ? -21.270 7.243 6.330 1.00 97.75 318 GLN A CA 1
ATOM 2483 C C . GLN A 1 318 ? -20.486 7.708 7.571 1.00 97.75 318 GLN A C 1
ATOM 2485 O O . GLN A 1 318 ? -20.149 6.873 8.421 1.00 97.75 318 GLN A O 1
ATOM 2490 N N . ALA A 1 319 ? -20.227 9.011 7.716 1.00 97.88 319 ALA A N 1
ATOM 2491 C CA . ALA A 1 319 ? -19.596 9.582 8.902 1.00 97.88 319 ALA A CA 1
ATOM 2492 C C . ALA A 1 319 ? -20.426 9.299 10.168 1.00 97.88 319 ALA A C 1
ATOM 2494 O O . ALA A 1 319 ? -21.639 9.505 10.206 1.00 97.88 319 ALA A O 1
ATOM 2495 N N . GLY A 1 320 ? -19.775 8.787 11.213 1.00 96.12 320 GLY A N 1
ATOM 2496 C CA . GLY A 1 320 ? -20.413 8.384 12.470 1.00 96.12 320 GLY A CA 1
ATOM 2497 C C . GLY A 1 320 ? -21.143 7.038 12.409 1.00 96.12 320 GLY A C 1
ATOM 2498 O O . GLY A 1 320 ? -21.605 6.562 13.444 1.00 96.12 320 GLY A O 1
ATOM 2499 N N . ARG A 1 321 ? -21.233 6.412 11.226 1.00 96.88 321 ARG A N 1
ATOM 2500 C CA . ARG A 1 321 ? -21.794 5.068 11.027 1.00 96.88 321 ARG A CA 1
ATOM 2501 C C . ARG A 1 321 ? -20.688 4.076 10.706 1.00 96.88 321 ARG A C 1
ATOM 2503 O O . ARG A 1 321 ? -20.215 3.364 11.581 1.00 96.88 321 ARG A O 1
ATOM 2510 N N . GLN A 1 322 ? -20.231 4.063 9.458 1.00 97.69 322 GLN A N 1
ATOM 2511 C CA . GLN A 1 322 ? -19.105 3.225 9.061 1.00 97.69 322 GLN A CA 1
ATOM 2512 C C . GLN A 1 322 ? -17.783 3.833 9.523 1.00 97.69 322 GLN A C 1
ATOM 2514 O O . GLN A 1 322 ? -16.930 3.112 10.028 1.00 97.69 322 GLN A O 1
ATOM 2519 N N . PHE A 1 323 ? -17.637 5.151 9.387 1.00 98.38 323 PHE A N 1
ATOM 2520 C CA . PHE A 1 323 ? -16.349 5.826 9.518 1.00 98.38 323 PHE A CA 1
ATOM 2521 C C . PHE A 1 323 ? -16.322 6.816 10.675 1.00 98.38 323 PHE A C 1
ATOM 2523 O O . PHE A 1 323 ? -17.342 7.410 11.029 1.00 98.38 323 PHE A O 1
ATOM 2530 N N . ASP A 1 324 ? -15.132 7.032 11.230 1.00 98.25 324 ASP A N 1
ATOM 2531 C CA . ASP A 1 324 ? -14.904 8.071 12.230 1.00 98.25 324 ASP A CA 1
ATOM 2532 C C . ASP A 1 324 ? -15.114 9.468 11.609 1.00 98.25 324 ASP A C 1
ATOM 2534 O O . ASP A 1 324 ? -14.462 9.789 10.610 1.00 98.25 324 ASP A O 1
ATOM 2538 N N . PRO A 1 325 ? -15.987 10.324 12.177 1.00 97.88 325 PRO A N 1
ATOM 2539 C CA . PRO A 1 325 ? -16.230 11.669 11.658 1.00 97.88 325 PRO A CA 1
ATOM 2540 C C . PRO A 1 325 ? -14.974 12.541 11.523 1.00 97.88 325 PRO A C 1
ATOM 2542 O O . PRO A 1 325 ? -14.889 13.330 10.583 1.00 97.88 325 PRO A O 1
ATOM 2545 N N . GLN A 1 326 ? -13.993 12.410 12.424 1.00 97.62 326 GLN A N 1
ATOM 2546 C CA . GLN A 1 326 ? -12.752 13.191 12.351 1.00 97.62 326 GLN A CA 1
ATOM 2547 C C . GLN A 1 326 ? -11.873 12.727 11.188 1.00 97.62 326 GLN A C 1
ATOM 2549 O O . GLN A 1 326 ? -11.317 13.553 10.467 1.00 97.62 326 GLN A O 1
ATOM 2554 N N . VAL A 1 327 ? -11.804 11.412 10.958 1.00 98.12 327 VAL A N 1
ATOM 2555 C CA . VAL A 1 327 ? -11.081 10.830 9.816 1.00 98.12 327 VAL A CA 1
ATOM 2556 C C . VAL A 1 327 ? -11.754 11.229 8.502 1.00 98.12 327 VAL A C 1
ATOM 2558 O O . VAL A 1 327 ? -11.064 11.603 7.555 1.00 98.12 327 VAL A O 1
ATOM 2561 N N . ILE A 1 328 ? -13.091 11.239 8.445 1.00 98.19 328 ILE A N 1
ATOM 2562 C CA . ILE A 1 328 ? -13.827 11.750 7.280 1.00 98.19 328 ILE A CA 1
ATOM 2563 C C . ILE A 1 328 ? -13.520 13.226 7.045 1.00 98.19 328 ILE A C 1
ATOM 2565 O O . ILE A 1 328 ? -13.197 13.591 5.921 1.00 98.19 328 ILE A O 1
ATOM 2569 N N . SER A 1 329 ? -13.556 14.068 8.082 1.00 97.31 329 SER A N 1
ATOM 2570 C CA . SER A 1 329 ? -13.226 15.491 7.945 1.00 97.31 329 SER A CA 1
ATOM 2571 C C . SER A 1 329 ? -11.828 15.699 7.352 1.00 97.31 329 SER A C 1
ATOM 2573 O O . SER A 1 329 ? -11.671 16.490 6.423 1.00 97.31 329 SER A O 1
ATOM 2575 N N . ALA A 1 330 ? -10.829 14.957 7.840 1.00 95.81 330 ALA A N 1
ATOM 2576 C CA . ALA A 1 330 ? -9.472 14.988 7.296 1.00 95.81 330 ALA A CA 1
ATOM 2577 C C . ALA A 1 330 ? -9.413 14.477 5.847 1.00 95.81 330 ALA A C 1
ATOM 2579 O O . ALA A 1 330 ? -8.754 15.077 5.004 1.00 95.81 330 ALA A O 1
ATOM 2580 N N . THR A 1 331 ? -10.155 13.416 5.527 1.00 95.44 331 THR A N 1
ATOM 2581 C CA . THR A 1 331 ? -10.245 12.878 4.160 1.00 95.44 331 THR A CA 1
ATOM 2582 C C . THR A 1 331 ? -10.835 13.905 3.195 1.00 95.44 331 THR A C 1
ATOM 2584 O O . THR A 1 331 ? -10.301 14.101 2.109 1.00 95.44 331 THR A O 1
ATOM 2587 N N . MET A 1 332 ? -11.894 14.616 3.589 1.00 94.62 332 MET A N 1
ATOM 2588 C CA . MET A 1 332 ? -12.503 15.659 2.756 1.00 94.62 332 MET A CA 1
ATOM 2589 C C . MET A 1 332 ? -11.538 16.811 2.488 1.00 94.62 332 MET A C 1
ATOM 2591 O O . MET A 1 332 ? -11.471 17.293 1.359 1.00 94.62 332 MET A O 1
ATOM 2595 N N . GLN A 1 333 ? -10.761 17.213 3.498 1.00 91.00 333 GLN A N 1
ATOM 2596 C CA . GLN A 1 333 ? -9.700 18.201 3.328 1.00 91.00 333 GLN A CA 1
ATOM 2597 C C . GLN A 1 333 ? -8.654 17.719 2.314 1.00 91.00 333 GLN A C 1
ATOM 2599 O O . GLN A 1 333 ? -8.353 18.440 1.368 1.00 91.00 333 GLN A O 1
ATOM 2604 N N . VAL A 1 334 ? -8.151 16.490 2.467 1.00 86.69 334 VAL A N 1
ATOM 2605 C CA . VAL A 1 334 ? -7.166 15.896 1.547 1.00 86.69 334 VAL A CA 1
ATOM 2606 C C . VAL A 1 334 ? -7.688 15.868 0.108 1.00 86.69 334 VAL A C 1
ATOM 2608 O O . VAL A 1 334 ? -6.980 16.258 -0.818 1.00 86.69 334 VAL A O 1
ATOM 2611 N N . LEU A 1 335 ? -8.933 15.435 -0.101 1.00 87.31 335 LEU A N 1
ATOM 2612 C CA . LEU A 1 335 ? -9.525 15.352 -1.438 1.00 87.31 335 LEU A CA 1
ATOM 2613 C C . LEU A 1 335 ? -9.756 16.739 -2.060 1.00 87.31 335 LEU A C 1
ATOM 2615 O O . LEU A 1 335 ? -9.557 16.915 -3.261 1.00 87.31 335 LEU A O 1
ATOM 2619 N N . GLU A 1 336 ? -10.120 17.742 -1.262 1.00 85.88 336 GLU A N 1
ATOM 2620 C CA . GLU A 1 336 ? -10.232 19.123 -1.739 1.00 85.88 336 GLU A CA 1
ATOM 2621 C C . GLU A 1 336 ? -8.865 19.720 -2.109 1.00 85.88 336 GLU A C 1
ATOM 2623 O O . GLU A 1 336 ? -8.718 20.324 -3.172 1.00 85.88 336 GLU A O 1
ATOM 2628 N N . GLU A 1 337 ? -7.834 19.482 -1.295 1.00 75.62 337 GLU A N 1
ATOM 2629 C CA . GLU A 1 337 ? -6.456 19.886 -1.602 1.00 75.62 337 GLU A CA 1
ATOM 2630 C C . GLU A 1 337 ? -5.954 19.234 -2.902 1.00 75.62 337 GLU A C 1
ATOM 2632 O O . GLU A 1 337 ? -5.349 19.905 -3.748 1.00 75.62 337 GLU A O 1
ATOM 2637 N N . ARG A 1 338 ? -6.259 17.946 -3.118 1.00 73.94 338 ARG A N 1
ATOM 2638 C CA . ARG A 1 338 ? -5.963 17.242 -4.376 1.00 73.94 338 ARG A CA 1
ATOM 2639 C C . ARG A 1 338 ? -6.651 17.894 -5.577 1.00 73.94 338 ARG A C 1
ATOM 2641 O O . ARG A 1 338 ? -6.024 18.013 -6.628 1.00 73.94 338 ARG A O 1
ATOM 2648 N N . ARG A 1 339 ? -7.901 18.352 -5.435 1.00 73.44 339 ARG A N 1
ATOM 2649 C CA . ARG A 1 339 ? -8.637 19.044 -6.511 1.00 73.44 339 ARG A CA 1
ATOM 2650 C C . ARG A 1 339 ? -8.035 20.395 -6.883 1.00 73.44 339 ARG A C 1
ATOM 2652 O O . ARG A 1 339 ? -8.026 20.743 -8.064 1.00 73.44 339 ARG A O 1
ATOM 2659 N N . GLN A 1 340 ? -7.564 21.151 -5.895 1.00 68.06 340 GLN A N 1
ATOM 2660 C CA . GLN A 1 340 ? -7.021 22.501 -6.087 1.00 68.06 340 GLN A CA 1
ATOM 2661 C C . GLN A 1 340 ? -5.558 22.502 -6.543 1.00 68.06 340 GLN A C 1
ATOM 2663 O O . GLN A 1 340 ? -5.065 23.510 -7.054 1.00 68.06 340 GLN A O 1
ATOM 2668 N N . THR A 1 341 ? -4.859 21.378 -6.386 1.00 62.78 341 THR A N 1
ATOM 2669 C CA . THR A 1 341 ? -3.472 21.250 -6.820 1.00 62.78 341 THR A CA 1
ATOM 2670 C C . THR A 1 341 ? -3.413 21.089 -8.343 1.00 62.78 341 THR A C 1
ATOM 2672 O O . THR A 1 341 ? -4.034 20.170 -8.884 1.00 62.78 341 THR A O 1
ATOM 2675 N N . PRO A 1 342 ? -2.665 21.942 -9.072 1.00 56.12 342 PRO A N 1
ATOM 2676 C CA . PRO A 1 342 ? -2.429 21.742 -10.495 1.00 56.12 342 PRO A CA 1
ATOM 2677 C C . PRO A 1 342 ? -1.590 20.476 -10.687 1.00 56.12 342 PRO A C 1
ATOM 2679 O O . PRO A 1 342 ? -0.374 20.477 -10.518 1.00 56.12 342 PRO A O 1
ATOM 2682 N N . ILE A 1 343 ? -2.278 19.388 -11.013 1.00 67.25 343 ILE A N 1
ATOM 2683 C CA . ILE A 1 343 ? -1.705 18.074 -11.278 1.00 67.25 343 ILE A CA 1
ATOM 2684 C C . ILE A 1 343 ? -1.619 17.817 -12.783 1.00 67.25 343 ILE A C 1
ATOM 2686 O O . ILE A 1 343 ? -2.441 18.305 -13.565 1.00 67.25 343 ILE A O 1
ATOM 2690 N N . ILE A 1 344 ? -0.652 17.006 -13.198 1.00 67.62 344 ILE A N 1
ATOM 2691 C CA . ILE A 1 344 ? -0.649 16.410 -14.530 1.00 67.62 344 ILE A CA 1
ATOM 2692 C C . ILE A 1 344 ? -1.823 15.433 -14.581 1.00 67.62 344 ILE A C 1
ATOM 2694 O O . ILE A 1 344 ? -1.892 14.482 -13.804 1.00 67.62 344 ILE A O 1
ATOM 2698 N N . ARG A 1 345 ? -2.777 15.669 -15.480 1.00 70.12 345 ARG A N 1
ATOM 2699 C CA . ARG A 1 345 ? -3.883 14.739 -15.718 1.00 70.12 345 ARG A CA 1
ATOM 2700 C C . ARG A 1 345 ? -3.554 13.896 -16.934 1.00 70.12 345 ARG A C 1
ATOM 2702 O O . ARG A 1 345 ? -3.307 14.450 -18.004 1.00 70.12 345 ARG A O 1
ATOM 2709 N N . TRP A 1 346 ? -3.582 12.577 -16.764 1.00 71.12 346 TRP A N 1
ATOM 2710 C CA . TRP A 1 346 ? -3.514 11.667 -17.898 1.00 71.12 346 TRP A CA 1
ATOM 2711 C C . TRP A 1 346 ? -4.628 11.994 -18.896 1.00 71.12 346 TRP A C 1
ATOM 2713 O O . TRP A 1 346 ? -5.769 12.272 -18.516 1.00 71.12 346 TRP A O 1
ATOM 2723 N N . SER A 1 347 ? -4.297 11.956 -20.181 1.00 76.88 347 SER A N 1
ATOM 2724 C CA . SER A 1 347 ? -5.255 12.115 -21.269 1.00 76.88 347 SER A CA 1
ATOM 2725 C C . SER A 1 347 ? -4.893 11.169 -22.406 1.00 76.88 347 SER A C 1
ATOM 2727 O O . SER A 1 347 ? -3.750 10.741 -22.513 1.00 76.88 347 SER A O 1
ATOM 2729 N N . GLN A 1 348 ? -5.841 10.873 -23.295 1.00 77.44 348 GLN A N 1
ATOM 2730 C CA . GLN A 1 348 ? -5.560 10.018 -24.457 1.00 77.44 348 GLN A CA 1
ATOM 2731 C C . GLN A 1 348 ? -4.481 10.590 -25.390 1.00 77.44 348 GLN A C 1
ATOM 2733 O O . GLN A 1 348 ? -3.843 9.836 -26.108 1.00 77.44 348 GLN A O 1
ATOM 2738 N N . ALA A 1 349 ? -4.223 11.899 -25.344 1.00 76.88 349 ALA A N 1
ATOM 2739 C CA . ALA A 1 349 ? -3.126 12.516 -26.089 1.00 76.88 349 ALA A CA 1
ATOM 2740 C C . ALA A 1 349 ? -1.726 12.143 -25.555 1.00 76.88 349 ALA A C 1
ATOM 2742 O O . ALA A 1 349 ? -0.737 12.458 -26.202 1.00 76.88 349 ALA A O 1
ATOM 2743 N N . MET A 1 350 ? -1.652 11.518 -24.375 1.00 80.56 350 MET A N 1
ATOM 2744 C CA . MET A 1 350 ? -0.425 11.015 -23.746 1.00 80.56 350 MET A CA 1
ATOM 2745 C C . MET A 1 350 ? -0.239 9.502 -23.936 1.00 80.56 350 MET A C 1
ATOM 2747 O O . MET A 1 350 ? 0.755 8.953 -23.470 1.00 80.56 350 MET A O 1
ATOM 2751 N N . SER A 1 351 ? -1.203 8.822 -24.570 1.00 81.81 351 SER A N 1
ATOM 2752 C CA . SER A 1 351 ? -1.100 7.390 -24.849 1.00 81.81 351 SER A CA 1
ATOM 2753 C C . SER A 1 351 ? -0.112 7.146 -25.980 1.00 81.81 351 SER A C 1
ATOM 2755 O O . SER A 1 351 ? -0.241 7.730 -27.056 1.00 81.81 351 SER A O 1
ATOM 2757 N N . VAL A 1 352 ? 0.815 6.217 -25.756 1.00 82.62 352 VAL A N 1
ATOM 2758 C CA . VAL A 1 352 ? 1.749 5.731 -26.779 1.00 82.62 352 VAL A CA 1
ATOM 2759 C C . VAL A 1 352 ? 1.219 4.493 -27.509 1.00 82.62 352 VAL A C 1
ATOM 2761 O O . VAL A 1 352 ? 1.945 3.816 -28.232 1.00 82.62 352 VAL A O 1
ATOM 2764 N N . GLY A 1 353 ? -0.055 4.145 -27.298 1.00 78.75 353 GLY A N 1
ATOM 2765 C CA . GLY A 1 353 ? -0.685 2.967 -27.898 1.00 78.75 353 GLY A CA 1
ATOM 2766 C C . GLY A 1 353 ? -0.185 1.630 -27.338 1.00 78.75 353 GLY A C 1
ATOM 2767 O O . GLY A 1 353 ? -0.564 0.574 -27.851 1.00 78.75 353 GLY A O 1
ATOM 2768 N N . HIS A 1 354 ? 0.630 1.648 -26.277 1.00 79.25 354 HIS A N 1
ATOM 2769 C CA . HIS A 1 354 ? 1.142 0.459 -25.602 1.00 79.25 354 HIS A CA 1
ATOM 2770 C C . HIS A 1 354 ? 0.558 0.364 -24.180 1.00 79.25 354 HIS A C 1
ATOM 2772 O O . HIS A 1 354 ? 1.027 1.063 -23.282 1.00 79.25 354 HIS A O 1
ATOM 2778 N N . PRO A 1 355 ? -0.414 -0.537 -23.916 1.00 68.62 355 PRO A N 1
ATOM 2779 C CA . PRO A 1 355 ? -1.180 -0.553 -22.663 1.00 68.62 355 PRO A CA 1
ATOM 2780 C C . PRO A 1 355 ? -0.350 -0.641 -21.376 1.00 68.62 355 PRO A C 1
ATOM 2782 O O . PRO A 1 355 ? -0.779 -0.153 -20.335 1.00 68.62 355 PRO A O 1
ATOM 2785 N N . VAL A 1 356 ? 0.824 -1.279 -21.433 1.00 66.50 356 VAL A N 1
ATOM 2786 C CA . VAL A 1 356 ? 1.740 -1.369 -20.284 1.00 66.50 356 VAL A CA 1
ATOM 2787 C C . VAL A 1 356 ? 2.511 -0.061 -20.076 1.00 66.50 356 VAL A C 1
ATOM 2789 O O . VAL A 1 356 ? 2.655 0.360 -18.937 1.00 66.50 356 VAL A O 1
ATOM 2792 N N . LEU A 1 357 ? 2.943 0.615 -21.149 1.00 72.62 357 LEU A N 1
ATOM 2793 C CA . LEU A 1 357 ? 3.679 1.883 -21.027 1.00 72.62 357 LEU A CA 1
ATOM 2794 C C . LEU A 1 357 ? 2.724 3.009 -20.622 1.00 72.62 357 LEU A C 1
ATOM 2796 O O . LEU A 1 357 ? 3.040 3.800 -19.746 1.00 72.62 357 LEU A O 1
ATOM 2800 N N . ASP A 1 358 ? 1.497 3.000 -21.144 1.00 66.75 358 ASP A N 1
ATOM 2801 C CA . ASP A 1 358 ? 0.448 3.936 -20.730 1.00 66.75 358 ASP A CA 1
ATOM 2802 C C . ASP A 1 358 ? 0.106 3.811 -19.239 1.00 66.75 358 ASP A C 1
ATOM 2804 O O . ASP A 1 358 ? -0.159 4.807 -18.563 1.00 66.75 358 ASP A O 1
ATOM 2808 N N . ARG A 1 359 ? 0.113 2.584 -18.707 1.00 62.69 359 ARG A N 1
ATOM 2809 C CA . ARG A 1 359 ? -0.080 2.327 -17.274 1.00 62.69 359 ARG A CA 1
ATOM 2810 C C . ARG A 1 359 ? 1.111 2.819 -16.452 1.00 62.69 359 ARG A C 1
ATOM 2812 O O . ARG A 1 359 ? 0.918 3.420 -15.393 1.00 62.69 359 ARG A O 1
ATOM 2819 N N . ASP A 1 360 ? 2.323 2.616 -16.959 1.00 63.62 360 ASP A N 1
ATOM 2820 C CA . ASP A 1 360 ? 3.530 3.140 -16.330 1.00 63.62 360 ASP A CA 1
ATOM 2821 C C . ASP A 1 360 ? 3.514 4.676 -16.274 1.00 63.62 360 ASP A C 1
ATOM 2823 O O . ASP A 1 360 ? 3.742 5.257 -15.212 1.00 63.62 360 ASP A O 1
ATOM 2827 N N . HIS A 1 361 ? 3.146 5.341 -17.373 1.00 74.69 361 HIS A N 1
ATOM 2828 C CA . HIS A 1 361 ? 2.989 6.794 -17.433 1.00 74.69 361 HIS A CA 1
ATOM 2829 C C . HIS A 1 361 ? 1.960 7.300 -16.424 1.00 74.69 361 HIS A C 1
ATOM 2831 O O . HIS A 1 361 ? 2.220 8.266 -15.707 1.00 74.69 361 HIS A O 1
ATOM 2837 N N . GLN A 1 362 ? 0.803 6.641 -16.315 1.00 66.94 362 GLN A N 1
ATOM 2838 C CA . GLN A 1 362 ? -0.217 6.991 -15.321 1.00 66.94 362 GLN A CA 1
ATOM 2839 C C . GLN A 1 362 ? 0.319 6.875 -13.887 1.00 66.94 362 GLN A C 1
ATOM 2841 O O . GLN A 1 362 ? 0.054 7.747 -13.055 1.00 66.94 362 GLN A O 1
ATOM 2846 N N . THR A 1 363 ? 1.118 5.845 -13.605 1.00 58.03 363 THR A N 1
ATOM 2847 C CA . THR A 1 363 ? 1.730 5.642 -12.285 1.00 58.03 363 THR A CA 1
ATOM 2848 C C . THR A 1 363 ? 2.790 6.698 -11.974 1.00 58.03 363 THR A C 1
ATOM 2850 O O . THR A 1 363 ? 2.785 7.267 -10.877 1.00 58.03 363 THR A O 1
ATOM 2853 N N . LEU A 1 364 ? 3.658 7.019 -12.940 1.00 62.81 364 LEU A N 1
ATOM 2854 C CA . LEU A 1 364 ? 4.652 8.089 -12.825 1.00 62.81 364 LEU A CA 1
ATOM 2855 C C . LEU A 1 364 ? 3.985 9.449 -12.621 1.00 62.81 364 LEU A C 1
ATOM 2857 O O . LEU A 1 364 ? 4.362 10.184 -11.711 1.00 62.81 364 LEU A O 1
ATOM 2861 N N . ILE A 1 365 ? 2.938 9.753 -13.389 1.00 65.81 365 ILE A N 1
ATOM 2862 C CA . ILE A 1 365 ? 2.120 10.958 -13.214 1.00 65.81 365 ILE A CA 1
ATOM 2863 C C . ILE A 1 365 ? 1.556 11.011 -11.791 1.00 65.81 365 ILE A C 1
ATOM 2865 O O . ILE A 1 365 ? 1.624 12.053 -11.143 1.00 65.81 365 ILE A O 1
ATOM 2869 N N . GLY A 1 366 ? 1.053 9.890 -11.268 1.00 60.53 366 GLY A N 1
ATOM 2870 C CA . GLY A 1 366 ? 0.574 9.791 -9.890 1.00 60.53 366 GLY A CA 1
ATOM 2871 C C . GLY A 1 366 ? 1.649 10.110 -8.843 1.00 60.53 366 GLY A C 1
ATOM 2872 O O . GLY A 1 366 ? 1.380 10.856 -7.901 1.00 60.53 366 GLY A O 1
ATOM 2873 N N . LEU A 1 367 ? 2.866 9.583 -9.010 1.00 61.16 367 LEU A N 1
ATOM 2874 C CA . LEU A 1 367 ? 4.014 9.862 -8.132 1.00 61.16 367 LEU A CA 1
ATOM 2875 C C . LEU A 1 367 ? 4.450 11.331 -8.198 1.00 61.16 367 LEU A C 1
ATOM 2877 O O . LEU A 1 367 ? 4.655 11.975 -7.172 1.00 61.16 367 LEU A O 1
ATOM 2881 N N . VAL A 1 368 ? 4.534 11.893 -9.400 1.00 65.75 368 VAL A N 1
ATOM 2882 C CA . VAL A 1 368 ? 4.883 13.301 -9.603 1.00 65.75 368 VAL A CA 1
ATOM 2883 C C . VAL A 1 368 ? 3.851 14.227 -8.973 1.00 65.75 368 VAL A C 1
ATOM 2885 O O . VAL A 1 368 ? 4.207 15.130 -8.218 1.00 65.75 368 VAL A O 1
ATOM 2888 N N . ASN A 1 369 ? 2.568 13.974 -9.231 1.00 63.97 369 ASN A N 1
ATOM 2889 C CA . ASN A 1 369 ? 1.474 14.762 -8.676 1.00 63.97 369 ASN A CA 1
ATOM 2890 C C . ASN A 1 369 ? 1.496 14.778 -7.146 1.00 63.97 369 ASN A C 1
ATOM 2892 O O . ASN A 1 369 ? 1.120 15.781 -6.545 1.00 63.97 369 ASN A O 1
ATOM 2896 N N . GLN A 1 370 ? 1.979 13.705 -6.513 1.00 61.38 370 GLN A N 1
ATOM 2897 C CA . GLN A 1 370 ? 2.163 13.663 -5.066 1.00 61.38 370 GLN A CA 1
ATOM 2898 C C . GLN A 1 370 ? 3.247 14.618 -4.598 1.00 61.38 370 GLN A C 1
ATOM 2900 O O . GLN A 1 370 ? 3.007 15.340 -3.637 1.00 61.38 370 GLN A O 1
ATOM 2905 N N . MET A 1 371 ? 4.394 14.710 -5.271 1.00 62.12 371 MET A N 1
ATOM 2906 C CA . MET A 1 371 ? 5.383 15.741 -4.923 1.00 62.12 371 MET A CA 1
ATOM 2907 C C . MET A 1 371 ? 4.799 17.151 -5.068 1.00 62.12 371 MET A C 1
ATOM 2909 O O . MET A 1 371 ? 5.152 18.055 -4.315 1.00 62.12 371 MET A O 1
ATOM 2913 N N . SER A 1 372 ? 3.869 17.336 -6.008 1.00 60.72 372 SER A N 1
ATOM 2914 C CA . SER A 1 372 ? 3.212 18.618 -6.254 1.00 60.72 372 SER A CA 1
ATOM 2915 C C . SER A 1 372 ? 2.130 18.987 -5.231 1.00 60.72 372 SER A C 1
ATOM 2917 O O . SER A 1 372 ? 1.694 20.140 -5.252 1.00 60.72 372 SER A O 1
ATOM 2919 N N . LEU A 1 373 ? 1.708 18.101 -4.321 1.00 59.72 373 LEU A N 1
ATOM 2920 C CA . LEU A 1 373 ? 0.698 18.434 -3.304 1.00 59.72 373 LEU A CA 1
ATOM 2921 C C . LEU A 1 373 ? 1.264 19.405 -2.241 1.00 59.72 373 LEU A C 1
ATOM 2923 O O . LEU A 1 373 ? 2.331 19.127 -1.689 1.00 59.72 373 LEU A O 1
ATOM 2927 N N . PRO A 1 374 ? 0.553 20.503 -1.891 1.00 54.66 374 PRO A N 1
ATOM 2928 C CA . PRO A 1 374 ? 0.951 21.496 -0.881 1.00 54.66 374 PRO A CA 1
ATOM 2929 C C . PRO A 1 374 ? 1.497 20.889 0.407 1.00 54.66 374 PRO A C 1
ATOM 2931 O O . PRO A 1 374 ? 2.557 21.269 0.896 1.00 54.66 374 PRO A O 1
ATOM 2934 N N . ALA A 1 375 ? 0.793 19.887 0.918 1.00 50.28 375 ALA A N 1
ATOM 2935 C CA . ALA A 1 375 ? 1.126 19.272 2.183 1.00 50.28 375 ALA A CA 1
ATOM 2936 C C . ALA A 1 375 ? 2.356 18.334 2.092 1.00 50.28 375 ALA A C 1
ATOM 2938 O O . ALA A 1 375 ? 3.044 18.152 3.094 1.00 50.28 375 ALA A O 1
ATOM 2939 N N . ASN A 1 376 ? 2.687 17.797 0.906 1.00 52.62 376 ASN A N 1
ATOM 2940 C CA . ASN A 1 376 ? 3.894 16.986 0.668 1.00 52.62 376 ASN A CA 1
ATOM 2941 C C . ASN A 1 376 ? 5.148 17.855 0.468 1.00 52.62 376 ASN A C 1
ATOM 2943 O O . ASN A 1 376 ? 6.236 17.435 0.842 1.00 52.62 376 ASN A O 1
ATOM 2947 N N . ARG A 1 377 ? 5.014 19.080 -0.059 1.00 56.47 377 ARG A N 1
ATOM 2948 C CA . ARG A 1 377 ? 6.147 19.988 -0.347 1.00 56.47 377 ARG A CA 1
ATOM 2949 C C . ARG A 1 377 ? 6.945 20.413 0.888 1.00 56.47 377 ARG A C 1
ATOM 2951 O O . ARG A 1 377 ? 8.107 20.785 0.755 1.00 56.47 377 ARG A O 1
ATOM 2958 N N . CYS A 1 378 ? 6.329 20.365 2.067 1.00 47.50 378 CYS A N 1
ATOM 2959 C CA . CYS A 1 378 ? 6.947 20.754 3.336 1.00 47.50 378 CYS A CA 1
ATOM 2960 C C . CYS A 1 378 ? 7.358 19.556 4.208 1.00 47.50 378 CYS A C 1
ATOM 2962 O O . CYS A 1 378 ? 7.874 19.762 5.305 1.00 47.50 378 CYS A O 1
ATOM 2964 N N . ASP A 1 379 ? 7.126 18.320 3.751 1.00 50.94 379 ASP A N 1
ATOM 2965 C CA . ASP A 1 379 ? 7.427 17.106 4.510 1.00 50.94 379 ASP A CA 1
ATOM 2966 C C . ASP A 1 379 ? 8.565 16.331 3.844 1.00 50.94 379 ASP A C 1
ATOM 2968 O O . ASP A 1 379 ? 8.388 15.609 2.860 1.00 50.94 379 ASP A O 1
ATOM 2972 N N . ARG A 1 380 ? 9.760 16.481 4.416 1.00 55.41 380 ARG A N 1
ATOM 2973 C CA . ARG A 1 380 ? 10.983 15.847 3.924 1.00 55.41 380 ARG A CA 1
ATOM 2974 C C . ARG A 1 380 ? 10.885 14.325 3.866 1.00 55.41 380 ARG A C 1
ATOM 2976 O O . ARG A 1 380 ? 11.401 13.732 2.927 1.00 55.41 380 ARG A O 1
ATOM 2983 N N . THR A 1 381 ? 10.216 13.694 4.828 1.00 50.59 381 THR A N 1
ATOM 2984 C CA . THR A 1 381 ? 10.104 12.228 4.875 1.00 50.59 381 THR A CA 1
ATOM 2985 C C . THR A 1 381 ? 9.249 11.724 3.718 1.00 50.59 381 THR A C 1
ATOM 2987 O O . THR A 1 381 ? 9.565 10.712 3.093 1.00 50.59 381 THR A O 1
ATOM 2990 N N . VAL A 1 382 ? 8.182 12.460 3.400 1.00 49.56 382 VAL A N 1
ATOM 2991 C CA . VAL A 1 382 ? 7.303 12.158 2.268 1.00 49.56 382 VAL A CA 1
ATOM 2992 C C . VAL A 1 382 ? 8.008 12.426 0.942 1.00 49.56 382 VAL A C 1
ATOM 2994 O O . VAL A 1 382 ? 7.908 11.606 0.037 1.00 49.56 382 VAL A O 1
ATOM 2997 N N . LEU A 1 383 ? 8.763 13.520 0.819 1.00 55.62 383 LEU A N 1
ATOM 2998 C CA . LEU A 1 383 ? 9.532 13.804 -0.397 1.00 55.62 383 LEU A CA 1
ATOM 2999 C C . LEU A 1 383 ? 10.636 12.771 -0.635 1.00 55.62 383 LEU A C 1
ATOM 3001 O O . LEU A 1 383 ? 10.767 12.293 -1.756 1.00 55.62 383 LEU A O 1
ATOM 3005 N N . GLU A 1 384 ? 11.375 12.369 0.403 1.00 56.16 384 GLU A N 1
ATOM 3006 C CA . GLU A 1 384 ? 12.356 11.279 0.310 1.00 56.16 384 GLU A CA 1
ATOM 3007 C C . GLU A 1 384 ? 11.679 9.962 -0.109 1.00 56.16 384 GLU A C 1
ATOM 3009 O O . GLU A 1 384 ? 12.178 9.268 -0.990 1.00 56.16 384 GLU A O 1
ATOM 3014 N N . PHE A 1 385 ? 10.506 9.643 0.448 1.00 50.78 385 PHE A N 1
ATOM 3015 C CA . PHE A 1 385 ? 9.735 8.461 0.054 1.00 50.78 385 PHE A CA 1
ATOM 3016 C C . PHE A 1 385 ? 9.274 8.515 -1.409 1.00 50.78 385 PHE A C 1
ATOM 3018 O O . PHE A 1 385 ? 9.478 7.557 -2.149 1.00 50.78 385 PHE A O 1
ATOM 3025 N N . VAL A 1 386 ? 8.681 9.626 -1.849 1.00 53.72 386 VAL A N 1
ATOM 3026 C CA . VAL A 1 386 ? 8.181 9.763 -3.224 1.00 53.72 386 VAL A CA 1
ATOM 3027 C C . VAL A 1 386 ? 9.332 9.786 -4.232 1.00 53.72 386 VAL A C 1
ATOM 3029 O O . VAL A 1 386 ? 9.197 9.206 -5.306 1.00 53.72 386 VAL A O 1
ATOM 3032 N N . LEU A 1 387 ? 10.476 10.385 -3.891 1.00 59.69 387 LEU A N 1
ATOM 3033 C CA . LEU A 1 387 ? 11.685 10.341 -4.719 1.00 59.69 387 LEU A CA 1
ATOM 3034 C C . LEU A 1 387 ? 12.254 8.924 -4.836 1.00 59.69 387 LEU A C 1
ATOM 3036 O O . LEU A 1 387 ? 12.676 8.532 -5.923 1.00 59.69 387 LEU A O 1
ATOM 3040 N N . ASP A 1 388 ? 12.240 8.149 -3.752 1.00 56.94 388 ASP A N 1
ATOM 3041 C CA . ASP A 1 388 ? 12.671 6.749 -3.761 1.00 56.94 388 ASP A CA 1
ATOM 3042 C C . ASP A 1 388 ? 11.772 5.888 -4.658 1.00 56.94 388 ASP A C 1
ATOM 3044 O O . ASP A 1 388 ? 12.276 5.117 -5.478 1.00 56.94 388 ASP A O 1
ATOM 3048 N N . GLU A 1 389 ? 10.454 6.061 -4.546 1.00 50.84 389 GLU A N 1
ATOM 3049 C CA . GLU A 1 389 ? 9.466 5.383 -5.390 1.00 50.84 389 GLU A CA 1
ATOM 3050 C C . GLU A 1 389 ? 9.605 5.796 -6.859 1.00 50.84 389 GLU A C 1
ATOM 3052 O O . GLU A 1 389 ? 9.585 4.950 -7.752 1.00 50.84 389 GLU A O 1
ATOM 3057 N N . LEU A 1 390 ? 9.801 7.090 -7.123 1.00 57.94 390 LEU A N 1
ATOM 3058 C CA . LEU A 1 390 ? 9.973 7.613 -8.472 1.00 57.94 390 LEU A CA 1
ATOM 3059 C C . LEU A 1 390 ? 11.261 7.083 -9.113 1.00 57.94 390 LEU A C 1
ATOM 3061 O O . LEU A 1 390 ? 11.223 6.642 -10.258 1.00 57.94 390 LEU A O 1
ATOM 3065 N N . LEU A 1 391 ? 12.376 7.028 -8.378 1.00 60.56 391 LEU A N 1
ATOM 3066 C CA . LEU A 1 391 ? 13.631 6.421 -8.841 1.00 60.56 391 LEU A CA 1
ATOM 3067 C C . LEU A 1 391 ? 13.488 4.922 -9.139 1.00 60.56 391 LEU A C 1
ATOM 3069 O O . LEU A 1 391 ? 14.019 4.439 -10.139 1.00 60.56 391 LEU A O 1
ATOM 3073 N N . GLY A 1 392 ? 12.778 4.184 -8.282 1.00 54.00 392 GLY A N 1
ATOM 3074 C CA . GLY A 1 392 ? 12.518 2.761 -8.500 1.00 54.00 392 GLY A CA 1
ATOM 3075 C C . GLY A 1 392 ? 11.655 2.519 -9.739 1.00 54.00 392 GLY A C 1
ATOM 3076 O O . GLY A 1 392 ? 11.984 1.685 -10.585 1.00 54.00 392 GLY A O 1
ATOM 3077 N N . TYR A 1 393 ? 10.575 3.288 -9.877 1.00 53.66 393 TYR A N 1
ATOM 3078 C CA . TYR A 1 393 ? 9.599 3.094 -10.942 1.00 53.66 393 TYR A CA 1
ATOM 3079 C C . TYR A 1 393 ? 10.102 3.574 -12.309 1.00 53.66 393 TYR A C 1
ATOM 3081 O O . TYR A 1 393 ? 9.931 2.864 -13.298 1.00 53.66 393 TYR A O 1
ATOM 3089 N N . THR A 1 394 ? 10.781 4.727 -12.368 1.00 63.34 394 THR A N 1
ATOM 3090 C CA . THR A 1 394 ? 11.401 5.248 -13.604 1.00 63.34 394 THR A CA 1
ATOM 3091 C C . THR A 1 394 ? 12.393 4.254 -14.191 1.00 63.34 394 THR A C 1
ATOM 3093 O O . THR A 1 394 ? 12.322 3.956 -15.376 1.00 63.34 394 THR A O 1
ATOM 3096 N N . SER A 1 395 ? 13.250 3.638 -13.370 1.00 63.53 395 SER A N 1
ATOM 3097 C CA . SER A 1 395 ? 14.211 2.647 -13.869 1.00 63.53 395 SER A CA 1
ATOM 3098 C C . SER A 1 395 ? 13.534 1.422 -14.500 1.00 63.53 395 SER A C 1
ATOM 3100 O O . SER A 1 395 ? 14.030 0.897 -15.500 1.00 63.53 395 SER A O 1
ATOM 3102 N N . ALA A 1 396 ? 12.425 0.948 -13.923 1.00 57.75 396 ALA A N 1
ATOM 3103 C CA . ALA A 1 396 ? 11.684 -0.198 -14.446 1.00 57.75 396 ALA A CA 1
ATOM 3104 C C . ALA A 1 396 ? 10.914 0.151 -15.729 1.00 57.75 396 ALA A C 1
ATOM 3106 O O . ALA A 1 396 ? 10.937 -0.620 -16.689 1.00 57.75 396 ALA A O 1
ATOM 3107 N N . HIS A 1 397 ? 10.271 1.318 -15.744 1.00 68.94 397 HIS A N 1
ATOM 3108 C CA . HIS A 1 397 ? 9.552 1.849 -16.895 1.00 68.94 397 HIS A CA 1
ATOM 3109 C C . HIS A 1 397 ? 10.484 2.079 -18.095 1.00 68.94 397 HIS A C 1
ATOM 3111 O O . HIS A 1 397 ? 10.262 1.488 -19.151 1.00 68.94 397 HIS A O 1
ATOM 3117 N N . PHE A 1 398 ? 11.588 2.807 -17.902 1.00 81.31 398 PHE A N 1
ATOM 3118 C CA . PHE A 1 398 ? 12.574 3.087 -18.950 1.00 81.31 398 PHE A CA 1
ATOM 3119 C C . PHE A 1 398 ? 13.146 1.812 -19.559 1.00 81.31 398 PHE A C 1
ATOM 3121 O O . PHE A 1 398 ? 13.247 1.697 -20.773 1.00 81.31 398 PHE A O 1
ATOM 3128 N N . THR A 1 399 ? 13.429 0.793 -18.743 1.00 73.88 399 THR A N 1
ATOM 3129 C CA . THR A 1 399 ? 13.905 -0.498 -19.265 1.00 73.88 399 THR A CA 1
ATOM 3130 C C . THR A 1 399 ? 12.891 -1.132 -20.230 1.00 73.88 399 THR A C 1
ATOM 3132 O O . THR A 1 399 ? 13.282 -1.679 -21.264 1.00 73.88 399 THR A O 1
ATOM 3135 N N . ARG A 1 400 ? 11.591 -1.078 -19.902 1.00 75.62 400 ARG A N 1
ATOM 3136 C CA . ARG A 1 400 ? 10.519 -1.633 -20.746 1.00 75.62 400 ARG A CA 1
ATOM 3137 C C . ARG A 1 400 ? 10.341 -0.835 -22.029 1.00 75.62 400 ARG A C 1
ATOM 3139 O O . ARG A 1 400 ? 10.172 -1.425 -23.095 1.00 75.62 400 ARG A O 1
ATOM 3146 N N . GLU A 1 401 ? 10.371 0.483 -21.918 1.00 79.31 401 GLU A N 1
ATOM 3147 C CA . GLU A 1 401 ? 10.261 1.384 -23.055 1.00 79.31 401 GLU A CA 1
ATOM 3148 C C . GLU A 1 401 ? 11.435 1.210 -24.018 1.00 79.31 401 GLU A C 1
ATOM 3150 O O . GLU A 1 401 ? 11.230 0.959 -25.200 1.00 79.31 401 GLU A O 1
ATOM 3155 N N . GLU A 1 402 ? 12.668 1.197 -23.521 1.00 85.56 402 GLU A N 1
ATOM 3156 C CA . GLU A 1 402 ? 13.862 0.958 -24.335 1.00 85.56 402 GLU A CA 1
ATOM 3157 C C . GLU A 1 402 ? 13.819 -0.405 -25.036 1.00 85.56 402 GLU A C 1
ATOM 3159 O O . GLU A 1 402 ? 14.188 -0.531 -26.206 1.00 85.56 402 GLU A O 1
ATOM 3164 N N . GLU A 1 403 ? 13.337 -1.448 -24.353 1.00 83.31 403 GLU A N 1
ATOM 3165 C CA . GLU A 1 403 ? 13.125 -2.750 -24.981 1.00 83.31 403 GLU A CA 1
ATOM 3166 C C . GLU A 1 403 ? 12.066 -2.679 -26.092 1.00 83.31 403 GLU A C 1
ATOM 3168 O O . GLU A 1 403 ? 12.253 -3.271 -27.160 1.00 83.31 403 GLU A O 1
ATOM 3173 N N . HIS A 1 404 ? 10.980 -1.935 -25.874 1.00 83.12 404 HIS A N 1
ATOM 3174 C CA . HIS A 1 404 ? 9.966 -1.686 -26.893 1.00 83.12 404 HIS A CA 1
ATOM 3175 C C . HIS A 1 404 ? 10.560 -0.965 -28.114 1.00 83.12 404 HIS A C 1
ATOM 3177 O O . HIS A 1 404 ? 10.392 -1.450 -29.236 1.00 83.12 404 HIS A O 1
ATOM 3183 N N . LEU A 1 405 ? 11.339 0.101 -27.907 1.00 84.94 405 LEU A N 1
ATOM 3184 C CA . LEU A 1 405 ? 12.008 0.866 -28.967 1.00 84.94 405 LEU A CA 1
ATOM 3185 C C . LEU A 1 405 ? 12.950 0.003 -29.811 1.00 84.94 405 LEU A C 1
ATOM 3187 O O . LEU A 1 405 ? 12.922 0.066 -31.044 1.00 84.94 405 LEU A O 1
ATOM 3191 N N . ARG A 1 406 ? 13.747 -0.857 -29.164 1.00 85.06 406 ARG A N 1
ATOM 3192 C CA . ARG A 1 406 ? 14.630 -1.803 -29.864 1.00 85.06 406 ARG A CA 1
ATOM 3193 C C . ARG A 1 406 ? 13.836 -2.821 -30.685 1.00 85.06 406 ARG A C 1
ATOM 3195 O O . ARG A 1 406 ? 14.256 -3.167 -31.786 1.00 85.06 406 ARG A O 1
ATOM 3202 N N . ARG A 1 407 ? 12.686 -3.292 -30.185 1.00 85.19 407 ARG A N 1
ATOM 3203 C CA . ARG A 1 407 ? 11.823 -4.253 -30.900 1.00 85.19 407 ARG A CA 1
ATOM 3204 C C . ARG A 1 407 ? 11.173 -3.653 -32.144 1.00 85.19 407 ARG A C 1
ATOM 3206 O O . ARG A 1 407 ? 11.058 -4.358 -33.143 1.00 85.19 407 ARG A O 1
ATOM 3213 N N . ILE A 1 408 ? 10.752 -2.390 -32.091 1.00 85.50 408 ILE A N 1
ATOM 3214 C CA . ILE A 1 408 ? 10.146 -1.700 -33.243 1.00 85.50 408 ILE A CA 1
ATOM 3215 C C . ILE A 1 408 ? 11.190 -1.117 -34.209 1.00 85.50 408 ILE A C 1
ATOM 3217 O O . ILE A 1 408 ? 10.821 -0.630 -35.273 1.00 85.50 408 ILE A O 1
ATOM 3221 N N . GLY A 1 409 ? 12.482 -1.187 -33.864 1.00 85.50 409 GLY A N 1
ATOM 3222 C CA . GLY A 1 409 ? 13.571 -0.675 -34.696 1.00 85.50 409 GLY A CA 1
ATOM 3223 C C . GLY A 1 409 ? 13.567 0.849 -34.807 1.00 85.50 409 GLY A C 1
ATOM 3224 O O . GLY A 1 409 ? 13.821 1.378 -35.883 1.00 85.50 409 GLY A O 1
ATOM 3225 N N . PHE A 1 410 ? 13.235 1.555 -33.725 1.00 87.56 410 PHE A N 1
ATOM 3226 C CA . PHE A 1 410 ? 13.184 3.015 -33.728 1.00 87.56 410 PHE A CA 1
ATOM 3227 C C . PHE A 1 410 ? 14.589 3.623 -33.880 1.00 87.56 410 PHE A C 1
ATOM 3229 O O . PHE A 1 410 ? 15.439 3.456 -33.006 1.00 87.56 410 PHE A O 1
ATOM 3236 N N . ASP A 1 411 ? 14.817 4.385 -34.956 1.00 83.75 411 ASP A N 1
ATOM 3237 C CA . ASP A 1 411 ? 16.119 4.996 -35.288 1.00 83.75 411 ASP A CA 1
ATOM 3238 C C . ASP A 1 411 ? 16.670 5.927 -34.185 1.00 83.75 411 ASP A C 1
ATOM 3240 O O . ASP A 1 411 ? 17.872 6.174 -34.109 1.00 83.75 411 ASP A O 1
ATOM 3244 N N . GLY A 1 412 ? 15.805 6.452 -33.310 1.00 85.06 412 GLY A N 1
ATOM 3245 C CA . GLY A 1 412 ? 16.178 7.331 -32.199 1.00 85.06 412 GLY A CA 1
ATOM 3246 C C . GLY A 1 412 ? 16.482 6.629 -30.870 1.00 85.06 412 GLY A C 1
ATOM 3247 O O . GLY A 1 412 ? 16.668 7.330 -29.876 1.00 85.06 412 GLY A O 1
ATOM 3248 N N . ALA A 1 413 ? 16.518 5.292 -30.818 1.00 82.31 413 ALA A N 1
ATOM 3249 C CA . ALA A 1 413 ? 16.586 4.533 -29.563 1.00 82.31 413 ALA A CA 1
ATOM 3250 C C . ALA A 1 413 ? 17.788 4.906 -28.673 1.00 82.31 413 ALA A C 1
ATOM 3252 O O . ALA A 1 413 ? 17.607 5.167 -27.489 1.00 82.31 413 ALA A O 1
ATOM 3253 N N . GLU A 1 414 ? 18.999 5.033 -29.228 1.00 82.50 414 GLU A N 1
ATOM 3254 C CA . GLU A 1 414 ? 20.196 5.383 -28.437 1.00 82.50 414 GLU A CA 1
ATOM 3255 C C . GLU A 1 414 ? 20.111 6.782 -27.806 1.00 82.50 414 GLU A C 1
ATOM 3257 O O . GLU A 1 414 ? 20.572 7.005 -26.684 1.00 82.50 414 GLU A O 1
ATOM 3262 N N . ARG A 1 415 ? 19.500 7.738 -28.519 1.00 84.81 415 ARG A N 1
ATOM 3263 C CA . ARG A 1 415 ? 19.253 9.086 -27.994 1.00 84.81 415 ARG A CA 1
ATOM 3264 C C . ARG A 1 415 ? 18.214 9.046 -26.875 1.00 84.81 415 ARG A C 1
ATOM 3266 O O . ARG A 1 415 ? 18.364 9.762 -25.892 1.00 84.81 415 ARG A O 1
ATOM 3273 N N . HIS A 1 416 ? 17.184 8.225 -27.034 1.00 83.50 416 HIS A N 1
ATOM 3274 C CA . HIS A 1 416 ? 16.120 8.063 -26.054 1.00 83.50 416 HIS A CA 1
ATOM 3275 C C . HIS A 1 416 ? 16.655 7.435 -24.748 1.00 83.50 416 HIS A C 1
ATOM 3277 O O . HIS A 1 416 ? 16.442 7.978 -23.669 1.00 83.50 416 HIS A O 1
ATOM 3283 N N . GLU A 1 417 ? 17.505 6.407 -24.848 1.00 84.75 417 GLU A N 1
ATOM 3284 C CA . GLU A 1 417 ? 18.237 5.830 -23.706 1.00 84.75 417 GLU A CA 1
ATOM 3285 C C . GLU A 1 417 ? 19.127 6.853 -22.974 1.00 84.75 417 GLU A C 1
ATOM 3287 O O . GLU A 1 417 ? 19.311 6.785 -21.757 1.00 84.75 417 GLU A O 1
ATOM 3292 N N . ALA A 1 418 ? 19.723 7.805 -23.701 1.00 81.38 418 ALA A N 1
ATOM 3293 C CA . ALA A 1 418 ? 20.517 8.866 -23.085 1.00 81.38 418 ALA A CA 1
ATOM 3294 C C . ALA A 1 418 ? 19.644 9.819 -22.251 1.00 81.38 418 ALA A C 1
ATOM 3296 O O . ALA A 1 418 ? 20.013 10.133 -21.124 1.00 81.38 418 ALA A O 1
ATOM 3297 N N . ILE A 1 419 ? 18.463 10.191 -22.760 1.00 80.69 419 ILE A N 1
ATOM 3298 C CA . ILE A 1 419 ? 17.487 11.030 -22.045 1.00 80.69 419 ILE A CA 1
ATOM 3299 C C . ILE A 1 419 ? 17.053 10.365 -20.727 1.00 80.69 419 ILE A C 1
ATOM 3301 O O . ILE A 1 419 ? 16.976 11.034 -19.695 1.00 80.69 419 ILE A O 1
ATOM 3305 N N . HIS A 1 420 ? 16.833 9.046 -20.734 1.00 83.50 420 HIS A N 1
ATOM 3306 C CA . HIS A 1 420 ? 16.512 8.277 -19.527 1.00 83.50 420 HIS A CA 1
ATOM 3307 C C . HIS A 1 420 ? 17.644 8.278 -18.501 1.00 83.50 420 HIS A C 1
ATOM 3309 O O . HIS A 1 420 ? 17.407 8.519 -17.313 1.00 83.50 420 HIS A O 1
ATOM 3315 N N . ARG A 1 421 ? 18.883 8.019 -18.943 1.00 81.62 421 ARG A N 1
ATOM 3316 C CA . ARG A 1 421 ? 20.055 8.032 -18.054 1.00 81.62 421 ARG A CA 1
ATOM 3317 C C . ARG A 1 421 ? 20.243 9.392 -17.390 1.00 81.62 421 ARG A C 1
ATOM 3319 O O . ARG A 1 421 ? 20.443 9.430 -16.178 1.00 81.62 421 ARG A O 1
ATOM 3326 N N . ASP A 1 422 ? 20.111 10.471 -18.158 1.00 80.44 422 ASP A N 1
ATOM 3327 C CA . ASP A 1 422 ? 20.278 11.835 -17.657 1.00 80.44 422 ASP A CA 1
ATOM 3328 C C . ASP A 1 422 ? 19.269 12.147 -16.538 1.00 80.44 422 ASP A C 1
ATOM 3330 O O . ASP A 1 422 ? 19.666 12.636 -15.478 1.00 80.44 422 ASP A O 1
ATOM 3334 N N . LEU A 1 423 ? 17.988 11.779 -16.704 1.00 80.25 423 LEU A N 1
ATOM 3335 C CA . LEU A 1 423 ? 16.998 11.958 -15.636 1.00 80.25 423 LEU A CA 1
ATOM 3336 C C . LEU A 1 423 ? 17.343 11.130 -14.394 1.00 80.25 423 LEU A C 1
ATOM 3338 O O . LEU A 1 423 ? 17.257 11.635 -13.275 1.00 80.25 423 LEU A O 1
ATOM 3342 N N . VAL A 1 424 ? 17.688 9.850 -14.563 1.00 75.12 424 VAL A N 1
ATOM 3343 C CA . VAL A 1 424 ? 17.990 8.968 -13.425 1.00 75.12 424 VAL A CA 1
ATOM 3344 C C . VAL A 1 424 ? 19.163 9.516 -12.612 1.00 75.12 424 VAL A C 1
ATOM 3346 O O . VAL A 1 424 ? 19.117 9.499 -11.379 1.00 75.12 424 VAL A O 1
ATOM 3349 N N . ASP A 1 425 ? 20.199 10.023 -13.276 1.00 77.44 425 ASP A N 1
ATOM 3350 C CA . ASP A 1 425 ? 21.354 10.612 -12.604 1.00 77.44 425 ASP A CA 1
ATOM 3351 C C . ASP A 1 425 ? 21.008 11.947 -11.925 1.00 77.44 425 ASP A C 1
ATOM 3353 O O . ASP A 1 425 ? 21.425 12.179 -10.784 1.00 77.44 425 ASP A O 1
ATOM 3357 N N . GLU A 1 426 ? 20.167 12.780 -12.541 1.00 77.69 426 GLU A N 1
ATOM 3358 C CA . GLU A 1 426 ? 19.685 14.028 -11.938 1.00 77.69 426 GLU A CA 1
ATOM 3359 C C . GLU A 1 426 ? 18.803 13.775 -10.703 1.00 77.69 426 GLU A C 1
ATOM 3361 O O . GLU A 1 426 ? 19.004 14.388 -9.651 1.00 77.69 426 GLU A O 1
ATOM 3366 N N . LEU A 1 427 ? 17.895 12.799 -10.762 1.00 70.44 427 LEU A N 1
ATOM 3367 C CA . LEU A 1 427 ? 17.075 12.376 -9.623 1.00 70.44 427 LEU A CA 1
ATOM 3368 C C . LEU A 1 427 ? 17.921 11.800 -8.479 1.00 70.44 427 LEU A C 1
ATOM 3370 O O . LEU A 1 427 ? 17.638 12.058 -7.306 1.00 70.44 427 LEU A O 1
ATOM 3374 N N . ARG A 1 428 ? 18.984 11.046 -8.791 1.00 73.81 428 ARG A N 1
ATOM 3375 C CA . ARG A 1 428 ? 19.943 10.556 -7.783 1.00 73.81 428 ARG A CA 1
ATOM 3376 C C . ARG A 1 428 ? 20.697 11.704 -7.122 1.00 73.81 428 ARG A C 1
ATOM 3378 O O . ARG A 1 428 ? 20.866 11.680 -5.903 1.00 73.81 428 ARG A O 1
ATOM 3385 N N . ALA A 1 429 ? 21.119 12.705 -7.893 1.00 73.44 429 ALA A N 1
ATOM 3386 C CA . ALA A 1 429 ? 21.774 13.897 -7.364 1.00 73.44 429 ALA A CA 1
ATOM 3387 C C . ALA A 1 429 ? 20.823 14.708 -6.468 1.00 73.44 429 ALA A C 1
ATOM 3389 O O . ALA A 1 429 ? 21.193 15.097 -5.360 1.00 73.44 429 ALA A O 1
ATOM 3390 N N . ILE A 1 430 ? 19.572 14.893 -6.898 1.00 71.50 430 ILE A N 1
ATOM 3391 C CA . ILE A 1 430 ? 18.512 15.516 -6.097 1.00 71.50 430 ILE A CA 1
ATOM 3392 C C . ILE A 1 430 ? 18.319 14.765 -4.774 1.00 71.50 430 ILE A C 1
ATOM 3394 O O . ILE A 1 430 ? 18.315 15.391 -3.715 1.00 71.50 430 ILE A O 1
ATOM 3398 N N . ARG A 1 431 ? 18.213 13.432 -4.811 1.00 68.31 431 ARG A N 1
ATOM 3399 C CA . ARG A 1 431 ? 18.069 12.597 -3.611 1.00 68.31 431 ARG A CA 1
ATOM 3400 C C . ARG A 1 431 ? 19.259 12.736 -2.658 1.00 68.31 431 ARG A C 1
ATOM 3402 O O . ARG A 1 431 ? 19.062 12.856 -1.451 1.00 68.31 431 ARG A O 1
ATOM 3409 N N . ALA A 1 432 ? 20.485 12.740 -3.180 1.00 67.50 432 ALA A N 1
ATOM 3410 C CA . ALA A 1 432 ? 21.686 12.936 -2.369 1.00 67.50 432 ALA A CA 1
ATOM 3411 C C . ALA A 1 432 ? 21.674 14.308 -1.667 1.00 67.50 432 ALA A C 1
ATOM 3413 O O . ALA A 1 432 ? 21.893 14.385 -0.461 1.00 67.50 432 ALA A O 1
ATOM 3414 N N . ASN A 1 433 ? 21.298 15.366 -2.389 1.00 66.25 433 ASN A N 1
ATOM 3415 C CA . ASN A 1 433 ? 21.178 16.720 -1.839 1.00 66.25 433 ASN A CA 1
ATOM 3416 C C . ASN A 1 433 ? 20.046 16.848 -0.804 1.00 66.25 433 ASN A C 1
ATOM 3418 O O . ASN A 1 433 ? 20.160 17.621 0.148 1.00 66.25 433 ASN A O 1
ATOM 3422 N N . PHE A 1 434 ? 18.961 16.080 -0.959 1.00 61.94 434 PHE A N 1
ATOM 3423 C CA . PHE A 1 434 ? 17.901 15.983 0.047 1.00 61.94 434 PHE A CA 1
ATOM 3424 C C . PHE A 1 434 ? 18.423 15.399 1.362 1.00 61.94 434 PHE A C 1
ATOM 3426 O O . PHE A 1 434 ? 18.073 15.907 2.424 1.00 61.94 434 PHE A O 1
ATOM 3433 N N . HIS A 1 435 ? 19.314 14.402 1.316 1.00 56.53 435 HIS A N 1
ATOM 3434 C CA . HIS A 1 435 ? 19.934 13.839 2.519 1.00 56.53 435 HIS A CA 1
ATOM 3435 C C . HIS A 1 435 ? 20.841 14.841 3.260 1.00 56.53 435 HIS A C 1
ATOM 3437 O O . HIS A 1 435 ? 20.909 14.791 4.490 1.00 56.53 435 HIS A O 1
ATOM 3443 N N . GLU A 1 436 ? 21.449 15.799 2.558 1.00 55.34 436 GLU A N 1
ATOM 3444 C CA . GLU A 1 436 ? 22.375 16.791 3.131 1.00 55.34 436 GLU A CA 1
ATOM 3445 C C . GLU A 1 436 ? 21.703 18.000 3.820 1.00 55.34 436 GLU A C 1
ATOM 3447 O O . GLU A 1 436 ? 22.400 18.813 4.426 1.00 55.34 436 GLU A O 1
ATOM 3452 N N . GLY A 1 437 ? 20.365 18.106 3.827 1.00 51.56 437 GLY A N 1
ATOM 3453 C CA . GLY A 1 437 ? 19.654 19.055 4.705 1.00 51.56 437 GLY A CA 1
ATOM 3454 C C . GLY A 1 437 ? 19.091 20.327 4.073 1.00 51.56 437 GLY A C 1
ATOM 3455 O O . GLY A 1 437 ? 18.926 21.322 4.772 1.00 51.56 437 GLY A O 1
ATOM 3456 N N . ASN A 1 438 ? 18.800 20.326 2.772 1.00 52.12 438 ASN A N 1
ATOM 3457 C CA . ASN A 1 438 ? 18.322 21.522 2.075 1.00 52.12 438 ASN A CA 1
ATOM 3458 C C . ASN A 1 438 ? 16.780 21.538 1.938 1.00 52.12 438 ASN A C 1
ATOM 3460 O O . ASN A 1 438 ? 16.223 21.080 0.941 1.00 52.12 438 ASN A O 1
ATOM 3464 N N . ASP A 1 439 ? 16.082 22.094 2.934 1.00 49.50 439 ASP A N 1
ATOM 3465 C CA . ASP A 1 439 ? 14.612 22.022 3.092 1.00 49.50 439 ASP A CA 1
ATOM 3466 C C . ASP A 1 439 ? 13.792 22.838 2.058 1.00 49.50 439 ASP A C 1
ATOM 3468 O O . ASP A 1 439 ? 12.563 22.800 2.051 1.00 49.50 439 ASP A O 1
ATOM 3472 N N . HIS A 1 440 ? 14.447 23.565 1.145 1.00 51.56 440 HIS A N 1
ATOM 3473 C CA . HIS A 1 440 ? 13.801 24.391 0.110 1.00 51.56 440 HIS A CA 1
ATOM 3474 C C . HIS A 1 440 ? 13.756 23.742 -1.286 1.00 51.56 440 HIS A C 1
ATOM 3476 O O . HIS A 1 440 ? 13.406 24.406 -2.267 1.00 51.56 440 HIS A O 1
ATOM 3482 N N . LEU A 1 441 ? 14.134 22.465 -1.413 1.00 55.59 441 LEU A N 1
ATOM 3483 C CA . LEU A 1 441 ? 14.201 21.782 -2.711 1.00 55.59 441 LEU A CA 1
ATOM 3484 C C . LEU A 1 441 ? 12.849 21.231 -3.203 1.00 55.59 441 LEU A C 1
ATOM 3486 O O . LEU A 1 441 ? 12.702 21.029 -4.406 1.00 55.59 441 LEU A O 1
ATOM 3490 N N . GLY A 1 442 ? 11.867 21.018 -2.317 1.00 55.50 442 GLY A N 1
ATOM 3491 C CA . GLY A 1 442 ? 10.610 20.313 -2.625 1.00 55.50 442 GLY A CA 1
ATOM 3492 C C . GLY A 1 442 ? 9.831 20.883 -3.812 1.00 55.50 442 GLY A C 1
ATOM 3493 O O . GLY A 1 442 ? 9.516 2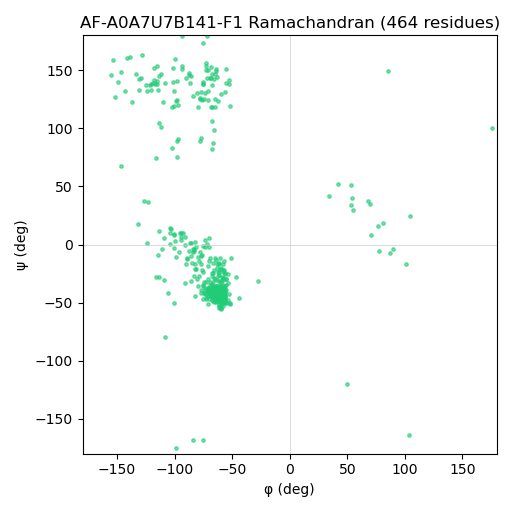0.149 -4.745 1.00 55.50 442 GLY A O 1
ATOM 3494 N N . ASP A 1 443 ? 9.599 22.198 -3.833 1.00 55.78 443 ASP A N 1
ATOM 3495 C CA . ASP A 1 443 ? 8.868 22.861 -4.924 1.00 55.78 443 ASP A CA 1
ATOM 3496 C C . ASP A 1 443 ? 9.605 22.797 -6.262 1.00 55.78 443 ASP A C 1
ATOM 3498 O O . ASP A 1 443 ? 9.003 22.548 -7.305 1.00 55.78 443 ASP A O 1
ATOM 3502 N N . LYS A 1 444 ? 10.923 23.008 -6.237 1.00 62.00 444 LYS A N 1
ATOM 3503 C CA . LYS A 1 444 ? 11.747 23.007 -7.450 1.00 62.00 444 LYS A CA 1
ATOM 3504 C C . LYS A 1 444 ? 11.847 21.610 -8.046 1.00 62.00 444 LYS A C 1
ATOM 3506 O O . LYS A 1 444 ? 11.801 21.472 -9.261 1.00 62.00 444 LYS A O 1
ATOM 3511 N N . VAL A 1 445 ? 11.949 20.593 -7.196 1.00 64.50 445 VAL A N 1
ATOM 3512 C CA . VAL A 1 445 ? 12.047 19.192 -7.606 1.00 64.50 445 VAL A CA 1
ATOM 3513 C C . VAL A 1 445 ? 10.711 18.677 -8.117 1.00 64.50 445 VAL A C 1
ATOM 3515 O O . VAL A 1 445 ? 10.665 18.113 -9.204 1.00 64.50 445 VAL A O 1
ATOM 3518 N N . ALA A 1 446 ? 9.613 18.937 -7.405 1.00 61.66 446 ALA A N 1
ATOM 3519 C CA . ALA A 1 446 ? 8.281 18.566 -7.869 1.00 61.66 446 ALA A CA 1
ATOM 3520 C C . ALA A 1 446 ? 7.970 19.185 -9.239 1.00 61.66 446 ALA A C 1
ATOM 3522 O O . ALA A 1 446 ? 7.499 18.489 -10.135 1.00 61.66 446 ALA A O 1
ATOM 3523 N N . GLN A 1 447 ? 8.277 20.476 -9.413 1.00 64.44 447 GLN A N 1
ATOM 3524 C CA . GLN A 1 447 ? 8.079 21.180 -10.678 1.00 64.44 447 GLN A CA 1
ATOM 3525 C C . GLN A 1 447 ? 8.987 20.633 -11.786 1.00 64.44 447 GLN A C 1
ATOM 3527 O O . GLN A 1 447 ? 8.508 20.370 -12.884 1.00 64.44 447 GLN A O 1
ATOM 3532 N N . PHE A 1 448 ? 10.270 20.405 -11.493 1.00 70.94 448 PHE A N 1
ATOM 3533 C CA . P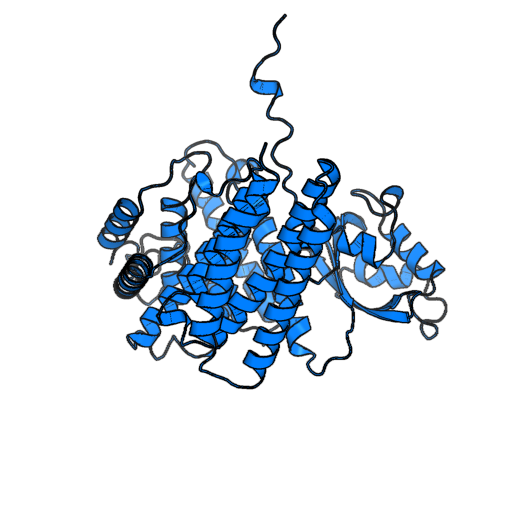HE A 1 448 ? 11.228 19.840 -12.442 1.00 70.94 448 PHE A CA 1
ATOM 3534 C C . PHE A 1 448 ? 10.778 18.472 -12.967 1.00 70.94 448 PHE A C 1
ATOM 3536 O O . PHE A 1 448 ? 10.672 18.287 -14.177 1.00 70.94 448 PHE A O 1
ATOM 3543 N N . VAL A 1 449 ? 10.454 17.531 -12.074 1.00 69.25 449 VAL A N 1
ATOM 3544 C CA . VAL A 1 449 ? 10.049 16.179 -12.484 1.00 69.25 449 VAL A CA 1
ATOM 3545 C C . VAL A 1 449 ? 8.697 16.210 -13.201 1.00 69.25 449 VAL A C 1
ATOM 3547 O O . VAL A 1 449 ? 8.489 15.459 -14.152 1.00 69.25 449 VAL A O 1
ATOM 3550 N N . ALA A 1 450 ? 7.792 17.111 -12.806 1.00 66.81 450 ALA A N 1
ATOM 3551 C CA . ALA A 1 450 ? 6.518 17.300 -13.492 1.00 66.81 450 ALA A CA 1
ATOM 3552 C C . ALA A 1 450 ? 6.663 17.836 -14.914 1.00 66.81 450 ALA A C 1
ATOM 3554 O O . ALA A 1 450 ? 5.991 17.356 -15.832 1.00 66.81 450 ALA A O 1
ATOM 3555 N N . ASP A 1 451 ? 7.528 18.823 -15.108 1.00 67.69 451 ASP A N 1
ATOM 3556 C CA . ASP A 1 451 ? 7.785 19.384 -16.426 1.00 67.69 451 ASP A CA 1
ATOM 3557 C C . ASP A 1 451 ? 8.548 18.389 -17.298 1.00 67.69 451 ASP A C 1
ATOM 3559 O O . ASP A 1 451 ? 8.194 18.217 -18.464 1.00 67.69 451 ASP A O 1
ATOM 3563 N N . TRP A 1 452 ? 9.523 17.675 -16.730 1.00 81.44 452 TRP A N 1
ATOM 3564 C CA . TRP A 1 452 ? 10.245 16.622 -17.435 1.00 81.44 452 TRP A CA 1
ATOM 3565 C C . TRP A 1 452 ? 9.296 15.524 -17.909 1.00 81.44 452 TRP A C 1
ATOM 3567 O O . TRP A 1 452 ? 9.224 15.281 -19.107 1.00 81.44 452 TRP A O 1
ATOM 3577 N N . LEU A 1 453 ? 8.505 14.924 -17.009 1.00 76.12 453 LEU A N 1
ATOM 3578 C CA . LEU A 1 453 ? 7.639 13.788 -17.343 1.00 76.12 453 LEU A CA 1
ATOM 3579 C C . LEU A 1 453 ? 6.601 14.165 -18.399 1.00 76.12 453 LEU A C 1
ATOM 3581 O O . LEU A 1 453 ? 6.366 13.428 -19.351 1.00 76.12 453 LEU A O 1
ATOM 3585 N N . ARG A 1 454 ? 5.999 15.348 -18.259 1.00 71.31 454 ARG A N 1
ATOM 3586 C CA . ARG A 1 454 ? 5.032 15.855 -19.234 1.00 71.31 454 ARG A CA 1
ATOM 3587 C C . ARG A 1 454 ? 5.666 16.057 -20.608 1.00 71.31 454 ARG A C 1
ATOM 3589 O O . ARG A 1 454 ? 5.059 15.690 -21.610 1.00 71.31 454 ARG A O 1
ATOM 3596 N N . ASN A 1 455 ? 6.844 16.676 -20.656 1.00 73.75 455 ASN A N 1
ATOM 3597 C CA . ASN A 1 455 ? 7.533 16.960 -21.910 1.00 73.75 455 ASN A CA 1
ATOM 3598 C C . ASN A 1 455 ? 8.081 15.687 -22.549 1.00 73.75 455 ASN A C 1
ATOM 3600 O O . ASN A 1 455 ? 8.020 15.565 -23.764 1.00 73.75 455 ASN A O 1
ATOM 3604 N N . HIS A 1 456 ? 8.570 14.743 -21.752 1.00 79.25 456 HIS A N 1
ATOM 3605 C CA . HIS A 1 456 ? 9.060 13.458 -22.226 1.00 79.25 456 HIS A CA 1
ATOM 3606 C C . HIS A 1 456 ? 7.940 12.679 -22.919 1.00 79.25 456 HIS A C 1
ATOM 3608 O O . HIS A 1 456 ? 8.029 12.464 -24.124 1.00 79.25 456 HIS A O 1
ATOM 3614 N N . ILE A 1 457 ? 6.806 12.477 -22.236 1.00 74.06 457 ILE A N 1
ATOM 3615 C CA . ILE A 1 457 ? 5.647 11.794 -22.825 1.00 74.06 457 ILE A CA 1
ATOM 3616 C C . ILE A 1 457 ? 5.181 12.489 -24.107 1.00 74.06 457 ILE A C 1
ATOM 3618 O O . ILE A 1 457 ? 5.014 11.858 -25.145 1.00 74.06 457 ILE A O 1
ATOM 3622 N N . LEU A 1 458 ? 4.978 13.809 -24.071 1.00 71.88 458 LEU A N 1
ATOM 3623 C CA . LEU A 1 458 ? 4.365 14.520 -25.197 1.00 71.88 458 LEU A CA 1
ATOM 3624 C C . LEU A 1 458 ? 5.315 14.793 -26.371 1.00 71.88 458 LEU A C 1
ATOM 3626 O O . LEU A 1 458 ? 4.838 14.971 -27.492 1.00 71.88 458 LEU A O 1
ATOM 3630 N N . LEU A 1 459 ? 6.623 14.904 -26.132 1.00 77.69 459 LEU A N 1
ATOM 3631 C CA . LEU A 1 459 ? 7.591 15.357 -27.138 1.00 77.69 459 LEU A CA 1
ATOM 3632 C C . LEU A 1 459 ? 8.609 14.294 -27.518 1.00 77.69 459 LEU A C 1
ATOM 3634 O O . LEU A 1 459 ? 9.131 14.361 -28.628 1.00 77.69 459 LEU A O 1
ATOM 3638 N N . GLU A 1 460 ? 8.931 13.360 -26.632 1.00 82.19 460 GLU A N 1
ATOM 3639 C CA . GLU A 1 460 ? 9.859 12.269 -26.915 1.00 82.19 460 GLU A CA 1
ATOM 3640 C C . GLU A 1 460 ? 9.089 10.989 -27.226 1.00 82.19 460 GLU A C 1
ATOM 3642 O O . GLU A 1 460 ? 9.294 10.426 -28.303 1.00 82.19 460 GLU A O 1
ATOM 3647 N N . ASP A 1 461 ? 8.133 10.604 -26.383 1.00 80.06 461 ASP A N 1
ATOM 3648 C CA . ASP A 1 461 ? 7.508 9.283 -26.481 1.00 80.06 461 ASP A CA 1
ATOM 3649 C C . ASP A 1 461 ? 6.519 9.206 -27.647 1.00 80.06 461 ASP A C 1
ATOM 3651 O O . ASP A 1 461 ? 6.455 8.234 -28.400 1.00 80.06 461 ASP A O 1
ATOM 3655 N N . MET A 1 462 ? 5.833 10.316 -27.922 1.00 80.00 462 MET A N 1
ATOM 3656 C CA . MET A 1 462 ? 4.976 10.436 -29.102 1.00 80.00 462 MET A CA 1
ATOM 3657 C C . MET A 1 462 ? 5.725 10.288 -30.439 1.00 80.00 462 MET A C 1
ATOM 3659 O O . MET A 1 462 ? 5.080 10.077 -31.465 1.00 80.00 462 MET A O 1
ATOM 3663 N N . LYS A 1 463 ? 7.065 10.386 -30.483 1.00 81.31 463 LYS A N 1
ATOM 3664 C CA . LYS A 1 463 ? 7.834 10.280 -31.743 1.00 81.31 463 LYS A CA 1
ATOM 3665 C C . LYS A 1 463 ? 7.870 8.869 -32.322 1.00 81.31 463 LYS A C 1
ATOM 3667 O O . LYS A 1 463 ? 8.204 8.722 -33.498 1.00 81.31 463 LYS A O 1
ATOM 3672 N N . TYR A 1 464 ? 7.575 7.854 -31.518 1.00 77.75 464 TYR A N 1
ATOM 3673 C CA . TYR A 1 464 ? 7.565 6.458 -31.952 1.00 77.75 464 TYR A CA 1
ATOM 3674 C C . TYR A 1 464 ? 6.147 5.866 -32.036 1.00 77.75 464 TYR A C 1
ATOM 3676 O O . TYR A 1 464 ? 5.989 4.683 -32.335 1.00 77.75 464 TYR A O 1
ATOM 3684 N N . VAL A 1 465 ? 5.117 6.692 -31.822 1.00 74.62 465 VAL A N 1
ATOM 3685 C CA . VAL A 1 465 ? 3.706 6.341 -32.026 1.00 74.62 465 VAL A CA 1
ATOM 3686 C C . VAL A 1 465 ? 3.392 6.434 -33.521 1.00 74.62 465 VAL A C 1
ATOM 3688 O O . VAL A 1 465 ? 3.540 7.501 -34.119 1.00 74.62 465 VAL A O 1
ATOM 3691 N N . VAL A 1 466 ? 2.997 5.310 -34.128 1.00 56.94 466 VAL A N 1
ATOM 3692 C CA . VAL A 1 466 ? 2.679 5.193 -35.568 1.00 56.94 466 VAL A CA 1
ATOM 3693 C C . VAL A 1 466 ? 1.188 5.331 -35.828 1.00 56.94 466 VAL A C 1
ATOM 3695 O O . VAL A 1 466 ? 0.409 4.619 -35.152 1.00 56.94 466 VAL A O 1
#

Nearest PDB structures (foldseek):
  4r8z-assembly1_B  TM=9.519E-01  e=1.232E-12  Pseudomonas aeruginosa PAO1
  4me4-assembly1_B  TM=5.396E-01  e=4.593E-11  Persephonella marina EX-H1
  3agt-assembly1_A  TM=9.020E-01  e=7.819E-05  Nitratidesulfovibrio vulgaris
  3waq-assembly1_A  TM=9.241E-01  e=4.114E-04  Nitratidesulfovibrio vulgaris str. Hildenborough
  4xpw-assembly1_A  TM=9.085E-01  e=2.074E-03  Methylococcus capsulatus str. Bath

Foldseek 3Di:
DDDDPVVVPPPDQPPDLQLLLQLALKWKWKFALVQFTQDTHVCVCVVQVNDCVQRDGRHHVLSVVVSLVVLCFQDPVPPCCDSCNVCVCQNVQHWDWGWTAGSVGWIKIKTKGADPNNMIMIIIHTDDPDPDPPPSVVSVVLSVLLSLLQVLCSLAQDHSVLLLQLLLLLLQLLVLCVVVVHPVVQNDPVCSLQLSSLSSLLQSLSVVQDSCLRVPPDDDDPVSVVSNLCSLVSSLVVLVVVCVVVVVPVNSVLSSLQNNALQAFQCQPGDDGSDHHPSRRPSSLSSNLSNQLSVQQDCTPVDGHDPNVVSLVVLCVSDNTRHPVSSNVSSVVSVVLLVPFPADDDDPLLDLVDVVLSVLLVVLSVLLSQLRRPSNLQDLSSLLVSLVVNLSSLVSSLVVLLVVCVVLVPPCSVVSNVLSVVVSVVSVVLSVVSVVDDRNCSNVVSVVSRVSSVCCSNPPSNVNRD